Protein AF-A0A8J2Z6W9-F1 (afdb_monomer_lite)

Organism: NCBI:txid2056700

Secondary structure (DSSP, 8-state):
-----S----EEE--EEEEEEEEB-TTS-B-SS-EEE-GGGEEEEEEEEETTEEEEEEEEEEEGGGGG-GGGHHHHSTT--EEEEEEEEEEEEEE-TTS-EEEEEEEEEEEEEEE-TTSSS------EEEEEEEE-TT-S-EEEEEEEEEEEEEEE-HHHHHHTT---EEEEEEE-HHHHHHHHHHTTTTT--EEE-TT-HHHHT--EEEEEEE-TTT-HHHHHHHHHHHTT-EEEEETTTTEEEEES-HHHHHHHS---EEE--HHHHTTEEEEEEEEEE-----PPP----S--BHHHHTTT-SS--HHHHTTS-----SSHHHHHHHHHHHHHHHHHHT-EEEEEEEEESS--SSS--STT-EEEPPTTTTTTTTTS--SEEEEEEEEEEEE--GGGHHHHTT--GGGTTTS-SS--PPPEEEEEEEEEETT----------PPPPEEEEEEEE-TT--TT-TT----EETTSS-B--TTTSPP--TTB--SSS--TTSEEEEEEPPGGGBSSTTS--EEEEEPPGGGT-SS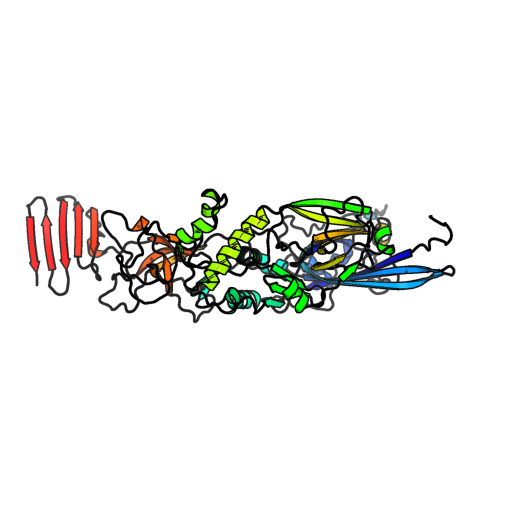S--PPPTTEEEEEEE-SS-EEEEEE------HHHH--SSSEEEEEEESTTS-EEEEEEE-SS-EEEEEEEEETTEEEEEEEETTEEEEEEE-

pLDDT: mean 72.52, std 18.72, range [26.88, 95.56]

Radius of gyration: 34.5 Å; chains: 1; bounding box: 85×77×110 Å

Structure (mmCIF, N/CA/C/O backbone):
data_AF-A0A8J2Z6W9-F1
#
_entry.id   AF-A0A8J2Z6W9-F1
#
loop_
_atom_site.group_PDB
_atom_site.id
_atom_site.type_symbol
_atom_site.label_atom_id
_atom_site.label_alt_id
_atom_site.label_comp_id
_atom_site.label_asym_id
_atom_site.label_entity_id
_atom_site.label_seq_id
_atom_site.pdbx_PDB_ins_code
_atom_site.Cartn_x
_atom_site.Cartn_y
_atom_site.Cartn_z
_atom_site.occupancy
_atom_site.B_iso_or_equiv
_atom_site.auth_seq_id
_atom_site.auth_comp_id
_atom_site.auth_asym_id
_atom_site.auth_atom_id
_atom_site.pdbx_PDB_model_num
ATOM 1 N N . MET A 1 1 ? 9.554 24.063 -49.204 1.00 30.81 1 MET A N 1
ATOM 2 C CA . MET A 1 1 ? 10.383 23.485 -50.286 1.00 30.81 1 MET A CA 1
ATOM 3 C C . MET A 1 1 ? 11.240 22.403 -49.656 1.00 30.81 1 MET A C 1
ATOM 5 O O . MET A 1 1 ? 11.788 22.665 -48.596 1.00 30.81 1 MET A O 1
ATOM 9 N N . LEU A 1 2 ? 11.281 21.204 -50.239 1.00 29.20 2 LEU A N 1
ATOM 10 C CA . LEU A 1 2 ? 12.115 20.091 -49.772 1.00 29.20 2 LEU A CA 1
ATOM 11 C C . LEU A 1 2 ? 13.256 19.931 -50.770 1.00 29.20 2 LEU A C 1
ATOM 13 O O . LEU A 1 2 ? 12.998 19.533 -51.904 1.00 29.20 2 LEU A O 1
ATOM 17 N N . ASP A 1 3 ? 14.476 20.276 -50.364 1.00 27.73 3 ASP A N 1
ATOM 18 C CA . ASP A 1 3 ? 15.650 20.165 -51.228 1.00 27.73 3 ASP A CA 1
ATOM 19 C C . ASP A 1 3 ? 16.477 18.937 -50.829 1.00 27.73 3 ASP A C 1
ATOM 21 O O . ASP A 1 3 ? 16.998 18.838 -49.716 1.00 27.73 3 ASP A O 1
ATOM 25 N N . ASN A 1 4 ? 16.538 17.955 -51.726 1.00 37.50 4 ASN A N 1
ATOM 26 C CA . ASN A 1 4 ? 17.206 16.680 -51.490 1.00 37.50 4 ASN A CA 1
ATOM 27 C C . ASN A 1 4 ? 18.680 16.775 -51.899 1.00 37.50 4 ASN A C 1
ATOM 29 O O . ASN A 1 4 ? 18.989 16.491 -53.048 1.00 37.50 4 ASN A O 1
ATOM 33 N N . THR A 1 5 ? 19.594 17.057 -50.964 1.00 33.44 5 THR A N 1
ATOM 34 C CA . THR A 1 5 ? 20.902 16.362 -50.919 1.00 33.44 5 THR A CA 1
ATOM 35 C C . THR A 1 5 ? 21.631 16.572 -49.589 1.00 33.44 5 THR A C 1
ATOM 37 O O . THR A 1 5 ? 22.342 17.551 -49.391 1.00 33.44 5 THR A O 1
ATOM 40 N N . ASN A 1 6 ? 21.567 15.570 -48.717 1.00 30.28 6 ASN A N 1
ATOM 41 C CA . ASN A 1 6 ? 22.786 14.960 -48.188 1.00 30.28 6 ASN A CA 1
ATOM 42 C C . ASN A 1 6 ? 22.475 13.523 -47.758 1.00 30.28 6 ASN A C 1
ATOM 44 O O . ASN A 1 6 ? 21.340 13.206 -47.403 1.00 30.28 6 ASN A O 1
ATOM 48 N N . THR A 1 7 ? 23.457 12.631 -47.866 1.00 35.19 7 THR A N 1
ATOM 49 C CA . THR A 1 7 ? 23.263 11.195 -47.623 1.00 35.19 7 THR A CA 1
ATOM 50 C C . THR A 1 7 ? 22.730 10.930 -46.220 1.00 35.19 7 THR A C 1
ATOM 52 O O . THR A 1 7 ? 23.376 11.308 -45.243 1.00 35.19 7 THR A O 1
ATOM 55 N N . LEU A 1 8 ? 21.607 10.209 -46.130 1.00 37.44 8 LEU A N 1
ATOM 56 C CA . LEU A 1 8 ? 21.125 9.589 -44.895 1.00 37.44 8 LEU A CA 1
ATOM 57 C C . LEU A 1 8 ? 22.218 8.667 -44.338 1.00 37.44 8 LEU A C 1
ATOM 59 O O . LEU A 1 8 ? 22.345 7.512 -44.745 1.00 37.44 8 LEU A O 1
ATOM 63 N N . GLN A 1 9 ? 23.018 9.190 -43.407 1.00 40.03 9 GLN A N 1
ATOM 64 C CA . GLN A 1 9 ? 23.912 8.378 -42.594 1.00 40.03 9 GLN A CA 1
ATOM 65 C C . GLN A 1 9 ? 23.046 7.375 -41.842 1.00 40.03 9 GLN A C 1
ATOM 67 O O . GLN A 1 9 ? 22.179 7.756 -41.052 1.00 40.03 9 GLN A O 1
ATOM 72 N N . ARG A 1 10 ? 23.266 6.085 -42.102 1.00 39.97 10 ARG A N 1
ATOM 73 C CA . ARG A 1 10 ? 22.579 5.019 -41.381 1.00 39.97 10 ARG A CA 1
ATOM 74 C C . ARG A 1 10 ? 23.084 5.055 -39.940 1.00 39.97 10 ARG A C 1
ATOM 76 O O . ARG A 1 10 ? 24.174 4.568 -39.647 1.00 39.97 10 ARG A O 1
ATOM 83 N N . LYS A 1 11 ? 22.315 5.689 -39.051 1.00 48.03 11 LYS A N 1
ATOM 84 C CA . LYS A 1 11 ? 22.534 5.557 -37.613 1.00 48.03 11 LYS A CA 1
ATOM 85 C C . LYS A 1 11 ? 22.389 4.082 -37.262 1.00 48.03 11 LYS A C 1
ATOM 87 O O . LYS A 1 11 ? 21.426 3.437 -37.678 1.00 48.03 11 LYS A O 1
ATOM 92 N N . VAL A 1 12 ? 23.370 3.559 -36.541 1.00 44.62 12 VAL A N 1
ATOM 93 C CA . VAL A 1 12 ? 23.318 2.212 -35.980 1.00 44.62 12 VAL A CA 1
ATOM 94 C C . VAL A 1 12 ? 23.087 2.379 -34.489 1.00 44.62 12 VAL A C 1
ATOM 96 O O . VAL A 1 12 ? 23.807 3.122 -33.824 1.00 44.62 12 VAL A O 1
ATOM 99 N N . TYR A 1 13 ? 22.051 1.726 -33.983 1.00 53.03 13 TYR A N 1
ATOM 100 C CA . TYR A 1 13 ? 21.703 1.747 -32.570 1.00 53.03 13 TYR A CA 1
ATOM 101 C C . TYR A 1 13 ? 22.423 0.575 -31.898 1.00 53.03 13 TYR A C 1
ATOM 103 O O . TYR A 1 13 ? 22.313 -0.566 -32.353 1.00 53.03 13 TYR A O 1
ATOM 111 N N . TYR A 1 14 ? 23.225 0.869 -30.874 1.00 53.62 14 TYR A N 1
ATOM 112 C CA . TYR A 1 14 ? 23.957 -0.141 -30.110 1.00 53.62 14 TYR A CA 1
ATOM 113 C C . TYR A 1 14 ? 23.590 -0.019 -28.637 1.00 53.62 14 TYR A C 1
ATOM 115 O O . TYR A 1 14 ? 24.127 0.827 -27.919 1.00 53.62 14 TYR A O 1
ATOM 123 N N . ASP A 1 15 ? 22.707 -0.910 -28.200 1.00 62.94 15 ASP A N 1
ATOM 124 C CA . ASP A 1 15 ? 22.165 -0.900 -26.851 1.00 62.94 15 ASP A CA 1
ATOM 125 C C . ASP A 1 15 ? 22.824 -2.006 -26.024 1.00 62.94 15 ASP A C 1
ATOM 127 O O . ASP A 1 15 ? 22.676 -3.198 -26.298 1.00 62.94 15 ASP A O 1
ATOM 131 N N . ALA A 1 16 ? 23.592 -1.606 -25.012 1.00 68.25 16 ALA A N 1
ATOM 132 C CA . ALA A 1 16 ? 24.264 -2.529 -24.108 1.00 68.25 16 ALA A CA 1
ATOM 133 C C . ALA A 1 16 ? 23.375 -2.781 -22.886 1.00 68.25 16 ALA A C 1
ATOM 135 O O . ALA A 1 16 ? 23.260 -1.930 -22.003 1.00 68.25 16 ALA A O 1
ATOM 136 N N . LEU A 1 17 ? 22.752 -3.958 -22.847 1.00 74.12 17 LEU A N 1
ATOM 137 C CA . LEU A 1 17 ? 21.988 -4.452 -21.706 1.00 74.12 17 LEU A CA 1
ATOM 138 C C . LEU A 1 17 ? 22.866 -5.369 -20.843 1.00 74.12 17 LEU A C 1
ATOM 140 O O . LEU A 1 17 ? 23.463 -6.318 -21.347 1.00 74.12 17 LEU A O 1
ATOM 144 N N . SER A 1 18 ? 22.893 -5.115 -19.539 1.00 81.00 18 SER A N 1
ATOM 145 C CA . SER A 1 18 ? 23.403 -6.028 -18.517 1.00 81.00 18 SER A CA 1
ATOM 146 C C . SER A 1 18 ? 22.305 -6.311 -17.498 1.00 81.00 18 SER A C 1
ATOM 148 O O . SER A 1 18 ? 21.537 -5.412 -17.147 1.00 81.00 18 SER A O 1
ATOM 150 N N . ILE A 1 19 ? 22.236 -7.557 -17.032 1.00 83.75 19 ILE A N 1
ATOM 151 C CA . ILE A 1 19 ? 21.327 -8.001 -15.976 1.00 83.75 19 ILE A CA 1
ATOM 152 C C . ILE A 1 19 ? 22.141 -8.838 -14.999 1.00 83.75 19 ILE A C 1
ATOM 154 O O . ILE A 1 19 ? 22.738 -9.834 -15.408 1.00 83.75 19 ILE A O 1
ATOM 158 N N . VAL A 1 20 ? 22.158 -8.457 -13.726 1.00 86.69 20 VAL A N 1
ATOM 159 C CA . VAL A 1 20 ? 22.814 -9.216 -12.654 1.00 86.69 20 VAL A CA 1
ATOM 160 C C . VAL A 1 20 ? 21.754 -9.701 -11.678 1.00 86.69 20 VAL A C 1
ATOM 162 O O . VAL A 1 20 ? 20.945 -8.911 -11.192 1.00 86.69 20 VAL A O 1
ATOM 165 N N . VAL A 1 21 ? 21.742 -11.002 -11.394 1.00 85.38 21 VAL A N 1
ATOM 166 C CA . VAL A 1 21 ? 20.810 -11.604 -10.435 1.00 85.38 21 VAL A CA 1
ATOM 167 C C . VAL A 1 21 ? 21.536 -11.885 -9.127 1.00 85.38 21 VAL A C 1
ATOM 169 O O . VAL A 1 21 ? 22.547 -12.588 -9.129 1.00 85.38 21 VAL A O 1
ATOM 172 N N . LYS A 1 22 ? 21.024 -11.352 -8.014 1.00 87.50 22 LYS A N 1
ATOM 173 C CA . LYS A 1 22 ? 21.627 -11.489 -6.678 1.00 87.50 22 LYS A CA 1
ATOM 174 C C . LYS A 1 22 ? 20.616 -12.063 -5.684 1.00 87.50 22 LYS A C 1
ATOM 176 O O . LYS A 1 22 ? 19.532 -11.488 -5.563 1.00 87.50 22 LYS A O 1
ATOM 181 N N . PRO A 1 23 ? 20.925 -13.149 -4.956 1.00 86.88 23 PRO A N 1
ATOM 182 C CA . PRO A 1 23 ? 20.068 -13.609 -3.870 1.00 86.88 23 PRO A CA 1
ATOM 183 C C . P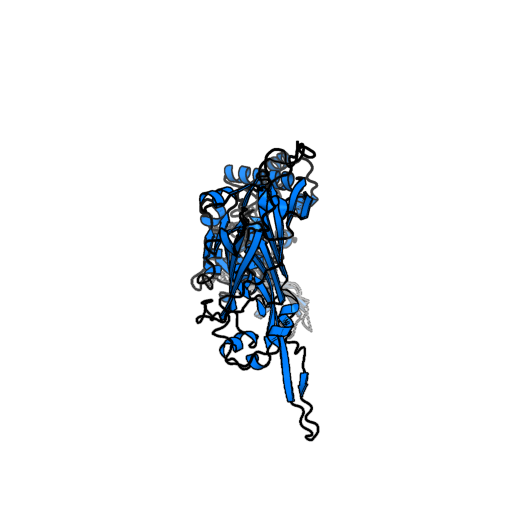RO A 1 23 ? 19.973 -12.543 -2.768 1.00 86.88 23 PRO A C 1
ATOM 185 O O . PRO A 1 23 ? 20.927 -11.801 -2.516 1.00 86.88 23 PRO A O 1
ATOM 188 N N . LEU A 1 24 ? 18.806 -12.461 -2.130 1.00 87.25 24 LEU A N 1
ATOM 189 C CA . LEU A 1 24 ? 18.544 -11.597 -0.978 1.00 87.25 24 LEU A CA 1
ATOM 190 C C . LEU A 1 24 ? 18.517 -12.441 0.298 1.00 87.25 24 LEU A C 1
ATOM 192 O O . LEU A 1 24 ? 17.943 -13.532 0.302 1.00 87.25 24 LEU A O 1
ATOM 196 N N . ASN A 1 25 ? 19.100 -11.928 1.381 1.00 86.06 25 ASN A N 1
ATOM 197 C CA . ASN A 1 25 ? 18.991 -12.551 2.701 1.00 86.06 25 ASN A CA 1
ATOM 198 C C . ASN A 1 25 ? 17.681 -12.170 3.424 1.00 86.06 25 ASN A C 1
ATOM 200 O O . ASN A 1 25 ? 16.897 -11.349 2.944 1.00 86.06 25 ASN A O 1
ATOM 204 N N . ASP A 1 26 ? 17.478 -12.718 4.626 1.00 81.75 26 ASP A N 1
ATOM 205 C CA . ASP A 1 26 ? 16.303 -12.456 5.478 1.00 81.75 26 ASP A CA 1
ATOM 206 C C . ASP A 1 26 ? 16.177 -10.990 5.964 1.00 81.75 26 ASP A C 1
ATOM 208 O O . ASP A 1 26 ? 15.196 -10.635 6.613 1.00 81.75 26 ASP A O 1
ATOM 212 N N . ARG A 1 27 ? 17.164 -10.131 5.662 1.00 83.12 27 ARG A N 1
ATOM 213 C CA . ARG A 1 27 ? 17.188 -8.678 5.929 1.00 83.12 27 ARG A CA 1
ATOM 214 C C . ARG A 1 27 ? 17.076 -7.833 4.655 1.00 83.12 27 ARG A C 1
ATOM 216 O O . ARG A 1 27 ? 17.305 -6.623 4.695 1.00 83.12 27 ARG A O 1
ATOM 223 N N . PHE A 1 28 ? 16.752 -8.473 3.530 1.00 85.81 28 PHE A N 1
ATOM 224 C CA . PHE A 1 28 ? 16.650 -7.871 2.198 1.00 85.81 28 PHE A CA 1
ATOM 225 C C . PHE A 1 28 ? 17.964 -7.246 1.682 1.00 85.81 28 PHE A C 1
ATOM 227 O O . PHE A 1 28 ? 17.944 -6.384 0.809 1.00 85.81 28 PHE A O 1
ATOM 234 N N . GLU A 1 29 ? 19.111 -7.709 2.186 1.00 87.19 29 GLU A N 1
ATOM 235 C CA . GLU A 1 29 ? 20.452 -7.324 1.728 1.00 87.19 29 GLU A CA 1
ATOM 236 C C . GLU A 1 29 ? 20.896 -8.262 0.586 1.00 87.19 29 GLU A C 1
ATOM 238 O O . GLU A 1 29 ? 20.673 -9.477 0.650 1.00 87.19 29 GLU A O 1
ATOM 243 N N . THR A 1 30 ? 21.536 -7.726 -0.459 1.00 85.31 30 THR A N 1
ATOM 244 C CA . THR A 1 30 ? 22.068 -8.520 -1.582 1.00 85.31 30 THR A CA 1
ATOM 245 C C . THR A 1 30 ? 23.320 -9.302 -1.180 1.00 85.31 30 THR A C 1
ATOM 247 O O . THR A 1 30 ? 24.227 -8.770 -0.540 1.00 85.31 30 THR A O 1
ATOM 250 N N . GLN A 1 31 ? 23.393 -10.577 -1.571 1.00 80.75 31 GLN A N 1
ATOM 251 C CA . GLN A 1 31 ? 24.525 -11.453 -1.260 1.00 80.75 31 GLN A CA 1
ATOM 252 C C . GLN A 1 31 ? 25.388 -11.745 -2.495 1.00 80.75 31 GLN A C 1
ATOM 254 O O . GLN A 1 31 ? 24.895 -12.234 -3.511 1.00 80.75 31 GLN A O 1
ATOM 259 N N . GLY A 1 32 ? 26.698 -11.511 -2.361 1.00 79.31 32 GLY A N 1
ATOM 260 C CA . GLY A 1 32 ? 27.704 -11.803 -3.387 1.00 79.31 32 GLY A CA 1
ATOM 261 C C . GLY A 1 32 ? 27.656 -10.882 -4.613 1.00 79.31 32 GLY A C 1
ATOM 262 O O . GLY A 1 32 ? 26.846 -9.960 -4.706 1.00 79.31 32 GLY A O 1
ATOM 263 N N . ASP A 1 33 ? 28.540 -11.153 -5.575 1.00 76.25 33 ASP A N 1
ATOM 264 C CA . ASP A 1 33 ? 28.638 -10.375 -6.820 1.00 76.25 33 ASP A CA 1
ATOM 265 C C . ASP A 1 33 ? 27.447 -10.618 -7.769 1.00 76.25 33 ASP A C 1
ATOM 267 O O . ASP A 1 33 ? 27.117 -9.761 -8.591 1.00 76.25 33 ASP A O 1
ATOM 271 N N . GLY A 1 34 ? 26.753 -11.751 -7.607 1.00 77.06 34 GLY A N 1
ATOM 272 C CA . GLY A 1 34 ? 25.612 -12.170 -8.423 1.00 77.06 34 GLY A CA 1
ATOM 273 C C . GLY A 1 34 ? 26.001 -12.812 -9.756 1.00 77.06 34 GLY A C 1
ATOM 274 O O . GLY A 1 34 ? 27.167 -12.851 -10.143 1.00 77.06 34 GLY A O 1
ATOM 275 N N . VAL A 1 35 ? 25.002 -13.323 -10.480 1.00 79.19 35 VAL A N 1
ATOM 276 C CA . VAL A 1 35 ? 25.203 -13.968 -11.788 1.00 79.19 35 VAL A CA 1
ATOM 277 C C . VAL A 1 35 ? 24.739 -13.049 -12.914 1.00 79.19 35 VAL A C 1
ATOM 279 O O . VAL A 1 35 ? 23.589 -12.609 -12.937 1.00 79.19 35 VAL A O 1
ATOM 282 N N . VAL A 1 36 ? 25.631 -12.775 -13.869 1.00 81.94 36 VAL A N 1
ATOM 283 C CA . VAL A 1 36 ? 25.345 -11.924 -15.033 1.00 81.94 36 VAL A CA 1
ATOM 284 C C . VAL A 1 36 ? 24.641 -12.731 -16.129 1.00 81.94 36 VAL A C 1
ATOM 286 O O . VAL A 1 36 ? 25.227 -13.639 -16.721 1.00 81.94 36 VAL A O 1
ATOM 289 N N . ILE A 1 37 ? 23.400 -12.372 -16.459 1.00 77.31 37 ILE A N 1
ATOM 290 C CA . ILE A 1 37 ? 22.679 -12.927 -17.611 1.00 77.31 37 ILE A CA 1
ATOM 291 C C . ILE A 1 37 ? 23.062 -12.119 -18.853 1.00 77.31 37 ILE A C 1
ATOM 293 O O . ILE A 1 37 ? 22.601 -10.997 -19.062 1.00 77.31 37 ILE A O 1
ATOM 297 N N . ALA A 1 38 ? 23.908 -12.705 -19.702 1.00 73.81 38 ALA A N 1
ATOM 298 C CA . ALA A 1 38 ? 24.273 -12.109 -20.984 1.00 73.81 38 ALA A CA 1
ATOM 299 C C . ALA A 1 38 ? 23.043 -11.978 -21.914 1.00 73.81 38 ALA A C 1
ATOM 301 O O . ALA A 1 38 ? 22.265 -12.935 -22.003 1.00 73.81 38 ALA A O 1
ATOM 302 N N . PRO A 1 39 ? 22.903 -10.888 -22.700 1.00 73.06 39 PRO A N 1
ATOM 303 C CA . PRO A 1 39 ? 21.769 -10.681 -23.609 1.00 73.06 39 PRO A CA 1
ATOM 304 C C . PRO A 1 39 ? 21.448 -11.851 -24.547 1.00 73.06 39 PRO A C 1
ATOM 306 O O . PRO A 1 39 ? 20.282 -12.090 -24.838 1.00 73.06 39 PRO A O 1
ATOM 309 N N . LYS A 1 40 ? 22.452 -12.642 -24.963 1.00 72.31 40 LYS A N 1
ATOM 310 C CA . LYS A 1 40 ? 22.255 -13.835 -25.809 1.00 72.31 40 LYS A CA 1
ATOM 311 C C . LYS A 1 40 ? 21.390 -14.940 -25.171 1.00 72.31 40 LYS A C 1
ATOM 313 O O . LYS A 1 40 ? 20.855 -15.786 -25.888 1.00 72.31 40 LYS A O 1
ATOM 318 N N . TYR A 1 41 ? 21.239 -14.967 -23.848 1.00 77.00 41 TYR A N 1
ATOM 319 C CA . TYR A 1 41 ? 20.374 -15.939 -23.168 1.00 77.00 41 TYR A CA 1
ATOM 320 C C . TYR A 1 41 ? 18.942 -15.431 -22.979 1.00 77.00 41 TYR A C 1
ATOM 322 O O . TYR A 1 41 ? 18.052 -16.241 -22.748 1.00 77.00 41 TYR A O 1
ATOM 330 N N . ILE A 1 42 ? 18.702 -14.122 -23.106 1.00 79.12 42 ILE A N 1
ATOM 331 C CA . ILE A 1 42 ? 17.372 -13.525 -22.950 1.00 79.12 42 ILE A CA 1
ATOM 332 C C . ILE A 1 42 ? 16.533 -13.820 -24.201 1.00 79.12 42 ILE A C 1
ATOM 334 O O . ILE A 1 42 ? 17.014 -13.729 -25.330 1.00 79.12 42 ILE A O 1
ATOM 338 N N . ASP A 1 43 ? 15.271 -14.180 -23.988 1.00 79.81 43 ASP A N 1
ATOM 339 C CA . ASP A 1 43 ? 14.285 -14.469 -25.032 1.00 79.81 43 ASP A CA 1
ATOM 340 C C . ASP A 1 43 ? 13.243 -13.349 -25.144 1.00 79.81 43 ASP A C 1
ATOM 342 O O . ASP A 1 43 ? 12.918 -12.897 -26.243 1.00 79.81 43 ASP A O 1
ATOM 346 N N . GLN A 1 44 ? 12.771 -12.844 -24.001 1.00 85.75 44 GLN A N 1
ATOM 347 C CA . GLN A 1 44 ? 11.926 -11.653 -23.912 1.00 85.75 44 GLN A CA 1
ATOM 348 C C . GLN A 1 44 ? 12.246 -10.890 -22.625 1.00 85.75 44 GLN A C 1
ATOM 350 O O . GLN A 1 44 ? 12.424 -11.487 -21.565 1.00 85.75 44 GLN A O 1
ATOM 355 N N . LEU A 1 45 ? 12.241 -9.563 -22.701 1.00 87.88 45 LEU A N 1
ATOM 356 C CA . LEU A 1 45 ? 12.220 -8.686 -21.532 1.00 87.88 45 LEU A CA 1
ATOM 357 C C . LEU A 1 45 ? 11.145 -7.621 -21.760 1.00 87.88 45 LEU A C 1
ATOM 359 O O . LEU A 1 45 ? 11.054 -7.057 -22.851 1.00 87.88 45 LEU A O 1
ATOM 363 N N . VAL A 1 46 ? 10.300 -7.387 -20.759 1.00 91.75 46 VAL A N 1
ATOM 364 C CA . VAL A 1 46 ? 9.277 -6.333 -20.773 1.00 91.75 46 VAL A CA 1
ATOM 365 C C . VAL A 1 46 ? 9.327 -5.572 -19.461 1.00 91.75 46 VAL A C 1
ATOM 367 O O . VAL A 1 46 ? 9.386 -6.187 -18.397 1.00 91.75 46 VAL A O 1
ATOM 370 N N . PHE A 1 47 ? 9.250 -4.251 -19.562 1.00 92.00 47 PHE A N 1
ATOM 371 C CA . PHE A 1 47 ? 9.162 -3.314 -18.449 1.00 92.00 47 PHE A CA 1
ATOM 372 C C . PHE A 1 47 ? 7.954 -2.398 -18.625 1.00 92.00 47 PHE A C 1
ATOM 374 O O . PHE A 1 47 ? 7.723 -1.913 -19.730 1.00 92.00 47 PHE A O 1
ATOM 381 N N . ASN A 1 48 ? 7.267 -2.103 -17.524 1.00 94.25 48 ASN A N 1
ATOM 382 C CA . ASN A 1 48 ? 6.275 -1.044 -17.381 1.00 94.25 48 ASN A CA 1
ATOM 383 C C . ASN A 1 48 ? 6.732 -0.127 -16.232 1.00 94.25 48 ASN A C 1
ATOM 385 O O . ASN A 1 48 ? 6.570 -0.465 -15.059 1.00 94.25 48 ASN A O 1
ATOM 389 N N . LEU A 1 49 ? 7.327 1.015 -16.566 1.00 94.31 49 LEU A N 1
ATOM 390 C CA . LEU A 1 49 ? 7.692 2.074 -15.628 1.00 94.31 49 LEU A CA 1
ATOM 391 C C . LEU A 1 49 ? 6.473 2.970 -15.388 1.00 94.31 49 LEU A C 1
ATOM 393 O O . LEU A 1 49 ? 5.773 3.337 -16.336 1.00 94.31 49 LEU A O 1
ATOM 397 N N . LYS A 1 50 ? 6.249 3.337 -14.128 1.00 93.31 50 LYS A N 1
ATOM 398 C CA . LYS A 1 50 ? 5.142 4.168 -13.642 1.00 93.31 50 LYS A CA 1
ATOM 399 C C . LYS A 1 50 ? 5.638 5.272 -12.708 1.00 93.31 50 LYS A C 1
ATOM 401 O O . LYS A 1 50 ? 6.771 5.218 -12.231 1.00 93.31 50 LYS A O 1
ATOM 406 N N . THR A 1 51 ? 4.793 6.265 -12.435 1.00 90.44 51 THR A N 1
ATOM 407 C CA . THR A 1 51 ? 5.062 7.295 -11.413 1.00 90.44 51 THR A CA 1
ATOM 408 C C . THR A 1 51 ? 5.428 6.668 -10.066 1.00 90.44 51 THR A C 1
ATOM 410 O O . THR A 1 51 ? 6.411 7.073 -9.463 1.00 90.44 51 THR A O 1
ATOM 413 N N . TYR A 1 52 ? 4.685 5.641 -9.648 1.00 91.62 52 TYR A N 1
ATOM 414 C CA . TYR A 1 52 ? 4.705 5.038 -8.311 1.00 91.62 52 TYR A CA 1
ATOM 415 C C . TYR A 1 52 ? 5.672 3.863 -8.108 1.00 91.62 52 TYR A C 1
ATOM 417 O O . TYR A 1 52 ? 5.727 3.301 -7.015 1.00 91.62 52 TYR A O 1
ATOM 425 N N . GLY A 1 53 ? 6.392 3.445 -9.148 1.00 94.50 53 GLY A N 1
ATOM 426 C CA . GLY A 1 53 ? 7.175 2.208 -9.149 1.00 94.50 53 GLY A CA 1
ATOM 427 C C . GLY A 1 53 ? 7.237 1.600 -10.546 1.00 94.50 53 GLY A C 1
ATOM 428 O O . GLY A 1 53 ? 6.980 2.284 -11.536 1.00 94.50 53 GLY A O 1
ATOM 429 N N . PHE A 1 54 ? 7.570 0.318 -10.655 1.00 94.69 54 PHE A N 1
ATOM 430 C CA . PHE A 1 54 ? 7.645 -0.356 -11.953 1.00 94.69 54 PHE A CA 1
ATOM 431 C C . PHE A 1 54 ? 7.445 -1.866 -11.831 1.00 94.69 54 PHE A C 1
ATOM 433 O O . PHE A 1 54 ? 7.728 -2.482 -10.807 1.00 94.69 54 PHE A O 1
ATOM 440 N N . GLU A 1 55 ? 6.995 -2.491 -12.912 1.00 94.44 55 GLU A N 1
ATOM 441 C CA . GLU A 1 55 ? 6.842 -3.943 -13.004 1.00 94.44 55 GLU A CA 1
ATOM 442 C C . GLU A 1 55 ? 7.357 -4.477 -14.340 1.00 94.44 55 GLU A C 1
ATOM 444 O O . GLU A 1 55 ? 7.632 -3.724 -15.277 1.00 94.44 55 GLU A O 1
ATOM 449 N N . GLY A 1 56 ? 7.505 -5.793 -14.442 1.00 92.88 56 GLY A N 1
ATOM 450 C CA . GLY A 1 56 ? 7.920 -6.409 -15.687 1.00 92.88 56 GLY A CA 1
ATOM 451 C C . GLY A 1 56 ? 7.999 -7.925 -15.647 1.00 92.88 56 GLY A C 1
ATOM 452 O O . GLY A 1 56 ? 7.661 -8.591 -14.663 1.00 92.88 56 GLY A O 1
ATOM 453 N N . LYS A 1 57 ? 8.454 -8.471 -16.772 1.00 91.25 57 LYS A N 1
ATOM 454 C CA . LYS A 1 57 ? 8.728 -9.896 -16.942 1.00 91.25 57 LYS A CA 1
ATOM 455 C C . LYS A 1 57 ? 10.014 -10.111 -17.724 1.00 91.25 57 LYS A C 1
ATOM 457 O O . LYS A 1 57 ? 10.288 -9.402 -18.693 1.00 91.25 57 LYS A O 1
ATOM 462 N N . ILE A 1 58 ? 10.762 -11.137 -17.341 1.00 87.19 58 ILE A N 1
ATOM 463 C CA . ILE A 1 58 ? 11.915 -11.640 -18.086 1.00 87.19 58 ILE A CA 1
ATOM 464 C C . ILE A 1 58 ? 11.709 -13.120 -18.410 1.00 87.19 58 ILE A C 1
ATOM 466 O O . ILE A 1 58 ? 11.228 -13.891 -17.579 1.00 87.19 58 ILE A O 1
ATOM 470 N N . SER A 1 59 ? 12.077 -13.499 -19.628 1.00 85.56 59 SER A N 1
ATOM 471 C CA . SER A 1 59 ? 12.177 -14.874 -20.102 1.00 85.56 59 SER A CA 1
ATOM 472 C C . SER A 1 59 ? 13.589 -15.089 -20.637 1.00 85.56 59 SER A C 1
ATOM 474 O O . SER A 1 59 ? 14.066 -14.275 -21.435 1.00 85.56 59 SER A O 1
ATOM 476 N N . PHE A 1 60 ? 14.278 -16.131 -20.177 1.00 80.12 60 PHE A N 1
ATOM 477 C CA . PHE A 1 60 ? 15.627 -16.470 -20.634 1.00 80.12 60 PHE A CA 1
ATOM 478 C C . PHE A 1 60 ? 15.873 -17.981 -20.606 1.00 80.12 60 PHE A C 1
ATOM 480 O O . PHE A 1 60 ? 15.305 -18.704 -19.788 1.00 80.12 60 PHE A O 1
ATOM 487 N N . THR A 1 61 ? 16.757 -18.456 -21.479 1.00 77.62 61 THR A N 1
ATOM 488 C CA . THR A 1 61 ? 17.064 -19.879 -21.654 1.00 77.62 61 THR A CA 1
ATOM 489 C C . THR A 1 61 ? 18.534 -20.164 -21.364 1.00 77.62 61 THR A C 1
ATOM 491 O O . THR A 1 61 ? 19.421 -19.570 -21.979 1.00 77.62 61 THR A O 1
ATOM 494 N N . LEU A 1 62 ? 18.794 -21.127 -20.477 1.00 73.25 62 LEU A N 1
ATOM 495 C CA . LEU A 1 62 ? 20.131 -21.652 -20.170 1.00 73.25 62 LEU A CA 1
ATOM 496 C C . LEU A 1 62 ? 20.239 -23.129 -20.580 1.00 73.25 62 LEU A C 1
ATOM 498 O O . LEU A 1 62 ? 19.239 -23.843 -20.638 1.00 73.25 62 LEU A O 1
ATOM 502 N N . SER A 1 63 ? 21.458 -23.624 -20.809 1.00 68.75 63 SER A N 1
ATOM 503 C CA . SER A 1 63 ? 21.687 -25.068 -20.964 1.00 68.75 63 SER A CA 1
ATOM 504 C C . SER A 1 63 ? 21.321 -25.810 -19.674 1.00 68.75 63 SER A C 1
ATOM 506 O O . SER A 1 63 ? 21.689 -25.370 -18.584 1.00 68.75 63 SER A O 1
ATOM 508 N N . SER A 1 64 ? 20.685 -26.982 -19.772 1.00 62.06 64 SER A N 1
ATOM 509 C CA . SER A 1 64 ? 20.373 -27.820 -18.603 1.00 62.06 64 SER A CA 1
ATOM 510 C C . SER A 1 64 ? 21.618 -28.369 -17.898 1.00 62.06 64 SER A C 1
ATOM 512 O O . SER A 1 64 ? 21.515 -28.898 -16.797 1.00 62.06 64 SER A O 1
ATOM 514 N N . LYS A 1 65 ? 22.804 -28.252 -18.510 1.00 58.78 65 LYS A N 1
ATOM 515 C CA . LYS A 1 65 ? 24.084 -28.543 -17.848 1.00 58.78 65 LYS A CA 1
ATOM 516 C C . LYS A 1 65 ? 24.436 -27.472 -16.803 1.00 58.78 65 LYS A C 1
ATOM 518 O O . LYS A 1 65 ? 25.158 -27.771 -15.859 1.00 58.78 65 LYS A O 1
ATOM 523 N N . ASN A 1 66 ? 23.866 -26.267 -16.900 1.00 56.16 66 ASN A N 1
ATOM 524 C CA . ASN A 1 66 ? 24.108 -25.170 -15.958 1.00 56.16 66 ASN A CA 1
ATOM 525 C C . ASN A 1 66 ? 23.234 -25.236 -14.690 1.00 56.16 66 ASN A C 1
ATOM 527 O O . ASN A 1 66 ? 23.530 -24.516 -13.743 1.00 56.16 66 ASN A O 1
ATOM 531 N N . SER A 1 67 ? 22.226 -26.119 -14.597 1.00 52.00 67 SER A N 1
ATOM 532 C CA . SER A 1 67 ? 21.507 -26.349 -13.324 1.00 52.00 67 SER A CA 1
ATOM 533 C C . SER A 1 67 ? 22.309 -27.156 -12.295 1.00 52.00 67 SER A C 1
ATOM 535 O O . SER A 1 67 ? 21.806 -27.427 -11.211 1.00 52.00 67 SER A O 1
ATOM 537 N N . MET A 1 68 ? 23.544 -27.540 -12.636 1.00 54.16 68 MET A N 1
ATOM 538 C CA . MET A 1 68 ? 24.560 -28.012 -11.692 1.00 54.16 68 MET A CA 1
ATOM 539 C C . MET A 1 68 ? 25.452 -26.871 -11.166 1.00 54.16 68 MET A C 1
ATOM 541 O O . MET A 1 68 ? 26.331 -27.138 -10.353 1.00 54.16 68 MET A O 1
ATOM 545 N N . ASN A 1 69 ? 25.274 -25.618 -11.617 1.00 62.75 69 ASN A N 1
ATOM 546 C CA . ASN A 1 69 ? 26.015 -24.492 -11.052 1.00 62.75 69 ASN A CA 1
ATOM 547 C C . ASN A 1 69 ? 25.406 -24.077 -9.702 1.00 62.75 69 ASN A C 1
ATOM 549 O O . ASN A 1 69 ? 24.253 -23.642 -9.640 1.00 62.75 69 ASN A O 1
ATOM 553 N N . GLU A 1 70 ? 26.204 -24.171 -8.639 1.00 66.19 70 GLU A N 1
ATOM 554 C CA . GLU A 1 70 ? 25.832 -23.767 -7.282 1.00 66.19 70 GLU A CA 1
ATOM 555 C C . GLU A 1 70 ? 25.444 -22.278 -7.214 1.00 66.19 70 GLU A C 1
ATOM 557 O O . GLU A 1 70 ? 24.465 -21.949 -6.537 1.00 66.19 70 GLU A O 1
ATOM 562 N N . ASP A 1 71 ? 26.081 -21.407 -8.012 1.00 67.31 71 ASP A N 1
ATOM 563 C CA . ASP A 1 71 ? 25.757 -19.970 -8.094 1.00 67.31 71 ASP A CA 1
ATOM 564 C C . ASP A 1 71 ? 24.316 -19.704 -8.563 1.00 67.31 71 ASP A C 1
ATOM 566 O O . ASP A 1 71 ? 23.737 -18.669 -8.246 1.00 67.31 71 ASP A O 1
ATOM 570 N N . LEU A 1 72 ? 23.721 -20.624 -9.333 1.00 69.50 72 LEU A N 1
ATOM 571 C CA . LEU A 1 72 ? 22.355 -20.513 -9.866 1.00 69.50 72 LEU A CA 1
ATOM 572 C C . LEU A 1 72 ? 21.326 -21.302 -9.042 1.00 69.50 72 LEU A C 1
ATOM 574 O O . LEU A 1 72 ? 20.127 -21.236 -9.325 1.00 69.50 72 LEU A O 1
ATOM 578 N N . SER A 1 73 ? 21.759 -22.025 -8.004 1.00 71.19 73 SER A N 1
ATOM 579 C CA . SER A 1 73 ? 20.884 -22.875 -7.184 1.00 71.19 73 SER A CA 1
ATOM 580 C C . SER A 1 73 ? 19.730 -22.103 -6.528 1.00 71.19 73 SER A C 1
ATOM 582 O O . SER A 1 73 ? 18.635 -22.647 -6.363 1.00 71.19 73 SER A O 1
ATOM 584 N N . PHE A 1 74 ? 19.921 -20.815 -6.219 1.00 73.31 74 PHE A N 1
ATOM 585 C CA . PHE A 1 74 ? 18.884 -19.961 -5.634 1.00 73.31 74 PHE A CA 1
ATOM 586 C C . PHE A 1 74 ? 17.697 -19.687 -6.579 1.00 73.31 74 PHE A C 1
ATOM 588 O O . PHE A 1 74 ? 16.607 -19.405 -6.091 1.00 73.31 74 PHE A O 1
ATOM 595 N N . LEU A 1 75 ? 17.863 -19.826 -7.903 1.00 72.88 75 LEU A N 1
ATOM 596 C CA . LEU A 1 75 ? 16.762 -19.716 -8.878 1.00 72.88 75 LEU A CA 1
ATOM 597 C C . LEU A 1 75 ? 15.877 -20.968 -8.931 1.00 72.88 75 LEU A C 1
ATOM 599 O O . LEU A 1 75 ? 14.727 -20.899 -9.361 1.00 72.88 75 LEU A O 1
ATOM 603 N N . LEU A 1 76 ? 16.427 -22.120 -8.539 1.00 67.75 76 LEU A N 1
ATOM 604 C CA . LEU A 1 76 ? 15.743 -23.418 -8.542 1.00 67.75 76 LEU A CA 1
ATOM 605 C C . LEU A 1 76 ? 15.113 -23.715 -7.172 1.00 67.75 76 LEU A C 1
ATOM 607 O O . LEU A 1 76 ? 14.069 -24.364 -7.072 1.00 67.75 76 LEU A O 1
ATOM 611 N N . ASN A 1 77 ? 15.716 -23.187 -6.107 1.00 63.34 77 ASN A N 1
ATOM 612 C CA . ASN A 1 77 ? 15.156 -23.185 -4.765 1.00 63.34 77 ASN A CA 1
ATOM 613 C C . ASN A 1 77 ? 14.012 -22.159 -4.664 1.00 63.34 77 ASN A C 1
ATOM 615 O O . ASN A 1 77 ? 14.244 -21.008 -4.303 1.00 63.34 77 ASN A O 1
ATOM 619 N N . ASN A 1 78 ? 12.771 -22.609 -4.914 1.00 54.16 78 ASN A N 1
ATOM 620 C CA . ASN A 1 78 ? 11.491 -21.861 -4.865 1.00 54.16 78 ASN A CA 1
ATOM 621 C C . ASN A 1 78 ? 11.114 -21.254 -3.477 1.00 54.16 78 ASN A C 1
ATOM 623 O O . ASN A 1 78 ? 9.955 -21.283 -3.063 1.00 54.16 78 ASN A O 1
ATOM 627 N N . ARG A 1 79 ? 12.092 -20.759 -2.715 1.00 55.31 79 ARG A N 1
ATOM 628 C CA . ARG A 1 79 ? 11.965 -20.113 -1.399 1.00 55.31 79 ARG A CA 1
ATOM 629 C C . ARG A 1 79 ? 12.856 -18.875 -1.250 1.00 55.31 79 ARG A C 1
ATOM 631 O O . ARG A 1 79 ? 12.563 -18.051 -0.393 1.00 55.31 79 ARG A O 1
ATOM 638 N N . GLY A 1 80 ? 13.917 -18.740 -2.049 1.00 65.56 80 GLY A N 1
ATOM 639 C CA . GLY A 1 80 ? 14.762 -17.547 -2.034 1.00 65.56 80 GLY A CA 1
ATOM 640 C C . GLY A 1 80 ? 14.087 -16.376 -2.745 1.00 65.56 80 GLY A C 1
ATOM 641 O O . GLY A 1 80 ? 13.512 -16.547 -3.821 1.00 65.56 80 GLY A O 1
ATOM 642 N N . MET A 1 81 ? 14.181 -15.175 -2.173 1.00 80.69 81 MET A N 1
ATOM 643 C CA . MET A 1 81 ? 13.999 -13.956 -2.959 1.00 80.69 81 MET A CA 1
ATOM 644 C C . MET A 1 81 ? 15.326 -13.557 -3.602 1.00 80.69 81 MET A C 1
ATOM 646 O O . MET A 1 81 ? 16.400 -13.848 -3.078 1.00 80.69 81 MET A O 1
ATOM 650 N N . PHE A 1 82 ? 15.249 -12.853 -4.724 1.00 87.25 82 PHE A N 1
ATOM 651 C CA . PHE A 1 82 ? 16.415 -12.300 -5.395 1.00 87.25 82 PHE A CA 1
ATOM 652 C C . PHE A 1 82 ? 16.098 -10.935 -6.004 1.00 87.25 82 PHE A C 1
ATOM 654 O O . PHE A 1 82 ? 14.954 -10.650 -6.378 1.00 87.25 82 PHE A O 1
ATOM 661 N N . ALA A 1 83 ? 17.134 -10.106 -6.083 1.00 90.75 83 ALA A N 1
ATOM 662 C CA . ALA A 1 83 ? 17.141 -8.852 -6.809 1.00 90.75 83 ALA A CA 1
ATOM 663 C C . ALA A 1 83 ? 17.637 -9.062 -8.247 1.00 90.75 83 ALA A C 1
ATOM 665 O O . ALA A 1 83 ? 18.419 -9.973 -8.537 1.00 90.75 83 ALA A O 1
ATOM 666 N N . LEU A 1 84 ? 17.177 -8.189 -9.136 1.00 90.88 84 LEU A N 1
ATOM 667 C CA . LEU A 1 84 ? 17.564 -8.094 -10.537 1.00 90.88 84 LEU A CA 1
ATOM 668 C C . LEU A 1 84 ? 18.080 -6.671 -10.777 1.00 90.88 84 LEU A C 1
ATOM 670 O O . LEU A 1 84 ? 17.294 -5.726 -10.846 1.00 90.88 84 LEU A O 1
ATOM 674 N N . GLU A 1 85 ? 19.397 -6.518 -10.880 1.00 91.62 85 GLU A N 1
ATOM 675 C CA . GLU A 1 85 ? 20.044 -5.258 -11.247 1.00 91.62 85 GLU A CA 1
ATOM 676 C C . GLU A 1 85 ? 20.127 -5.167 -12.772 1.00 91.62 85 GLU A C 1
ATOM 678 O O . GLU A 1 85 ? 20.863 -5.919 -13.413 1.00 91.62 85 GLU A O 1
ATOM 683 N N . PHE A 1 86 ? 19.379 -4.239 -13.360 1.00 88.94 86 PHE A N 1
ATOM 684 C CA . PHE A 1 86 ? 19.378 -3.970 -14.792 1.00 88.94 86 PHE A CA 1
ATOM 685 C C . PHE A 1 86 ? 20.158 -2.692 -15.084 1.00 88.94 86 PHE A C 1
ATOM 687 O O . PHE A 1 86 ? 19.912 -1.651 -14.472 1.00 88.94 86 PHE A O 1
ATOM 694 N N . ILE A 1 87 ? 21.049 -2.752 -16.072 1.00 86.31 87 ILE A N 1
ATOM 695 C CA . ILE A 1 87 ? 21.732 -1.584 -16.631 1.00 86.31 87 ILE A CA 1
ATOM 696 C C . ILE A 1 87 ? 21.550 -1.624 -18.146 1.00 86.31 87 ILE A C 1
ATOM 698 O O . ILE A 1 87 ? 22.098 -2.501 -18.811 1.00 86.31 87 ILE A O 1
ATOM 702 N N . LEU A 1 88 ? 20.804 -0.665 -18.692 1.00 81.06 88 LEU A N 1
ATOM 703 C CA . LEU A 1 88 ? 20.649 -0.474 -20.133 1.00 81.06 88 LEU A CA 1
ATOM 704 C C . LEU A 1 88 ? 21.351 0.818 -20.543 1.00 81.06 88 LEU A C 1
ATOM 706 O O . LEU A 1 88 ? 20.959 1.893 -20.098 1.00 81.06 88 LEU A O 1
ATOM 710 N N . GLN A 1 89 ? 22.354 0.722 -21.413 1.00 77.19 89 GLN A N 1
ATOM 711 C CA . GLN A 1 89 ? 23.006 1.878 -22.029 1.00 77.19 89 GLN A CA 1
ATOM 712 C C . GLN A 1 89 ? 22.600 1.968 -23.498 1.00 77.19 89 GLN A C 1
ATOM 714 O O . GLN A 1 89 ? 23.004 1.130 -24.301 1.00 77.19 89 GLN A O 1
ATOM 719 N N . VAL A 1 90 ? 21.826 2.995 -23.833 1.00 72.62 90 VAL A N 1
ATOM 720 C CA . VAL A 1 90 ? 21.289 3.263 -25.174 1.00 72.62 90 VAL A CA 1
ATOM 721 C C . VAL A 1 90 ? 22.256 4.184 -25.905 1.00 72.62 90 VAL A C 1
ATOM 723 O O . VAL A 1 90 ? 22.630 5.209 -25.327 1.00 72.62 90 VAL A O 1
ATOM 726 N N . ARG A 1 91 ? 22.681 3.874 -27.138 1.00 70.56 91 ARG A N 1
ATOM 727 C CA . ARG A 1 91 ? 23.656 4.724 -27.858 1.00 70.56 91 ARG A CA 1
ATOM 728 C C . ARG A 1 91 ? 23.341 4.919 -29.338 1.00 70.56 91 ARG A C 1
ATOM 730 O O . ARG A 1 91 ? 23.333 3.977 -30.131 1.00 70.56 91 ARG A O 1
ATOM 737 N N . ASP A 1 92 ? 23.220 6.190 -29.716 1.00 65.44 92 ASP A N 1
ATOM 738 C CA . ASP A 1 92 ? 23.221 6.646 -31.107 1.00 65.44 92 ASP A CA 1
ATOM 739 C C . ASP A 1 92 ? 24.662 6.626 -31.651 1.00 65.44 92 ASP A C 1
ATOM 741 O O . ASP A 1 92 ? 25.506 7.423 -31.223 1.00 65.44 92 ASP A O 1
ATOM 745 N N . HIS A 1 93 ? 24.944 5.753 -32.624 1.00 61.09 93 HIS A N 1
ATOM 746 C CA . HIS A 1 93 ? 26.206 5.764 -33.366 1.00 61.09 93 HIS A CA 1
ATOM 747 C C . HIS A 1 93 ? 26.007 6.230 -34.809 1.00 61.09 93 HIS A C 1
ATOM 749 O O . HIS A 1 93 ? 25.183 5.695 -35.555 1.00 61.09 93 HIS A O 1
ATOM 755 N N . ILE A 1 94 ? 26.827 7.194 -35.233 1.00 56.06 94 ILE A N 1
ATOM 756 C CA . ILE A 1 94 ? 26.947 7.569 -36.646 1.00 56.06 94 ILE A CA 1
ATOM 757 C C . ILE A 1 94 ? 27.957 6.633 -37.310 1.00 56.06 94 ILE A C 1
ATOM 759 O O . ILE A 1 94 ? 29.109 6.551 -36.879 1.00 56.06 94 ILE A O 1
ATOM 763 N N . GLN A 1 95 ? 27.536 5.952 -38.377 1.00 51.66 95 GLN A N 1
ATOM 764 C CA . GLN A 1 95 ? 28.444 5.237 -39.267 1.00 51.66 95 GLN A CA 1
ATOM 765 C C . GLN A 1 95 ? 29.128 6.244 -40.204 1.00 51.66 95 GLN A C 1
ATOM 767 O O . GLN A 1 95 ? 28.493 6.797 -41.104 1.00 51.66 95 GLN A O 1
ATOM 772 N N . LEU A 1 96 ? 30.421 6.496 -39.981 1.00 51.94 96 LEU A N 1
ATOM 773 C CA . LEU A 1 96 ? 31.259 7.242 -40.923 1.00 51.94 96 LEU A CA 1
ATOM 774 C C . LEU A 1 96 ? 31.653 6.344 -42.110 1.00 51.94 96 LEU A C 1
ATOM 776 O O . LEU A 1 96 ? 31.545 5.118 -42.034 1.00 51.94 96 LEU A O 1
ATOM 780 N N . SER A 1 97 ? 32.132 6.954 -43.198 1.00 49.16 97 SER A N 1
ATOM 781 C CA . SER A 1 97 ? 32.591 6.263 -44.418 1.00 49.16 97 SER A CA 1
ATOM 782 C C . SER A 1 97 ? 33.607 5.155 -44.140 1.00 49.16 97 SER A C 1
ATOM 784 O O . SER A 1 97 ? 33.540 4.082 -44.734 1.00 49.16 97 SER A O 1
ATOM 786 N N . ASP A 1 98 ? 34.514 5.403 -43.198 1.00 47.78 98 ASP A N 1
ATOM 787 C CA . ASP A 1 98 ? 35.723 4.607 -42.987 1.00 47.78 98 ASP A CA 1
ATOM 788 C C . ASP A 1 98 ? 35.590 3.679 -41.770 1.00 47.78 98 ASP A C 1
ATOM 790 O O . ASP A 1 98 ? 36.445 3.669 -40.886 1.00 47.78 98 ASP A O 1
ATOM 794 N N . ALA A 1 99 ? 34.470 2.945 -41.701 1.00 52.84 99 ALA A N 1
ATOM 795 C CA . ALA A 1 99 ? 34.088 1.941 -40.688 1.00 52.84 99 ALA A CA 1
ATOM 796 C C . ALA A 1 99 ? 34.022 2.396 -39.209 1.00 5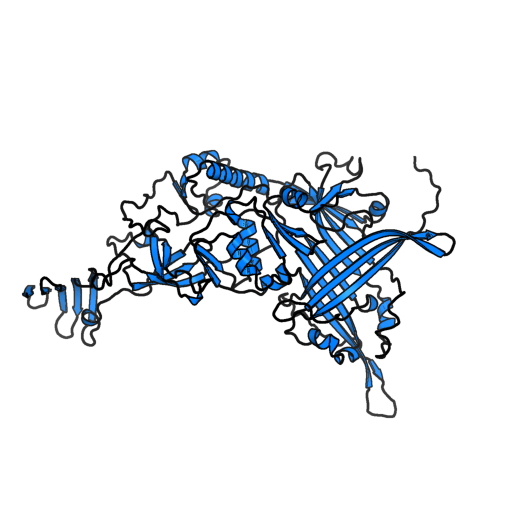2.84 99 ALA A C 1
ATOM 798 O O . ALA A 1 99 ? 33.443 1.699 -38.374 1.00 52.84 99 ALA A O 1
ATOM 799 N N . ASN A 1 100 ? 34.568 3.563 -38.872 1.00 44.66 100 ASN A N 1
ATOM 800 C CA . ASN A 1 100 ? 34.604 4.108 -37.522 1.00 44.66 100 ASN A CA 1
ATOM 801 C C . ASN A 1 100 ? 33.231 4.646 -37.091 1.00 44.66 100 ASN A C 1
ATOM 803 O O . ASN A 1 100 ? 32.628 5.477 -37.772 1.00 44.66 100 ASN A O 1
ATOM 807 N N . THR A 1 101 ? 32.759 4.211 -35.921 1.00 54.62 101 THR A N 1
ATOM 808 C CA . THR A 1 101 ? 31.503 4.683 -35.323 1.00 54.62 101 THR A CA 1
ATOM 809 C C . THR A 1 101 ? 31.771 5.619 -34.151 1.00 54.62 101 THR A C 1
ATOM 811 O O . THR A 1 101 ? 32.186 5.153 -33.086 1.00 54.62 101 THR A O 1
ATOM 814 N N . LEU A 1 102 ? 31.475 6.910 -34.297 1.00 50.16 102 LEU A N 1
ATOM 815 C CA . LEU A 1 102 ? 31.500 7.836 -33.161 1.00 50.16 102 LEU A CA 1
ATOM 816 C C . LEU A 1 102 ? 30.198 7.695 -32.345 1.00 50.16 102 LEU A C 1
ATOM 818 O O . LEU A 1 102 ? 29.118 7.754 -32.942 1.00 50.16 102 LEU A O 1
ATOM 822 N N . PRO A 1 103 ? 30.266 7.498 -31.012 1.00 54.34 103 PRO A N 1
ATOM 823 C CA . PRO A 1 103 ? 29.101 7.627 -30.143 1.00 54.34 103 PRO A CA 1
ATOM 824 C C . PRO A 1 103 ? 28.743 9.112 -30.028 1.00 54.34 103 PRO A C 1
ATOM 826 O O . PRO A 1 103 ? 29.614 9.921 -29.708 1.00 54.34 103 PRO A O 1
ATOM 829 N N . MET A 1 104 ? 27.489 9.480 -30.296 1.00 54.78 104 MET A N 1
ATOM 830 C CA . MET A 1 104 ? 27.087 10.893 -30.262 1.00 54.78 104 MET A CA 1
ATOM 831 C C . MET A 1 104 ? 26.433 11.285 -28.933 1.00 54.78 104 MET A C 1
ATOM 833 O O . MET A 1 104 ? 26.761 12.325 -28.371 1.00 54.78 104 MET A O 1
ATOM 837 N N . GLN A 1 105 ? 25.520 10.448 -28.433 1.00 60.75 105 GLN A N 1
ATOM 838 C CA . GLN A 1 105 ? 24.749 10.644 -27.200 1.00 60.75 105 GLN A CA 1
ATOM 839 C C . GLN A 1 105 ? 24.464 9.281 -26.552 1.00 60.75 105 GLN A C 1
ATOM 841 O O . GLN A 1 105 ? 24.449 8.258 -27.245 1.00 60.75 105 GLN A O 1
ATOM 846 N N . SER A 1 106 ? 24.239 9.262 -25.234 1.00 65.69 106 SER A N 1
ATOM 847 C CA . SER A 1 106 ? 23.931 8.032 -24.499 1.00 65.69 106 SER A CA 1
ATOM 848 C C . SER A 1 106 ? 22.972 8.249 -23.330 1.00 65.69 106 SER A C 1
ATOM 850 O O . SER A 1 106 ? 23.328 8.947 -22.380 1.00 65.69 106 SER A O 1
ATOM 852 N N . ASN A 1 107 ? 21.827 7.566 -23.351 1.00 69.62 107 ASN A N 1
ATOM 853 C CA . ASN A 1 107 ? 20.968 7.407 -22.175 1.00 69.62 107 ASN A CA 1
ATOM 854 C C . ASN A 1 107 ? 21.415 6.163 -21.390 1.00 69.62 107 ASN A C 1
ATOM 856 O O . ASN A 1 107 ? 21.873 5.183 -21.979 1.00 69.62 107 ASN A O 1
ATOM 860 N N . THR A 1 108 ? 21.301 6.179 -20.061 1.00 78.69 108 THR A N 1
ATOM 861 C CA . THR A 1 108 ? 21.555 4.997 -19.219 1.00 78.69 108 THR A CA 1
ATOM 862 C C . THR A 1 108 ? 20.443 4.840 -18.195 1.00 78.69 108 THR A C 1
ATOM 864 O O . THR A 1 108 ? 20.315 5.677 -17.311 1.00 78.69 108 THR A O 1
ATOM 867 N N . ILE A 1 109 ? 19.680 3.754 -18.299 1.00 83.00 109 ILE A N 1
ATOM 868 C CA . ILE A 1 109 ? 18.660 3.363 -17.320 1.00 83.00 109 ILE A CA 1
ATOM 869 C C . ILE A 1 109 ? 19.296 2.368 -16.345 1.00 83.00 109 ILE A C 1
ATOM 871 O O . ILE A 1 109 ? 19.960 1.417 -16.773 1.00 83.00 109 ILE A O 1
ATOM 875 N N . LYS A 1 110 ? 19.077 2.570 -15.041 1.00 89.19 110 LYS A N 1
ATOM 876 C CA . LYS A 1 110 ? 19.479 1.637 -13.979 1.00 89.19 110 LYS A CA 1
ATOM 877 C C . LYS A 1 110 ? 18.286 1.322 -13.087 1.00 89.19 110 LYS A C 1
ATOM 879 O O . LYS A 1 110 ? 17.724 2.231 -12.488 1.00 89.19 110 LYS A O 1
ATOM 884 N N . LEU A 1 111 ? 17.929 0.047 -12.963 1.00 92.06 111 LEU A N 1
ATOM 885 C CA . LEU A 1 111 ? 16.797 -0.410 -12.148 1.00 92.06 111 LEU A CA 1
ATOM 886 C C . LEU A 1 111 ? 17.238 -1.565 -11.251 1.00 92.06 111 LEU A C 1
ATOM 888 O O . LEU A 1 111 ? 17.945 -2.457 -11.715 1.00 92.06 111 LEU A O 1
ATOM 892 N N . MET A 1 112 ? 16.786 -1.585 -9.999 1.00 93.25 112 MET A N 1
ATOM 893 C CA . MET A 1 112 ? 16.876 -2.758 -9.130 1.00 93.25 112 MET A CA 1
ATOM 894 C C . MET A 1 112 ? 15.462 -3.274 -8.872 1.00 93.25 112 MET A C 1
ATOM 896 O O . MET A 1 112 ? 14.698 -2.654 -8.139 1.00 93.25 112 MET A O 1
ATOM 900 N N . ALA A 1 113 ? 15.090 -4.380 -9.514 1.00 93.50 113 ALA A N 1
ATOM 901 C CA . ALA A 1 113 ? 13.810 -5.043 -9.273 1.00 93.50 113 ALA A CA 1
ATOM 902 C C . ALA A 1 113 ? 13.967 -6.174 -8.253 1.00 93.50 113 ALA A C 1
ATOM 904 O O . ALA A 1 113 ? 15.070 -6.676 -8.039 1.00 93.50 113 ALA A O 1
ATOM 905 N N . VAL A 1 114 ? 12.857 -6.643 -7.691 1.00 92.56 114 VAL A N 1
ATOM 906 C CA . VAL A 1 114 ? 12.801 -7.840 -6.844 1.00 92.56 114 VAL A CA 1
ATOM 907 C C . VAL A 1 114 ? 11.800 -8.833 -7.431 1.00 92.56 114 VAL A C 1
ATOM 909 O O . VAL A 1 114 ? 10.762 -8.458 -7.982 1.00 92.56 114 VAL A O 1
ATOM 912 N N . PHE A 1 115 ? 12.119 -10.122 -7.318 1.00 88.00 115 PHE A N 1
ATOM 913 C CA . PHE A 1 115 ? 11.261 -11.214 -7.772 1.00 88.00 115 PHE A CA 1
ATOM 914 C C . PHE A 1 115 ? 9.881 -11.208 -7.082 1.00 88.00 115 PHE A C 1
ATOM 916 O O . PHE A 1 115 ? 9.774 -11.231 -5.845 1.00 88.00 115 PHE A O 1
ATOM 923 N N . ASP A 1 116 ? 8.816 -11.229 -7.890 1.00 78.00 116 ASP A N 1
ATOM 924 C CA . ASP A 1 116 ? 7.433 -11.348 -7.425 1.00 78.00 116 ASP A CA 1
ATOM 925 C C . ASP A 1 116 ? 6.856 -12.743 -7.762 1.00 78.00 116 ASP A C 1
ATOM 927 O O . ASP A 1 116 ? 6.362 -12.954 -8.876 1.00 78.00 116 ASP A O 1
ATOM 931 N N . PRO A 1 117 ? 6.907 -13.705 -6.816 1.00 63.91 117 PRO A N 1
ATOM 932 C CA . PRO A 1 117 ? 6.324 -15.037 -6.960 1.00 63.91 117 PRO A CA 1
ATOM 933 C C . PRO A 1 117 ? 4.797 -15.075 -6.763 1.00 63.91 117 PRO A C 1
ATOM 935 O O . PRO A 1 117 ? 4.219 -16.156 -6.851 1.00 63.91 117 PRO A O 1
ATOM 938 N N . LEU A 1 118 ? 4.132 -13.950 -6.458 1.00 57.34 118 LEU A N 1
ATOM 939 C CA . LEU A 1 118 ? 2.681 -13.915 -6.212 1.00 57.34 118 LEU A CA 1
ATOM 940 C C . LEU A 1 118 ? 1.847 -13.776 -7.498 1.00 57.34 118 LEU A C 1
ATOM 942 O O . LEU A 1 118 ? 0.614 -13.762 -7.431 1.00 57.34 118 LEU A O 1
ATOM 946 N N . SER A 1 119 ? 2.480 -13.684 -8.672 1.00 52.59 119 SER A N 1
ATOM 947 C CA . SER A 1 119 ? 1.749 -13.678 -9.939 1.00 52.59 119 SER A CA 1
ATOM 948 C C . SER A 1 119 ? 1.033 -15.022 -10.156 1.00 52.59 119 SER A C 1
ATOM 950 O O . SER A 1 119 ? 1.559 -16.098 -9.878 1.00 52.59 119 SER A O 1
ATOM 952 N N . LYS A 1 120 ? -0.220 -14.977 -10.633 1.00 42.97 120 LYS A N 1
ATOM 953 C CA . LYS A 1 120 ? -1.127 -16.149 -10.653 1.00 42.97 120 LYS A CA 1
ATOM 954 C C . LYS A 1 120 ? -0.726 -17.270 -11.631 1.00 42.97 120 LYS A C 1
ATOM 956 O O . LYS A 1 120 ? -1.398 -18.296 -11.674 1.00 42.97 120 LYS A O 1
ATOM 961 N N . ASN A 1 121 ? 0.367 -17.095 -12.374 1.00 41.19 121 ASN A N 1
ATOM 962 C CA . ASN A 1 121 ? 1.063 -18.173 -13.069 1.00 41.19 121 ASN A CA 1
ATOM 963 C C . ASN A 1 121 ? 2.257 -18.603 -12.198 1.00 41.19 121 ASN A C 1
ATOM 965 O O . ASN A 1 121 ? 3.241 -17.865 -12.181 1.00 41.19 121 ASN A O 1
ATOM 969 N N . PRO A 1 122 ? 2.228 -19.763 -11.506 1.00 38.47 122 PRO A N 1
ATOM 970 C CA . PRO A 1 122 ? 3.399 -20.271 -10.785 1.00 38.47 122 PRO A CA 1
ATOM 971 C C . PRO A 1 122 ? 4.561 -20.468 -11.774 1.00 38.47 122 PRO A C 1
ATOM 973 O O . PRO A 1 122 ? 4.544 -21.370 -12.611 1.00 38.47 122 PRO A O 1
ATOM 976 N N . GLY A 1 123 ? 5.509 -19.526 -11.731 1.00 43.62 123 GLY A N 1
ATOM 977 C CA . GLY A 1 123 ? 6.182 -19.041 -12.942 1.00 43.62 123 GLY A CA 1
ATOM 978 C C . GLY A 1 123 ? 7.522 -19.676 -13.293 1.00 43.62 123 GLY A C 1
ATOM 979 O O . GLY A 1 123 ? 7.935 -19.561 -14.446 1.00 43.62 123 GLY A O 1
ATOM 980 N N . THR A 1 124 ? 8.167 -20.389 -12.360 1.00 50.19 124 THR A N 1
ATOM 981 C CA . THR A 1 124 ? 9.413 -21.153 -12.581 1.00 50.19 124 THR A CA 1
ATOM 982 C C . THR A 1 124 ? 9.142 -22.400 -13.442 1.00 50.19 124 THR A C 1
ATOM 984 O O . THR A 1 124 ? 9.362 -23.542 -13.039 1.00 50.19 124 THR A O 1
ATOM 987 N N . LEU A 1 125 ? 8.587 -22.179 -14.635 1.00 48.38 125 LEU A N 1
ATOM 988 C CA . LEU A 1 125 ? 8.123 -23.181 -15.583 1.00 48.38 125 LEU A CA 1
ATOM 989 C C . LEU A 1 125 ? 9.335 -23.721 -16.343 1.00 48.38 125 LEU A C 1
ATOM 991 O O . LEU A 1 125 ? 9.582 -23.376 -17.497 1.00 48.38 125 LEU A O 1
ATOM 995 N N . LEU A 1 126 ? 10.096 -24.555 -15.632 1.00 54.06 126 LEU A N 1
ATOM 996 C CA . LEU A 1 126 ? 11.292 -25.264 -16.079 1.00 54.06 126 LEU A CA 1
ATOM 997 C C . LEU A 1 126 ? 10.931 -26.318 -17.135 1.00 54.06 126 LEU A C 1
ATOM 999 O O . LEU A 1 126 ? 11.012 -27.527 -16.909 1.00 54.06 126 LEU A O 1
ATOM 1003 N N . SER A 1 127 ? 10.515 -25.859 -18.312 1.00 55.38 127 SER A N 1
ATOM 1004 C CA . SER A 1 127 ? 10.364 -26.713 -19.480 1.00 55.38 127 SER A CA 1
ATOM 1005 C C . SER A 1 127 ? 11.749 -27.092 -19.996 1.00 55.38 127 SER A C 1
ATOM 1007 O O . SER A 1 127 ? 12.479 -26.232 -20.496 1.00 55.38 127 SER A O 1
ATOM 1009 N N . LEU A 1 128 ? 12.088 -28.381 -19.915 1.00 57.78 128 LEU A N 1
ATOM 1010 C CA . LEU A 1 128 ? 13.166 -28.946 -20.719 1.00 57.78 128 LEU A CA 1
ATOM 1011 C C . LEU A 1 128 ? 12.721 -28.933 -22.183 1.00 57.78 128 LEU A C 1
ATOM 1013 O O . LEU A 1 128 ? 11.774 -29.614 -22.574 1.00 57.78 128 LEU A O 1
ATOM 1017 N N . SER A 1 129 ? 13.405 -28.121 -22.972 1.00 57.12 129 SER A N 1
ATOM 1018 C CA . SER A 1 129 ? 13.156 -27.900 -24.391 1.00 57.12 129 SER A CA 1
ATOM 1019 C C . SER A 1 129 ? 14.351 -28.370 -25.218 1.00 57.12 129 SER A C 1
ATOM 1021 O O . SER A 1 129 ? 15.457 -28.522 -24.698 1.00 57.12 129 SER A O 1
ATOM 1023 N N . GLU A 1 130 ? 14.113 -28.627 -26.507 1.00 58.06 130 GLU A N 1
ATOM 1024 C CA . GLU A 1 130 ? 15.168 -28.896 -27.499 1.00 58.06 130 GLU A CA 1
ATOM 1025 C C . GLU A 1 130 ? 16.106 -30.063 -27.121 1.00 58.06 130 GLU A C 1
ATOM 1027 O O . GLU A 1 130 ? 17.281 -30.068 -27.478 1.00 58.06 130 GLU A O 1
ATOM 1032 N N . ILE A 1 131 ? 15.567 -31.073 -26.422 1.00 59.31 131 ILE A N 1
ATOM 1033 C CA . ILE A 1 131 ? 16.294 -32.287 -26.027 1.00 59.31 131 ILE A CA 1
ATOM 1034 C C . ILE A 1 131 ? 16.740 -33.048 -27.283 1.00 59.31 131 ILE A C 1
ATOM 1036 O O . ILE A 1 131 ? 15.899 -33.521 -28.053 1.00 59.31 131 ILE A O 1
ATOM 1040 N N . LYS A 1 132 ? 18.054 -33.200 -27.473 1.00 59.25 132 LYS A N 1
ATOM 1041 C CA . LYS A 1 132 ? 18.649 -33.949 -28.592 1.00 59.25 132 LYS A CA 1
ATOM 1042 C C . LYS A 1 132 ? 19.508 -35.101 -28.079 1.00 59.25 132 LYS A C 1
ATOM 1044 O O . LYS A 1 132 ? 20.231 -34.979 -27.088 1.00 59.25 132 LYS A O 1
ATOM 1049 N N . PHE A 1 133 ? 19.421 -36.222 -28.789 1.00 60.50 133 PHE A N 1
ATOM 1050 C CA . PHE A 1 133 ? 20.017 -37.494 -28.403 1.00 60.50 133 PHE A CA 1
ATOM 1051 C C . PHE A 1 133 ? 21.092 -37.932 -29.398 1.00 60.50 133 PHE A C 1
ATOM 1053 O O . PHE A 1 133 ? 20.844 -37.954 -30.604 1.00 60.50 133 PHE A O 1
ATOM 1060 N N . ASN A 1 134 ? 22.249 -38.358 -28.894 1.00 57.22 134 ASN A N 1
ATOM 1061 C CA . ASN A 1 134 ? 23.232 -39.095 -29.678 1.00 57.22 134 ASN A CA 1
ATOM 1062 C C . ASN A 1 134 ? 22.884 -40.582 -29.596 1.00 57.22 134 ASN A C 1
ATOM 1064 O O . ASN A 1 134 ? 22.938 -41.192 -28.526 1.00 57.22 134 ASN A O 1
ATOM 1068 N N . GLN A 1 135 ? 22.504 -41.159 -30.736 1.00 49.66 135 GLN A N 1
ATOM 1069 C CA . GLN A 1 135 ? 22.187 -42.577 -30.861 1.00 49.66 135 GLN A CA 1
ATOM 1070 C C . GLN A 1 135 ? 23.379 -43.305 -31.495 1.00 49.66 135 GLN A C 1
ATOM 1072 O O . GLN A 1 135 ? 23.495 -43.406 -32.717 1.00 49.66 135 GLN A O 1
ATOM 1077 N N . PHE A 1 136 ? 24.297 -43.778 -30.652 1.00 58.50 136 PHE A N 1
ATOM 1078 C CA . PHE A 1 136 ? 25.468 -44.538 -31.089 1.00 58.50 136 PHE A CA 1
ATOM 1079 C C . PHE A 1 136 ? 25.027 -45.906 -31.628 1.00 58.50 136 PHE A C 1
ATOM 1081 O O . PHE A 1 136 ? 24.456 -46.705 -30.893 1.00 58.50 136 PHE A O 1
ATOM 1088 N N . GLN A 1 137 ? 25.274 -46.181 -32.914 1.00 50.81 137 GLN A N 1
ATOM 1089 C CA . GLN A 1 137 ? 24.650 -47.313 -33.624 1.00 50.81 137 GLN A CA 1
ATOM 1090 C C . GLN A 1 137 ? 24.949 -48.698 -33.015 1.00 50.81 137 GLN A C 1
ATOM 1092 O O . GLN A 1 137 ? 24.106 -49.586 -33.107 1.00 50.81 137 GLN A O 1
ATOM 1097 N N . ASP A 1 138 ? 26.095 -48.860 -32.347 1.00 56.66 138 ASP A N 1
ATOM 1098 C CA . ASP A 1 138 ? 26.532 -50.126 -31.740 1.00 56.66 138 ASP A CA 1
ATOM 1099 C C . ASP A 1 138 ? 26.226 -50.252 -30.231 1.00 56.66 138 ASP A C 1
ATOM 1101 O O . ASP A 1 138 ? 26.610 -51.242 -29.605 1.00 56.66 138 ASP A O 1
ATOM 1105 N N . GLN A 1 139 ? 25.562 -49.269 -29.605 1.00 54.69 139 GLN A N 1
ATOM 1106 C CA . GLN A 1 139 ? 25.295 -49.278 -28.159 1.00 54.69 139 GLN A CA 1
ATOM 1107 C C . GLN A 1 139 ? 23.838 -48.923 -27.842 1.00 54.69 139 GLN A C 1
ATOM 1109 O O . GLN A 1 139 ? 23.312 -47.909 -28.288 1.00 54.69 139 GLN A O 1
ATOM 1114 N N . GLN A 1 140 ? 23.188 -49.710 -26.977 1.00 56.97 140 GLN A N 1
ATOM 1115 C CA . GLN A 1 140 ? 21.835 -49.425 -26.461 1.00 56.97 140 GLN A CA 1
ATOM 1116 C C . GLN A 1 140 ? 21.819 -48.293 -25.408 1.00 56.97 140 GLN A C 1
ATOM 1118 O O . GLN A 1 140 ? 21.024 -48.310 -24.470 1.00 56.97 140 GLN A O 1
ATOM 1123 N N . GLN A 1 141 ? 22.719 -47.317 -25.537 1.00 51.72 141 GLN A N 1
ATOM 1124 C CA . GLN A 1 141 ? 22.843 -46.161 -24.657 1.00 51.72 141 GLN A CA 1
ATOM 1125 C C . GLN A 1 141 ? 22.551 -44.896 -25.462 1.00 51.72 141 GLN A C 1
ATOM 1127 O O . GLN A 1 141 ? 23.085 -44.692 -26.550 1.00 51.72 141 GLN A O 1
ATOM 1132 N N . CYS A 1 142 ? 21.655 -44.068 -24.932 1.00 51.78 142 CYS A N 1
ATOM 1133 C CA . CYS A 1 142 ? 21.149 -42.877 -25.597 1.00 51.78 142 CYS A CA 1
ATOM 1134 C C . CYS A 1 142 ? 21.555 -41.661 -24.763 1.00 51.78 142 CYS A C 1
ATOM 1136 O O . CYS A 1 142 ? 21.018 -41.455 -23.674 1.00 51.78 142 CYS A O 1
ATOM 1138 N N . GLU A 1 143 ? 22.541 -40.896 -25.231 1.00 58.78 143 GLU A N 1
ATOM 1139 C CA . GLU A 1 143 ? 23.079 -39.761 -24.476 1.00 58.78 143 GLU A CA 1
ATOM 1140 C C . GLU A 1 143 ? 22.362 -38.463 -24.864 1.00 58.78 143 GLU A C 1
ATOM 1142 O O . GLU A 1 143 ? 22.306 -38.102 -26.042 1.00 58.78 143 GLU A O 1
ATOM 1147 N N . VAL A 1 144 ? 21.843 -37.735 -23.871 1.00 57.47 144 VAL A N 1
ATOM 1148 C CA . VAL A 1 144 ? 21.325 -36.370 -24.053 1.00 57.47 144 VAL A CA 1
ATOM 1149 C C . VAL A 1 144 ? 22.511 -35.414 -24.171 1.00 57.47 144 VAL A C 1
ATOM 1151 O O . VAL A 1 144 ? 23.134 -35.057 -23.168 1.00 57.47 144 VAL A O 1
ATOM 1154 N N . TYR A 1 145 ? 22.839 -34.989 -25.392 1.00 59.34 145 TYR A N 1
ATOM 1155 C CA . TYR A 1 145 ? 23.964 -34.073 -25.608 1.00 59.34 145 TYR A CA 1
ATOM 1156 C C . TYR A 1 145 ? 23.568 -32.603 -25.420 1.00 59.34 145 TYR A C 1
ATOM 1158 O O . TYR A 1 145 ? 24.380 -31.811 -24.929 1.00 59.34 145 TYR A O 1
ATOM 1166 N N . GLU A 1 146 ? 22.316 -32.264 -25.730 1.00 58.84 146 GLU A N 1
ATOM 1167 C CA . GLU A 1 146 ? 21.728 -30.929 -25.610 1.00 58.84 146 GLU A CA 1
ATOM 1168 C C . GLU A 1 146 ? 20.336 -31.025 -24.974 1.00 58.84 146 GLU A C 1
ATOM 1170 O O . GLU A 1 146 ? 19.545 -31.899 -25.331 1.00 58.84 146 GLU A O 1
ATOM 1175 N N . ALA A 1 147 ? 20.052 -30.129 -24.030 1.00 63.69 147 ALA A N 1
ATOM 1176 C CA . ALA A 1 147 ? 18.727 -29.848 -23.489 1.00 63.69 147 ALA A CA 1
ATOM 1177 C C . ALA A 1 147 ? 18.759 -28.448 -22.854 1.00 63.69 147 ALA A C 1
ATOM 1179 O O . ALA A 1 147 ? 19.750 -28.074 -22.220 1.00 63.69 147 ALA A O 1
ATOM 1180 N N . ASN A 1 148 ? 17.683 -27.680 -23.018 1.00 69.38 148 ASN A N 1
ATOM 1181 C CA . ASN A 1 148 ? 17.620 -26.263 -22.658 1.00 69.38 148 ASN A CA 1
ATOM 1182 C C . ASN A 1 148 ? 16.514 -26.014 -21.618 1.00 69.38 148 ASN A C 1
ATOM 1184 O O . ASN A 1 148 ? 15.387 -26.481 -21.785 1.00 69.38 148 ASN A O 1
ATOM 1188 N N . GLN A 1 149 ? 16.832 -25.285 -20.547 1.00 71.12 149 GLN A N 1
ATOM 1189 C CA . GLN A 1 149 ? 15.904 -24.883 -19.484 1.00 71.12 149 GLN A CA 1
ATOM 1190 C C . GLN A 1 149 ? 15.475 -23.430 -19.685 1.00 71.12 149 GLN A C 1
ATOM 1192 O O . GLN A 1 149 ? 16.318 -22.532 -19.722 1.00 71.12 149 GLN A O 1
ATOM 1197 N N . VAL A 1 150 ? 14.164 -23.207 -19.776 1.00 76.88 150 VAL A N 1
ATOM 1198 C CA . VAL A 1 150 ? 13.575 -21.865 -19.855 1.00 76.88 150 VAL A CA 1
ATOM 1199 C C . VAL A 1 150 ? 13.193 -21.390 -18.453 1.00 76.88 150 VAL A C 1
ATOM 1201 O O . VAL A 1 150 ? 12.532 -22.110 -17.703 1.00 76.88 150 VAL A O 1
ATOM 1204 N N . PHE A 1 151 ? 13.582 -20.166 -18.117 1.00 78.50 151 PHE A N 1
ATOM 1205 C CA . PHE A 1 151 ? 13.215 -19.455 -16.897 1.00 78.50 151 PHE A CA 1
ATOM 1206 C C . PHE A 1 151 ? 12.271 -18.311 -17.259 1.00 78.50 151 PHE A C 1
ATOM 1208 O O . PHE A 1 151 ? 12.504 -17.596 -18.233 1.00 78.50 151 PHE A O 1
ATOM 1215 N N . ASN A 1 152 ? 11.207 -18.127 -16.478 1.00 82.62 152 ASN A N 1
ATOM 1216 C CA . ASN A 1 152 ? 10.248 -17.040 -16.651 1.00 82.62 152 ASN A CA 1
ATOM 1217 C C . ASN A 1 152 ? 9.971 -16.412 -15.283 1.00 82.62 152 ASN A C 1
ATOM 1219 O O . ASN A 1 152 ? 9.518 -17.098 -14.370 1.00 82.62 152 ASN A O 1
ATOM 1223 N N . PHE A 1 153 ? 10.233 -15.116 -15.132 1.00 81.31 153 PHE A N 1
ATOM 1224 C CA . PHE A 1 153 ? 10.042 -14.412 -13.863 1.00 81.31 153 PHE A CA 1
ATOM 1225 C C . PHE A 1 153 ? 9.239 -13.130 -14.056 1.00 81.31 153 PHE A C 1
ATOM 1227 O O . PHE A 1 153 ? 9.534 -12.334 -14.948 1.00 81.31 153 PHE A O 1
ATOM 1234 N N . THR A 1 154 ? 8.264 -12.913 -13.175 1.00 88.50 154 THR A N 1
ATOM 1235 C CA . THR A 1 154 ? 7.678 -11.597 -12.902 1.00 88.50 154 THR A CA 1
ATOM 1236 C C . THR A 1 154 ? 8.490 -10.881 -11.831 1.00 88.50 154 THR A C 1
ATOM 1238 O O . THR A 1 154 ? 8.929 -11.495 -10.856 1.00 88.50 154 THR A O 1
ATOM 1241 N N . PHE A 1 155 ? 8.681 -9.579 -12.000 1.00 91.00 155 PHE A N 1
ATOM 1242 C CA . PHE A 1 155 ? 9.371 -8.726 -11.038 1.00 91.00 155 PHE A CA 1
ATOM 1243 C C . PHE A 1 155 ? 8.635 -7.395 -10.883 1.00 91.00 155 PHE A C 1
ATOM 1245 O O . PHE A 1 155 ? 7.924 -6.957 -11.790 1.00 91.00 155 PHE A O 1
ATOM 1252 N N . SER A 1 156 ? 8.838 -6.736 -9.747 1.00 93.62 156 SER A N 1
ATOM 1253 C CA . SER A 1 156 ? 8.441 -5.342 -9.553 1.00 93.62 156 SER A CA 1
ATOM 1254 C C . SER A 1 156 ? 9.508 -4.569 -8.791 1.00 93.62 156 SER A C 1
ATOM 1256 O O . SER A 1 156 ? 10.520 -5.136 -8.370 1.00 93.62 156 SER A O 1
ATOM 1258 N N . ASP A 1 157 ? 9.272 -3.278 -8.606 1.00 95.00 157 ASP A N 1
ATOM 1259 C CA . ASP A 1 157 ? 10.015 -2.445 -7.675 1.00 95.00 157 ASP A CA 1
ATOM 1260 C C . ASP A 1 157 ? 10.054 -3.074 -6.256 1.00 95.00 157 ASP A C 1
ATOM 1262 O O . ASP A 1 157 ? 9.157 -3.856 -5.893 1.00 95.00 157 ASP A O 1
ATOM 1266 N N . PRO A 1 158 ? 11.104 -2.794 -5.455 1.00 93.94 158 PRO A N 1
ATOM 1267 C CA . PRO A 1 158 ? 11.285 -3.417 -4.146 1.00 93.94 158 PRO A CA 1
ATOM 1268 C C . PRO A 1 158 ? 10.127 -3.215 -3.156 1.00 93.94 158 PRO A C 1
ATOM 1270 O O . PRO A 1 158 ? 9.811 -4.146 -2.411 1.00 93.94 158 PRO A O 1
ATOM 1273 N N . LEU A 1 159 ? 9.462 -2.051 -3.155 1.00 94.75 159 LEU A N 1
ATOM 1274 C CA . LEU A 1 159 ? 8.353 -1.761 -2.238 1.00 94.75 159 LEU A CA 1
ATOM 1275 C C . LEU A 1 159 ? 7.145 -2.636 -2.567 1.00 94.75 159 LEU A C 1
ATOM 1277 O O . LEU A 1 159 ? 6.645 -3.339 -1.688 1.00 94.75 159 LEU A O 1
ATOM 1281 N N . ALA A 1 160 ? 6.717 -2.665 -3.829 1.00 92.94 160 ALA A N 1
ATOM 1282 C CA . ALA A 1 160 ? 5.635 -3.529 -4.277 1.00 92.94 160 ALA A CA 1
ATOM 1283 C C . ALA A 1 160 ? 5.979 -5.009 -4.048 1.00 92.94 160 ALA A C 1
ATOM 1285 O O . ALA A 1 160 ? 5.167 -5.760 -3.506 1.00 92.94 160 ALA A O 1
ATOM 1286 N N . ALA A 1 161 ? 7.195 -5.438 -4.397 1.00 90.81 161 ALA A N 1
ATOM 1287 C CA . ALA A 1 161 ? 7.601 -6.839 -4.305 1.00 90.81 161 ALA A CA 1
ATOM 1288 C C . ALA A 1 161 ? 7.676 -7.369 -2.863 1.00 90.81 161 ALA A C 1
ATOM 1290 O O . ALA A 1 161 ? 7.494 -8.572 -2.657 1.00 90.81 161 ALA A O 1
ATOM 1291 N N . ILE A 1 162 ? 7.957 -6.513 -1.875 1.00 90.12 162 ILE A N 1
ATOM 1292 C CA . ILE A 1 162 ? 8.027 -6.887 -0.454 1.00 90.12 162 ILE A CA 1
ATOM 1293 C C . ILE A 1 162 ? 6.682 -6.654 0.240 1.00 90.12 162 ILE A C 1
ATOM 1295 O O . ILE A 1 162 ? 6.131 -7.580 0.838 1.00 90.12 162 ILE A O 1
ATOM 1299 N N . ALA A 1 163 ? 6.094 -5.462 0.125 1.00 91.75 163 ALA A N 1
ATOM 1300 C CA . ALA A 1 163 ? 4.890 -5.112 0.876 1.00 91.75 163 ALA A CA 1
ATOM 1301 C C . ALA A 1 163 ? 3.643 -5.910 0.435 1.00 91.75 163 ALA A C 1
ATOM 1303 O O . ALA A 1 163 ? 2.761 -6.137 1.259 1.00 91.75 163 ALA A O 1
ATOM 1304 N N . LYS A 1 164 ? 3.571 -6.444 -0.798 1.00 89.88 164 LYS A N 1
ATOM 1305 C CA . LYS A 1 164 ? 2.530 -7.430 -1.187 1.00 89.88 164 LYS A CA 1
ATOM 1306 C C . LYS A 1 164 ? 2.578 -8.719 -0.344 1.00 89.88 164 LYS A C 1
ATOM 1308 O O . LYS A 1 164 ? 1.555 -9.380 -0.171 1.00 89.88 164 LYS A O 1
ATOM 1313 N N . LYS A 1 165 ? 3.759 -9.100 0.162 1.00 86.62 165 LYS A N 1
ATOM 1314 C CA . LYS A 1 165 ? 3.993 -10.335 0.939 1.00 86.62 165 LYS A CA 1
ATOM 1315 C C . LYS A 1 165 ? 3.765 -10.131 2.442 1.00 86.62 165 LYS A C 1
ATOM 1317 O O . LYS A 1 165 ? 3.413 -11.087 3.129 1.00 86.62 165 LYS A O 1
ATOM 1322 N N . ILE A 1 166 ? 3.928 -8.906 2.950 1.00 89.25 166 ILE A N 1
ATOM 1323 C CA . ILE A 1 166 ? 3.749 -8.577 4.373 1.00 89.25 166 ILE A CA 1
ATOM 1324 C C . ILE A 1 166 ? 2.255 -8.550 4.719 1.00 89.25 166 ILE A C 1
ATOM 1326 O O . ILE A 1 166 ? 1.534 -7.605 4.396 1.00 89.25 166 ILE A O 1
ATOM 1330 N N . LYS A 1 167 ? 1.802 -9.605 5.395 1.00 90.94 167 LYS A N 1
ATOM 1331 C CA . LYS A 1 167 ? 0.435 -9.791 5.896 1.00 90.94 167 LYS A CA 1
ATOM 1332 C C . LYS A 1 167 ? 0.447 -9.646 7.415 1.00 90.94 167 LYS A C 1
ATOM 1334 O O . LYS A 1 167 ? 1.042 -10.477 8.094 1.00 90.94 167 LYS A O 1
ATOM 1339 N N . THR A 1 168 ? -0.178 -8.595 7.935 1.00 91.56 168 THR A N 1
ATOM 1340 C CA . THR A 1 168 ? -0.166 -8.255 9.364 1.00 91.56 168 THR A CA 1
ATOM 1341 C C . THR A 1 168 ? -1.532 -7.770 9.843 1.00 91.56 168 THR A C 1
ATOM 1343 O O . THR A 1 168 ? -2.380 -7.387 9.033 1.00 91.56 168 THR A O 1
ATOM 1346 N N . ILE A 1 169 ? -1.712 -7.757 11.163 1.00 93.44 169 ILE A N 1
ATOM 1347 C CA . ILE A 1 169 ? -2.668 -6.890 11.854 1.00 93.44 169 ILE A CA 1
ATOM 1348 C C . ILE A 1 169 ? -1.922 -6.259 13.015 1.00 93.44 169 ILE A C 1
ATOM 1350 O O . ILE A 1 169 ? -1.470 -6.986 13.901 1.00 93.44 169 ILE A O 1
ATOM 1354 N N . LYS A 1 170 ? -1.790 -4.931 13.004 1.00 94.12 170 LYS A N 1
ATOM 1355 C CA . LYS A 1 170 ? -1.237 -4.169 14.127 1.00 94.12 170 LYS A CA 1
ATOM 1356 C C . LYS A 1 170 ? -2.038 -2.900 14.395 1.00 94.12 170 LYS A C 1
ATOM 1358 O O . LYS A 1 170 ? -2.418 -2.191 13.465 1.00 94.12 170 LYS A O 1
ATOM 1363 N N . VAL A 1 171 ? -2.277 -2.649 15.676 1.00 93.75 171 VAL A N 1
ATOM 1364 C CA . VAL A 1 171 ? -2.927 -1.468 16.240 1.00 93.75 171 VAL A CA 1
ATOM 1365 C C . VAL A 1 171 ? -1.854 -0.577 16.851 1.00 93.75 171 VAL A C 1
ATOM 1367 O O . VAL A 1 171 ? -1.083 -1.017 17.701 1.00 93.75 171 VAL A O 1
ATOM 1370 N N . PHE A 1 172 ? -1.830 0.674 16.417 1.00 92.69 172 PHE A N 1
ATOM 1371 C CA . PHE A 1 172 ? -0.962 1.736 16.903 1.00 92.69 172 PHE A CA 1
ATOM 1372 C C . PHE A 1 172 ? -1.812 2.726 17.704 1.00 92.69 172 PHE A C 1
ATOM 1374 O O . PHE A 1 172 ? -2.954 3.002 17.327 1.00 92.69 172 PHE A O 1
ATOM 1381 N N . GLN A 1 173 ? -1.260 3.260 18.790 1.00 87.69 173 GLN A N 1
ATOM 1382 C CA . GLN A 1 173 ? -1.918 4.239 19.658 1.00 87.69 173 GLN A CA 1
ATOM 1383 C C . GLN A 1 173 ? -1.203 5.593 19.551 1.00 87.69 173 GLN A C 1
ATOM 1385 O O . GLN A 1 173 ? 0.011 5.628 19.340 1.00 87.69 173 GLN A O 1
ATOM 1390 N N . ASP A 1 174 ? -1.940 6.700 19.678 1.00 84.81 174 ASP A N 1
ATOM 1391 C CA . ASP A 1 174 ? -1.411 8.075 19.759 1.00 84.81 174 ASP A CA 1
ATOM 1392 C C . ASP A 1 174 ? -0.328 8.403 18.704 1.00 84.81 174 ASP A C 1
ATOM 1394 O O . ASP A 1 174 ? 0.675 9.065 18.985 1.00 84.81 174 ASP A O 1
ATOM 1398 N N . SER A 1 175 ? -0.508 7.918 17.473 1.00 88.25 175 SER A N 1
ATOM 1399 C CA . SER A 1 175 ? 0.506 7.874 16.405 1.00 88.25 175 SER A CA 1
ATOM 1400 C C . SER A 1 175 ? 0.068 8.665 15.171 1.00 88.25 175 SER A C 1
ATOM 1402 O O . SER A 1 175 ? -1.125 8.756 14.885 1.00 88.25 175 SER A O 1
ATOM 1404 N N . THR A 1 176 ? 1.014 9.226 14.413 1.00 88.38 176 THR A N 1
ATOM 1405 C CA . THR A 1 176 ? 0.730 9.784 13.076 1.00 88.38 176 THR A CA 1
ATOM 1406 C C . THR A 1 176 ? 0.807 8.690 12.008 1.00 88.38 176 THR A C 1
ATOM 1408 O O . THR A 1 176 ? 1.487 7.676 12.187 1.00 88.38 176 THR A O 1
ATOM 1411 N N . HIS A 1 177 ? 0.170 8.885 10.851 1.00 87.25 177 HIS A N 1
ATOM 1412 C CA . HIS A 1 177 ? 0.290 7.943 9.730 1.00 87.25 177 HIS A CA 1
ATOM 1413 C C . HIS A 1 177 ? 1.736 7.821 9.221 1.00 87.25 177 HIS A C 1
ATOM 1415 O O . HIS A 1 177 ? 2.142 6.730 8.812 1.00 87.25 177 HIS A O 1
ATOM 1421 N N . LYS A 1 178 ? 2.540 8.894 9.319 1.00 91.12 178 LYS A N 1
ATOM 1422 C CA . LYS A 1 178 ? 3.996 8.872 9.088 1.00 91.12 178 LYS A CA 1
ATOM 1423 C C . LYS A 1 178 ? 4.714 7.916 10.044 1.00 91.12 178 LYS A C 1
ATOM 1425 O O . LYS A 1 178 ? 5.517 7.111 9.571 1.00 91.12 178 LYS A O 1
ATOM 1430 N N . ASP A 1 179 ? 4.414 7.953 11.343 1.00 92.50 179 ASP A N 1
ATOM 1431 C CA . ASP A 1 179 ? 5.012 7.039 12.333 1.00 92.50 179 ASP A CA 1
ATOM 1432 C C . ASP A 1 179 ? 4.671 5.579 12.002 1.00 92.50 179 ASP A C 1
ATOM 1434 O O . ASP A 1 179 ? 5.557 4.724 11.939 1.00 92.50 179 ASP A O 1
ATOM 1438 N N . VAL A 1 180 ? 3.395 5.304 11.703 1.00 92.94 180 VAL A N 1
ATOM 1439 C CA . VAL A 1 180 ? 2.913 3.951 11.383 1.00 92.94 180 VAL A CA 1
ATOM 1440 C C . VAL A 1 180 ? 3.557 3.402 10.109 1.00 92.94 180 VAL A C 1
ATOM 1442 O O . VAL A 1 180 ? 4.023 2.262 10.100 1.00 92.94 180 VAL A O 1
ATOM 1445 N N . ILE A 1 181 ? 3.648 4.200 9.040 1.00 92.12 181 ILE A N 1
ATOM 1446 C CA . ILE A 1 181 ? 4.305 3.786 7.790 1.00 92.12 181 ILE A CA 1
ATOM 1447 C C . ILE A 1 181 ? 5.817 3.607 7.989 1.00 92.12 181 ILE A C 1
ATOM 1449 O O . ILE A 1 181 ? 6.392 2.663 7.442 1.00 92.12 181 ILE A O 1
ATOM 1453 N N . THR A 1 182 ? 6.459 4.445 8.807 1.00 92.00 182 THR A N 1
ATOM 1454 C CA . THR A 1 182 ? 7.888 4.312 9.143 1.00 92.00 182 THR A CA 1
ATOM 1455 C C . THR A 1 182 ? 8.151 3.018 9.919 1.00 92.00 182 THR A C 1
ATOM 1457 O O . THR A 1 182 ? 9.024 2.241 9.537 1.00 92.00 182 THR A O 1
ATOM 1460 N N . SER A 1 183 ? 7.347 2.723 10.946 1.00 92.19 183 SER A N 1
ATOM 1461 C CA . SER A 1 183 ? 7.431 1.474 11.716 1.00 92.19 183 SER A CA 1
ATOM 1462 C C . SER A 1 183 ? 7.181 0.243 10.832 1.00 92.19 183 SER A C 1
ATOM 1464 O O . SER A 1 183 ? 8.002 -0.675 10.781 1.00 92.19 183 SER A O 1
ATOM 1466 N N . MET A 1 184 ? 6.114 0.263 10.025 1.00 90.56 184 MET A N 1
ATOM 1467 C CA . MET A 1 184 ? 5.772 -0.840 9.120 1.00 90.56 184 MET A CA 1
ATOM 1468 C C . MET A 1 184 ? 6.785 -1.070 7.986 1.00 90.56 184 MET A C 1
ATOM 1470 O O . MET A 1 184 ? 6.827 -2.178 7.448 1.00 90.56 184 MET A O 1
ATOM 1474 N N . SER A 1 185 ? 7.594 -0.069 7.614 1.00 90.12 185 SER A N 1
ATOM 1475 C CA . SER A 1 185 ? 8.639 -0.191 6.582 1.00 90.12 185 SER A CA 1
ATOM 1476 C C . SER A 1 185 ? 10.049 -0.441 7.129 1.00 90.12 185 SER A C 1
ATOM 1478 O O . SER A 1 185 ? 10.905 -0.933 6.390 1.00 90.12 185 SER A O 1
ATOM 1480 N N . ALA A 1 186 ? 10.291 -0.213 8.425 1.00 89.00 186 ALA A N 1
ATOM 1481 C CA . ALA A 1 186 ? 11.597 -0.391 9.066 1.00 89.00 186 ALA A CA 1
ATOM 1482 C C . ALA A 1 186 ? 12.232 -1.768 8.784 1.00 89.00 186 ALA A C 1
ATOM 1484 O O . ALA A 1 186 ? 13.426 -1.847 8.489 1.00 89.00 186 ALA A O 1
ATOM 1485 N N . ALA A 1 187 ? 11.426 -2.837 8.779 1.00 84.38 187 ALA A N 1
ATOM 1486 C CA . ALA A 1 187 ? 11.858 -4.215 8.521 1.00 84.38 187 ALA A CA 1
ATOM 1487 C C . ALA A 1 187 ? 12.477 -4.458 7.125 1.00 84.38 187 ALA A C 1
ATOM 1489 O O . ALA A 1 187 ? 13.152 -5.468 6.934 1.00 84.38 187 ALA A O 1
ATOM 1490 N N . PHE A 1 188 ? 12.263 -3.562 6.156 1.00 88.94 188 PHE A N 1
ATOM 1491 C CA . PHE A 1 188 ? 12.830 -3.645 4.802 1.00 88.94 188 PHE A CA 1
ATOM 1492 C C . PHE A 1 188 ? 13.500 -2.334 4.339 1.00 88.94 188 PHE A C 1
ATOM 1494 O O . PHE A 1 188 ? 13.813 -2.164 3.158 1.00 88.94 188 PHE A O 1
ATOM 1501 N N . SER A 1 189 ? 13.806 -1.447 5.293 1.00 90.00 189 SER A N 1
ATOM 1502 C CA . SER A 1 189 ? 14.467 -0.146 5.089 1.00 90.00 189 SER A CA 1
ATOM 1503 C C . SER A 1 189 ? 15.848 -0.220 4.416 1.00 90.00 189 SER A C 1
ATOM 1505 O O . SER A 1 189 ? 16.256 0.718 3.735 1.00 90.00 189 SER A O 1
ATOM 1507 N N . ASN A 1 190 ? 16.542 -1.360 4.533 1.00 87.00 190 ASN A N 1
ATOM 1508 C CA . ASN A 1 190 ? 17.785 -1.662 3.811 1.00 87.00 190 ASN A CA 1
ATOM 1509 C C . ASN A 1 190 ? 17.640 -1.589 2.276 1.00 87.00 190 ASN A C 1
ATOM 1511 O O . ASN A 1 190 ? 18.615 -1.289 1.589 1.00 87.00 190 ASN A O 1
ATOM 1515 N N . LEU A 1 191 ? 16.449 -1.899 1.744 1.00 88.88 191 LEU A N 1
ATOM 1516 C CA . LEU A 1 191 ? 16.180 -2.014 0.303 1.00 88.88 191 LEU A CA 1
ATOM 1517 C C . LEU A 1 191 ? 15.123 -1.012 -0.195 1.00 88.88 191 LEU A C 1
ATOM 1519 O O . LEU A 1 191 ? 15.060 -0.723 -1.388 1.00 88.88 191 LEU A O 1
ATOM 1523 N N . VAL A 1 192 ? 14.294 -0.475 0.704 1.00 92.88 192 VAL A N 1
ATOM 1524 C CA . VAL A 1 192 ? 13.276 0.540 0.402 1.00 92.88 192 VAL A CA 1
ATOM 1525 C C . VAL A 1 192 ? 13.469 1.739 1.317 1.00 92.88 192 VAL A C 1
ATOM 1527 O O . VAL A 1 192 ? 13.223 1.661 2.516 1.00 92.88 192 VAL A O 1
ATOM 1530 N N . LYS A 1 193 ? 13.821 2.883 0.733 1.00 93.38 193 LYS A N 1
ATOM 1531 C CA . LYS A 1 193 ? 13.732 4.182 1.404 1.00 93.38 193 LYS A CA 1
ATOM 1532 C C . LYS A 1 193 ? 12.430 4.860 1.000 1.00 93.38 193 LYS A C 1
ATOM 1534 O O . LYS A 1 193 ? 12.198 5.047 -0.192 1.00 93.38 193 LYS A O 1
ATOM 1539 N N . LEU A 1 194 ? 11.608 5.216 1.980 1.00 93.88 194 LEU A N 1
ATOM 1540 C CA . LEU A 1 194 ? 10.327 5.883 1.777 1.00 93.88 194 LEU A CA 1
ATOM 1541 C C . LEU A 1 194 ? 10.328 7.211 2.538 1.00 93.88 194 LEU A C 1
ATOM 1543 O O . LEU A 1 194 ? 10.293 7.232 3.765 1.00 93.88 194 LEU A O 1
ATOM 1547 N N . GLU A 1 195 ? 10.391 8.310 1.797 1.00 92.38 195 GLU A N 1
ATOM 1548 C CA . GLU A 1 195 ? 10.309 9.673 2.312 1.00 92.38 195 GLU A CA 1
ATOM 1549 C C . GLU A 1 195 ? 8.852 10.167 2.227 1.00 92.38 195 GLU A C 1
ATOM 1551 O O . GLU A 1 195 ? 8.113 9.849 1.292 1.00 92.38 195 GLU A O 1
ATOM 1556 N N . ILE A 1 196 ? 8.413 10.928 3.231 1.00 91.19 196 ILE A N 1
ATOM 155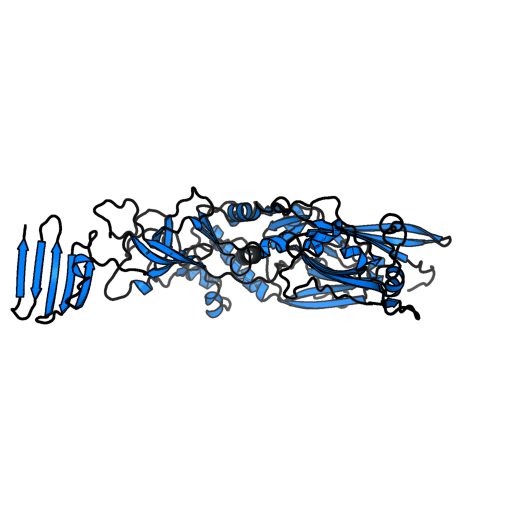7 C CA . ILE A 1 196 ? 7.060 11.494 3.315 1.00 91.19 196 ILE A CA 1
ATOM 1558 C C . ILE A 1 196 ? 7.211 13.004 3.461 1.00 91.19 196 ILE A C 1
ATOM 1560 O O . ILE A 1 196 ? 7.903 13.469 4.366 1.00 91.19 196 ILE A O 1
ATOM 1564 N N . ASP A 1 197 ? 6.562 13.744 2.567 1.00 87.81 197 ASP A N 1
ATOM 1565 C CA . ASP A 1 197 ? 6.562 15.202 2.511 1.00 87.81 197 ASP A CA 1
ATOM 1566 C C . ASP A 1 197 ? 6.077 15.827 3.834 1.00 87.81 197 ASP A C 1
ATOM 1568 O O . ASP A 1 197 ? 4.940 15.633 4.264 1.00 87.81 197 ASP A O 1
ATOM 1572 N N . ASP A 1 198 ? 6.941 16.600 4.496 1.00 82.81 198 ASP A N 1
ATOM 1573 C CA . ASP A 1 198 ? 6.622 17.228 5.784 1.00 82.81 198 ASP A CA 1
ATOM 1574 C C . ASP A 1 198 ? 5.566 18.343 5.678 1.00 82.81 198 ASP A C 1
ATOM 1576 O O . ASP A 1 198 ? 4.990 18.731 6.697 1.00 82.81 198 ASP A O 1
ATOM 1580 N N . ALA A 1 199 ? 5.243 18.817 4.466 1.00 80.75 199 ALA A N 1
ATOM 1581 C CA . ALA A 1 199 ? 4.113 19.721 4.238 1.00 80.75 199 ALA A CA 1
ATOM 1582 C C . ALA A 1 199 ? 2.741 19.036 4.419 1.00 80.75 199 ALA A C 1
ATOM 1584 O O . ALA A 1 199 ? 1.723 19.723 4.529 1.00 80.75 199 ALA A O 1
ATOM 1585 N N . LEU A 1 200 ? 2.693 17.700 4.478 1.00 78.94 200 LEU A N 1
ATOM 1586 C CA . LEU A 1 200 ? 1.484 16.906 4.712 1.00 78.94 200 LEU A CA 1
ATOM 1587 C C . LEU A 1 200 ? 1.116 16.871 6.211 1.00 78.94 200 LEU A C 1
ATOM 1589 O O . LEU A 1 200 ? 1.047 15.800 6.807 1.00 78.94 200 LEU A O 1
ATOM 1593 N N . THR A 1 201 ? 0.908 18.024 6.854 1.00 73.25 201 THR A N 1
ATOM 1594 C CA . THR A 1 201 ? 0.845 18.125 8.331 1.00 73.25 201 THR A CA 1
ATOM 1595 C C . THR A 1 201 ? -0.197 17.206 8.985 1.00 73.25 201 THR A C 1
ATOM 1597 O O . THR A 1 201 ? 0.078 16.621 10.029 1.00 73.25 201 THR A O 1
ATOM 1600 N N . GLN A 1 202 ? -1.349 16.981 8.345 1.00 69.50 202 GLN A N 1
ATOM 1601 C CA . GLN A 1 202 ? -2.389 16.050 8.818 1.00 69.50 202 GLN A CA 1
ATOM 1602 C C . GLN A 1 202 ? -1.943 14.572 8.828 1.00 69.50 202 GLN A C 1
ATOM 1604 O O . GLN A 1 202 ? -2.573 13.735 9.461 1.00 69.50 202 GLN A O 1
ATOM 1609 N N . PHE A 1 203 ? -0.872 14.239 8.107 1.00 76.81 203 PHE A N 1
ATOM 1610 C CA . PHE A 1 203 ? -0.307 12.893 7.976 1.00 76.81 203 PHE A CA 1
ATOM 1611 C C . PHE A 1 203 ? 1.004 12.736 8.773 1.00 76.81 203 PHE A C 1
ATOM 1613 O O . PHE A 1 203 ? 1.416 11.617 9.083 1.00 76.81 203 PHE A O 1
ATOM 1620 N N . THR A 1 204 ? 1.666 13.856 9.100 1.00 81.12 204 THR A N 1
ATOM 1621 C CA . THR A 1 204 ? 2.998 13.911 9.732 1.00 81.12 204 THR A CA 1
ATOM 1622 C C . THR A 1 204 ? 3.020 14.519 11.140 1.00 81.12 204 THR A C 1
ATOM 1624 O O . THR A 1 204 ? 4.049 14.426 11.807 1.00 81.12 204 THR A O 1
ATOM 1627 N N . GLN A 1 205 ? 1.925 15.141 11.599 1.00 81.31 205 GLN A N 1
ATOM 1628 C CA . GLN A 1 205 ? 1.834 15.836 12.897 1.00 81.31 205 GLN A CA 1
ATOM 1629 C C . GLN A 1 205 ? 0.545 15.503 13.670 1.00 81.31 205 GLN A C 1
ATOM 1631 O O . GLN A 1 205 ? 0.601 15.355 14.893 1.00 81.31 205 GLN A O 1
ATOM 1636 N N . ASP A 1 206 ? -0.595 15.337 12.987 1.00 79.81 206 ASP A N 1
ATOM 1637 C CA . ASP A 1 206 ? -1.876 14.997 13.627 1.00 79.81 206 ASP A CA 1
ATOM 1638 C C . ASP A 1 206 ? -1.869 13.535 14.127 1.00 79.81 206 ASP A C 1
ATOM 1640 O O . ASP A 1 206 ? -2.154 12.590 13.384 1.00 79.81 206 ASP A O 1
ATOM 1644 N N . LYS A 1 207 ? -1.541 13.338 15.410 1.00 82.62 207 LYS A N 1
ATOM 1645 C CA . LYS A 1 207 ? -1.642 12.037 16.091 1.00 82.62 207 LYS A CA 1
ATOM 1646 C C . LYS A 1 207 ? -3.100 11.583 16.160 1.00 82.62 207 LYS A C 1
ATOM 1648 O O . LYS A 1 207 ? -3.939 12.297 16.703 1.00 82.62 207 LYS A O 1
ATOM 1653 N N . GLN A 1 208 ? -3.382 10.376 15.677 1.00 79.75 208 GLN A N 1
ATOM 1654 C CA . GLN A 1 208 ? -4.667 9.713 15.899 1.00 79.75 208 GLN A CA 1
ATOM 1655 C C . GLN A 1 208 ? -4.579 8.857 17.175 1.00 79.75 208 GLN A C 1
ATOM 1657 O O . GLN A 1 208 ? -3.547 8.214 17.390 1.00 79.75 208 GLN A O 1
ATOM 1662 N N . PRO A 1 209 ? -5.639 8.779 18.002 1.00 77.38 209 PRO A N 1
ATOM 1663 C CA . PRO A 1 209 ? -5.631 7.958 19.218 1.00 77.38 209 PRO A CA 1
ATOM 1664 C C . PRO A 1 209 ? -5.524 6.454 18.912 1.00 77.38 209 PRO A C 1
ATOM 1666 O O . PRO A 1 209 ? -5.070 5.680 19.749 1.00 77.38 209 PRO A O 1
ATOM 1669 N N . TYR A 1 210 ? -5.924 6.040 17.706 1.00 85.25 210 TYR A N 1
ATOM 1670 C CA . TYR A 1 210 ? -5.952 4.654 17.251 1.00 85.25 210 TYR A CA 1
ATOM 1671 C C . TYR A 1 210 ? -5.750 4.589 15.729 1.00 85.25 210 TYR A C 1
ATOM 1673 O O . TYR A 1 210 ? -6.449 5.278 14.985 1.00 85.25 210 TYR A O 1
ATOM 1681 N N . ILE A 1 211 ? -4.828 3.739 15.265 1.00 88.31 211 ILE A N 1
ATOM 1682 C CA . ILE A 1 211 ? -4.667 3.376 13.847 1.00 88.31 211 ILE A CA 1
ATOM 1683 C C . ILE A 1 211 ? -4.492 1.856 13.725 1.00 88.31 211 ILE A C 1
ATOM 1685 O O . ILE A 1 211 ? -3.543 1.297 14.272 1.00 88.31 211 ILE A O 1
ATOM 1689 N N . CYS A 1 212 ? -5.349 1.177 12.961 1.00 90.25 212 CYS A N 1
ATOM 1690 C CA . CYS A 1 212 ? -5.202 -0.246 12.644 1.00 90.25 212 CYS A CA 1
ATOM 1691 C C . CYS A 1 212 ? -4.702 -0.472 11.210 1.00 90.25 212 CYS A C 1
ATOM 1693 O O . CYS A 1 212 ? -5.375 -0.155 10.226 1.00 90.25 212 CYS A O 1
ATOM 1695 N N . VAL A 1 213 ? -3.548 -1.127 11.089 1.00 92.75 213 VAL A N 1
ATOM 1696 C CA . VAL A 1 213 ? -3.031 -1.683 9.834 1.00 92.75 213 VAL A CA 1
ATOM 1697 C C . VAL A 1 213 ? -3.537 -3.119 9.703 1.00 92.75 213 VAL A C 1
ATOM 1699 O O . VAL A 1 213 ? -2.905 -4.041 10.214 1.00 92.75 213 VAL A O 1
ATOM 1702 N N . ASN A 1 214 ? -4.664 -3.329 9.014 1.00 90.75 214 ASN A N 1
ATOM 1703 C CA . ASN A 1 214 ? -5.064 -4.661 8.542 1.00 90.75 214 ASN A CA 1
ATOM 1704 C C . ASN A 1 214 ? -4.505 -4.896 7.129 1.00 90.75 214 ASN A C 1
ATOM 1706 O O . ASN A 1 214 ? -4.777 -4.118 6.213 1.00 90.75 214 ASN A O 1
ATOM 1710 N N . SER A 1 215 ? -3.743 -5.975 6.939 1.00 91.94 215 SER A N 1
ATOM 1711 C CA . SER A 1 215 ? -3.235 -6.378 5.623 1.00 91.94 215 SER A CA 1
ATOM 1712 C C . SER A 1 215 ? -3.287 -7.889 5.347 1.00 91.94 215 SER A C 1
ATOM 1714 O O . SER A 1 215 ? -2.710 -8.355 4.358 1.00 91.94 215 SER A O 1
ATOM 1716 N N . ILE A 1 216 ? -3.991 -8.683 6.171 1.00 89.75 216 ILE A N 1
ATOM 1717 C CA . ILE A 1 216 ? -4.002 -10.156 6.044 1.00 89.75 216 ILE A CA 1
ATOM 1718 C C . ILE A 1 216 ? -4.480 -10.634 4.669 1.00 89.75 216 ILE A C 1
ATOM 1720 O O . ILE A 1 216 ? -3.888 -11.563 4.113 1.00 89.75 216 ILE A O 1
ATOM 1724 N N . GLU A 1 217 ? -5.501 -10.008 4.084 1.00 86.12 217 GLU A N 1
ATOM 1725 C CA . GLU A 1 217 ? -6.077 -10.472 2.815 1.00 86.12 217 GLU A CA 1
ATOM 1726 C C . GLU A 1 217 ? -5.177 -10.148 1.614 1.00 86.12 217 GLU A C 1
ATOM 1728 O O . GLU A 1 217 ? -4.771 -11.053 0.879 1.00 86.12 217 GLU A O 1
ATOM 1733 N N . PHE A 1 218 ? -4.768 -8.883 1.462 1.00 85.62 218 PHE A N 1
ATOM 1734 C CA . PHE A 1 218 ? -4.150 -8.372 0.225 1.00 85.62 218 PHE A CA 1
ATOM 1735 C C . PHE A 1 218 ? -2.700 -7.867 0.377 1.00 85.62 218 PHE A C 1
ATOM 1737 O O . PHE A 1 218 ? -2.084 -7.473 -0.613 1.00 85.62 218 PHE A O 1
ATOM 1744 N N . GLY A 1 219 ? -2.119 -7.936 1.579 1.00 90.50 219 GLY A N 1
ATOM 1745 C CA . GLY A 1 219 ? -0.749 -7.492 1.861 1.00 90.50 219 GLY A CA 1
ATOM 1746 C C . GLY A 1 219 ? -0.625 -5.977 2.058 1.00 90.50 219 GLY A C 1
ATOM 1747 O O . GLY A 1 219 ? -1.433 -5.200 1.551 1.00 90.50 219 GLY A O 1
ATOM 1748 N N . LEU A 1 220 ? 0.399 -5.562 2.810 1.00 92.88 220 LEU A N 1
ATOM 1749 C CA . LEU A 1 220 ? 0.653 -4.184 3.252 1.00 92.88 220 LEU A CA 1
ATOM 1750 C C . LEU A 1 220 ? 0.672 -3.171 2.100 1.00 92.88 220 LEU A C 1
ATOM 1752 O O . LEU A 1 220 ? 0.275 -2.028 2.298 1.00 92.88 220 LEU A O 1
ATOM 1756 N N . TYR A 1 221 ? 1.082 -3.582 0.896 1.00 93.38 221 TYR A N 1
ATOM 1757 C CA . TYR A 1 221 ? 1.047 -2.707 -0.280 1.00 93.38 221 TYR A CA 1
ATOM 1758 C C . TYR A 1 221 ? -0.379 -2.243 -0.609 1.00 93.38 221 TYR A C 1
ATOM 1760 O O . TYR A 1 221 ? -0.585 -1.061 -0.844 1.00 93.38 221 TYR A O 1
ATOM 1768 N N . ASN A 1 222 ? -1.384 -3.127 -0.556 1.00 90.88 222 ASN A N 1
ATOM 1769 C CA . ASN A 1 222 ? -2.775 -2.725 -0.793 1.00 90.88 222 ASN A CA 1
ATOM 1770 C C . ASN A 1 222 ? -3.275 -1.764 0.294 1.00 90.88 222 ASN A C 1
ATOM 1772 O O . ASN A 1 222 ? -3.912 -0.771 -0.040 1.00 90.88 222 ASN A O 1
ATOM 1776 N N . SER A 1 223 ? -2.924 -2.009 1.562 1.00 89.81 223 SER A N 1
ATOM 1777 C CA . SER A 1 223 ? -3.242 -1.097 2.668 1.00 89.81 223 SER A CA 1
ATOM 1778 C C . SER A 1 223 ? -2.603 0.285 2.461 1.00 89.81 223 SER A C 1
ATOM 1780 O O . SER A 1 223 ? -3.283 1.293 2.607 1.00 89.81 223 SER A O 1
ATOM 1782 N N . LEU A 1 224 ? -1.327 0.352 2.058 1.00 91.88 224 LEU A N 1
ATOM 1783 C CA . LEU A 1 224 ? -0.641 1.616 1.764 1.00 91.88 224 LEU A CA 1
ATOM 1784 C C . LEU A 1 224 ? -1.319 2.377 0.616 1.00 91.88 224 LEU A C 1
ATOM 1786 O O . LEU A 1 224 ? -1.611 3.559 0.763 1.00 91.88 224 LEU A O 1
ATOM 1790 N N . ILE A 1 225 ? -1.596 1.711 -0.509 1.00 90.75 225 ILE A N 1
ATOM 1791 C CA . ILE A 1 225 ? -2.232 2.356 -1.667 1.00 90.75 225 ILE A CA 1
ATOM 1792 C C . ILE A 1 225 ? -3.669 2.802 -1.343 1.00 90.75 225 ILE A C 1
ATOM 1794 O O . ILE A 1 225 ? -4.069 3.879 -1.776 1.00 90.75 225 ILE A O 1
ATOM 1798 N N . GLU A 1 226 ? -4.412 2.052 -0.519 1.00 83.81 226 GLU A N 1
ATOM 1799 C CA . GLU A 1 226 ? -5.714 2.483 0.011 1.00 83.81 226 GLU A CA 1
ATOM 1800 C C . GLU A 1 226 ? -5.608 3.781 0.821 1.00 83.81 226 GLU A C 1
ATOM 1802 O O . GLU A 1 226 ? -6.422 4.684 0.639 1.00 83.81 226 GLU A O 1
ATOM 1807 N N . TRP A 1 227 ? -4.604 3.899 1.696 1.00 83.38 227 TRP A N 1
ATOM 1808 C CA . TRP A 1 227 ? -4.399 5.115 2.487 1.00 83.38 227 TRP A CA 1
ATOM 1809 C C . TRP A 1 227 ? -4.043 6.295 1.578 1.00 83.38 227 TRP A C 1
ATOM 1811 O O . TRP A 1 227 ? -4.655 7.355 1.686 1.00 83.38 227 TRP A O 1
ATOM 1821 N N . LEU A 1 228 ? -3.101 6.110 0.645 1.00 83.12 228 LEU A N 1
ATOM 1822 C CA . LEU A 1 228 ? -2.729 7.160 -0.309 1.00 83.12 228 LEU A CA 1
ATOM 1823 C C . LEU A 1 228 ? -3.935 7.617 -1.144 1.00 83.12 228 LEU A C 1
ATOM 1825 O O . LEU A 1 228 ? -4.127 8.818 -1.320 1.00 83.12 228 LEU A O 1
ATOM 1829 N N . TYR A 1 229 ? -4.788 6.689 -1.584 1.00 76.44 229 TYR A N 1
ATOM 1830 C CA . TYR A 1 229 ? -6.013 7.011 -2.312 1.00 76.44 229 TYR A CA 1
ATOM 1831 C C . TYR A 1 229 ? -7.009 7.822 -1.464 1.00 76.44 229 TYR A C 1
ATOM 1833 O O . TYR A 1 229 ? -7.465 8.879 -1.906 1.00 76.44 229 TYR A O 1
ATOM 1841 N N . ASP A 1 230 ? -7.313 7.379 -0.238 1.00 71.50 230 ASP A N 1
ATOM 1842 C CA . ASP A 1 230 ? -8.275 8.055 0.646 1.00 71.50 230 ASP A CA 1
ATOM 1843 C C . ASP A 1 230 ? -7.832 9.500 0.982 1.00 71.50 230 ASP A C 1
ATOM 1845 O O . ASP A 1 230 ? -8.635 10.433 0.865 1.00 71.50 230 ASP A O 1
ATOM 1849 N N . TYR A 1 231 ? -6.547 9.710 1.311 1.00 71.44 231 TYR A N 1
ATOM 1850 C CA . TYR A 1 231 ? -5.975 11.038 1.606 1.00 71.44 231 TYR A CA 1
ATOM 1851 C C . TYR A 1 231 ? -5.548 11.839 0.356 1.00 71.44 231 TYR A C 1
ATOM 1853 O O . TYR A 1 231 ? -5.012 12.940 0.497 1.00 71.44 231 TYR A O 1
ATOM 1861 N N . GLN A 1 232 ? -5.796 11.325 -0.858 1.00 69.50 232 GLN A N 1
ATOM 1862 C CA . GLN A 1 232 ? -5.460 11.962 -2.145 1.00 69.50 232 GLN A CA 1
ATOM 1863 C C . GLN A 1 232 ? -3.960 12.303 -2.299 1.00 69.50 232 GLN A C 1
ATOM 1865 O O . GLN A 1 232 ? -3.575 13.353 -2.821 1.00 69.50 232 GLN A O 1
ATOM 1870 N N . LEU A 1 233 ? -3.110 11.391 -1.830 1.00 77.62 233 LEU A N 1
ATOM 1871 C CA . LEU A 1 233 ? -1.656 11.429 -1.943 1.00 77.62 233 LEU A CA 1
ATOM 1872 C C . LEU A 1 233 ? -1.190 10.590 -3.140 1.00 77.62 233 LEU A C 1
ATOM 1874 O O . LEU A 1 233 ? -1.800 9.581 -3.486 1.00 77.62 233 LEU A O 1
ATOM 1878 N N . GLN A 1 234 ? -0.069 10.974 -3.744 1.00 84.25 234 GLN A N 1
ATOM 1879 C CA . GLN A 1 234 ? 0.603 10.188 -4.776 1.00 84.25 234 GLN A CA 1
ATOM 1880 C C . GLN A 1 234 ? 1.878 9.551 -4.218 1.00 84.25 234 GLN A C 1
ATOM 1882 O O . GLN A 1 234 ? 2.547 10.115 -3.348 1.00 84.25 234 GLN A O 1
ATOM 1887 N N . LEU A 1 235 ? 2.216 8.378 -4.754 1.00 91.81 235 LEU A N 1
ATOM 1888 C CA . LEU A 1 235 ? 3.515 7.740 -4.582 1.00 91.81 235 LEU A CA 1
ATOM 1889 C C . LEU A 1 235 ? 4.366 8.062 -5.813 1.00 91.81 235 LEU A C 1
ATOM 1891 O O . LEU A 1 235 ? 3.935 7.814 -6.938 1.00 91.81 235 LEU A O 1
ATOM 1895 N N . TYR A 1 236 ? 5.572 8.575 -5.599 1.00 92.12 236 TYR A N 1
ATOM 1896 C CA . TYR A 1 236 ? 6.564 8.816 -6.642 1.00 92.12 236 TYR A CA 1
ATOM 1897 C C . TYR A 1 236 ? 7.782 7.923 -6.402 1.00 92.12 236 TYR A C 1
ATOM 1899 O O . TYR A 1 236 ? 8.290 7.861 -5.285 1.00 92.12 236 TYR A O 1
ATOM 1907 N N . PHE A 1 237 ? 8.276 7.253 -7.438 1.00 93.38 237 PHE A N 1
ATOM 1908 C CA . PHE A 1 237 ? 9.534 6.514 -7.419 1.00 93.38 237 PHE A CA 1
ATOM 1909 C C . PHE A 1 237 ? 10.599 7.312 -8.173 1.00 93.38 237 PHE A C 1
ATOM 1911 O O . PHE A 1 237 ? 10.493 7.549 -9.379 1.00 93.38 237 PHE A O 1
ATOM 1918 N N . ASN A 1 238 ? 11.641 7.731 -7.460 1.00 91.94 238 ASN A N 1
ATOM 1919 C CA . ASN A 1 238 ? 12.788 8.397 -8.047 1.00 91.94 238 ASN A CA 1
ATOM 1920 C C . ASN A 1 238 ? 13.707 7.358 -8.697 1.00 91.94 238 ASN A C 1
ATOM 1922 O O . ASN A 1 238 ? 14.411 6.622 -8.009 1.00 91.94 238 ASN A O 1
ATOM 1926 N N . TYR A 1 239 ? 13.719 7.321 -10.026 1.00 89.94 239 TYR A N 1
ATOM 1927 C CA . TYR A 1 239 ? 14.451 6.320 -10.802 1.00 89.94 239 TYR A CA 1
ATOM 1928 C C . TYR A 1 239 ? 15.982 6.412 -10.689 1.00 89.94 239 TYR A C 1
ATOM 1930 O O . TYR A 1 239 ? 16.651 5.381 -10.761 1.00 89.94 239 TYR A O 1
ATOM 1938 N N . ASP A 1 240 ? 16.540 7.607 -10.473 1.00 87.06 240 ASP A N 1
ATOM 1939 C CA . ASP A 1 240 ? 17.994 7.812 -10.399 1.00 87.06 240 ASP A CA 1
ATOM 1940 C C . ASP A 1 240 ? 18.573 7.526 -9.004 1.00 87.06 240 ASP A C 1
ATOM 1942 O O . ASP A 1 240 ? 19.691 7.018 -8.892 1.00 87.06 240 ASP A O 1
ATOM 1946 N N . LYS A 1 241 ? 17.812 7.810 -7.936 1.00 89.69 241 LYS A N 1
ATOM 1947 C CA . LYS A 1 241 ? 18.174 7.471 -6.548 1.00 89.69 241 LYS A CA 1
ATOM 1948 C C . LYS A 1 241 ? 17.696 6.077 -6.113 1.00 89.69 241 LYS A C 1
ATOM 1950 O O . LYS A 1 241 ? 18.289 5.497 -5.208 1.00 89.69 241 LYS A O 1
ATOM 1955 N N . GLN A 1 242 ? 16.647 5.555 -6.754 1.00 90.69 242 GLN A N 1
ATOM 1956 C CA . GLN A 1 242 ? 15.874 4.362 -6.368 1.00 90.69 242 GLN A CA 1
ATOM 1957 C C . GLN A 1 242 ? 15.206 4.496 -4.985 1.00 90.69 242 GLN A C 1
ATOM 1959 O O . GLN A 1 242 ? 15.228 3.589 -4.154 1.00 90.69 242 GLN A O 1
ATOM 1964 N N . GLU A 1 243 ? 14.597 5.661 -4.754 1.00 93.44 243 GLU A N 1
ATOM 1965 C CA . GLU A 1 243 ? 13.951 6.075 -3.499 1.00 93.44 243 GLU A CA 1
ATOM 1966 C C . GLU A 1 243 ? 12.480 6.438 -3.760 1.00 93.44 243 GLU A C 1
ATOM 1968 O O . GLU A 1 243 ? 12.133 6.852 -4.866 1.00 93.44 243 GLU A O 1
ATOM 1973 N N . TYR A 1 244 ? 11.606 6.279 -2.765 1.00 94.75 244 TYR A N 1
ATOM 1974 C CA . TYR A 1 244 ? 10.171 6.551 -2.889 1.00 94.75 244 TYR A CA 1
ATOM 1975 C C . TYR A 1 244 ? 9.800 7.810 -2.105 1.00 94.75 244 TYR A C 1
ATOM 1977 O O . TYR A 1 244 ? 10.300 8.014 -1.002 1.00 94.75 244 TYR A O 1
ATOM 1985 N N . PHE A 1 245 ? 8.884 8.613 -2.640 1.00 93.00 245 PHE A N 1
ATOM 1986 C CA . PHE A 1 245 ? 8.416 9.859 -2.038 1.00 93.00 245 PHE A CA 1
ATOM 1987 C C . PHE A 1 245 ? 6.886 9.927 -2.048 1.00 93.00 245 PHE A C 1
ATOM 1989 O O . PHE A 1 245 ? 6.262 9.682 -3.082 1.00 93.00 245 PHE A O 1
ATOM 1996 N N . ILE A 1 246 ? 6.276 10.278 -0.916 1.00 91.62 246 ILE A N 1
ATOM 1997 C CA . ILE A 1 246 ? 4.827 10.498 -0.789 1.00 91.62 246 ILE A CA 1
ATOM 1998 C C . ILE A 1 246 ? 4.547 12.000 -0.676 1.00 91.62 246 ILE A C 1
ATOM 2000 O O . ILE A 1 246 ? 5.013 12.644 0.262 1.00 91.62 246 ILE A O 1
ATOM 2004 N N . SER A 1 247 ? 3.748 12.545 -1.600 1.00 86.81 247 SER A N 1
ATOM 2005 C CA . SER A 1 247 ? 3.240 13.928 -1.560 1.00 86.81 247 SER A CA 1
ATOM 2006 C C . SER A 1 247 ? 1.899 14.058 -2.289 1.00 86.81 247 SER A C 1
ATOM 2008 O O . SER A 1 247 ? 1.570 13.262 -3.167 1.00 86.81 247 SER A O 1
ATOM 2010 N N . SER A 1 248 ? 1.124 15.092 -1.961 1.00 75.00 248 SER A N 1
ATOM 2011 C CA . SER A 1 248 ? -0.125 15.443 -2.655 1.00 75.00 248 SER A CA 1
ATOM 2012 C C . SER A 1 248 ? 0.091 16.151 -4.005 1.00 75.00 248 SER A C 1
ATOM 2014 O O . SER A 1 248 ? -0.880 16.381 -4.730 1.00 75.00 248 SER A O 1
ATOM 2016 N N . GLN A 1 249 ? 1.330 16.548 -4.349 1.00 74.50 249 GLN A N 1
ATOM 2017 C CA . GLN A 1 249 ? 1.607 17.427 -5.499 1.00 74.50 249 GLN A CA 1
ATOM 2018 C C . GLN A 1 249 ? 2.906 17.062 -6.235 1.00 74.50 249 GLN A C 1
ATOM 2020 O O . GLN A 1 249 ? 3.960 16.880 -5.621 1.00 74.50 249 GLN A O 1
ATOM 2025 N N . VAL A 1 250 ? 2.845 17.017 -7.570 1.00 76.19 250 VAL A N 1
ATOM 2026 C CA . VAL A 1 250 ? 3.988 16.647 -8.425 1.00 76.19 250 VAL A CA 1
ATOM 2027 C C . VAL A 1 250 ? 5.076 17.726 -8.448 1.00 76.19 250 VAL A C 1
ATOM 2029 O O . VAL A 1 250 ? 6.250 17.429 -8.657 1.00 76.19 250 VAL A O 1
ATOM 2032 N N . GLU A 1 251 ? 4.721 18.984 -8.182 1.00 77.69 251 GLU A N 1
ATOM 2033 C CA . GLU A 1 251 ? 5.680 20.088 -8.105 1.00 77.69 251 GLU A CA 1
ATOM 2034 C C . GLU A 1 251 ? 6.451 20.108 -6.783 1.00 77.69 251 GLU A C 1
ATOM 2036 O O . GLU A 1 251 ? 7.570 20.614 -6.768 1.00 77.69 251 GLU A O 1
ATOM 2041 N N . THR A 1 252 ? 5.929 19.513 -5.701 1.00 78.19 252 THR A N 1
ATOM 2042 C CA . THR A 1 252 ? 6.726 19.312 -4.480 1.00 78.19 252 THR A CA 1
ATOM 2043 C C . THR A 1 252 ? 7.831 18.293 -4.743 1.00 78.19 252 THR A C 1
ATOM 2045 O O . THR A 1 252 ? 8.994 18.566 -4.456 1.00 78.19 252 THR A O 1
ATOM 2048 N N . TYR A 1 253 ? 7.498 17.169 -5.390 1.00 80.25 253 TYR A N 1
ATOM 2049 C CA . TYR A 1 253 ? 8.496 16.210 -5.875 1.00 80.25 253 TYR A CA 1
ATOM 2050 C C . TYR A 1 253 ? 9.496 16.886 -6.834 1.00 80.25 253 TYR A C 1
ATOM 2052 O O . TYR A 1 253 ? 10.704 16.813 -6.620 1.00 80.25 253 TYR A O 1
ATOM 2060 N N . ALA A 1 254 ? 9.019 17.634 -7.836 1.00 77.19 254 ALA A N 1
ATOM 2061 C CA . ALA A 1 254 ? 9.887 18.325 -8.797 1.00 77.19 254 ALA A CA 1
ATOM 2062 C C . ALA A 1 254 ? 10.711 19.491 -8.207 1.00 77.19 254 ALA A C 1
ATOM 2064 O O . ALA A 1 254 ? 11.633 19.975 -8.861 1.00 77.19 254 ALA A O 1
ATOM 2065 N N . GLY A 1 255 ? 10.388 19.952 -6.994 1.00 76.12 255 GLY A N 1
ATOM 2066 C CA . GLY A 1 255 ? 11.187 20.912 -6.231 1.00 76.12 255 GLY A CA 1
ATOM 2067 C C . GLY A 1 255 ? 12.261 20.265 -5.347 1.00 76.12 255 GLY A C 1
ATOM 2068 O O . GLY A 1 255 ? 13.220 20.942 -4.979 1.00 76.12 255 GLY A O 1
ATOM 2069 N N . GLN A 1 256 ? 12.122 18.977 -5.013 1.00 77.62 256 GLN A N 1
ATOM 2070 C CA . GLN A 1 256 ? 13.071 18.223 -4.177 1.00 77.62 256 GLN A CA 1
ATOM 2071 C C . GLN A 1 256 ? 14.022 17.327 -4.987 1.00 77.62 256 GLN A C 1
ATOM 2073 O O . GLN A 1 256 ? 15.144 17.062 -4.548 1.00 77.62 256 GLN A O 1
ATOM 2078 N N . TYR A 1 257 ? 13.603 16.876 -6.171 1.00 80.50 257 TYR A N 1
ATOM 2079 C CA . TYR A 1 257 ? 14.390 16.023 -7.061 1.00 80.50 257 TYR A CA 1
ATOM 2080 C C . TYR A 1 257 ? 14.470 16.642 -8.466 1.00 80.50 257 TYR A C 1
ATOM 2082 O O . TYR A 1 257 ? 13.501 17.218 -8.957 1.00 80.50 257 TYR A O 1
ATOM 2090 N N . GLU A 1 258 ? 15.623 16.518 -9.129 1.00 75.88 258 GLU A N 1
ATOM 2091 C CA . GLU A 1 258 ? 15.868 17.113 -10.449 1.00 75.88 258 GLU A CA 1
ATOM 2092 C C . GLU A 1 258 ? 15.052 16.400 -11.543 1.00 75.88 258 GLU A C 1
ATOM 2094 O O . GLU A 1 258 ? 15.415 15.328 -12.026 1.00 75.88 258 GLU A O 1
ATOM 2099 N N . VAL A 1 259 ? 13.916 16.989 -11.928 1.00 78.44 259 VAL A N 1
ATOM 2100 C CA . VAL A 1 259 ? 13.048 16.445 -12.982 1.00 78.44 259 VAL A CA 1
ATOM 2101 C C . VAL A 1 259 ? 13.578 16.845 -14.356 1.00 78.44 259 VAL A C 1
ATOM 2103 O O . VAL A 1 259 ? 13.564 18.015 -14.742 1.00 78.44 259 VAL A O 1
ATOM 2106 N N . SER A 1 260 ? 14.018 15.842 -15.115 1.00 82.19 260 SER A N 1
ATOM 2107 C CA . SER A 1 260 ? 14.457 16.002 -16.499 1.00 82.19 260 SER A CA 1
ATOM 2108 C C . SER A 1 260 ? 13.296 16.397 -17.418 1.00 82.19 260 SER A C 1
ATOM 2110 O O . SER A 1 260 ? 12.190 15.864 -17.319 1.00 82.19 260 SER A O 1
ATOM 2112 N N . ASN A 1 261 ? 13.563 17.324 -18.339 1.00 84.88 261 ASN A N 1
ATOM 2113 C CA . ASN A 1 261 ? 12.604 17.811 -19.331 1.00 84.88 261 ASN A CA 1
ATOM 2114 C C . ASN A 1 261 ? 13.173 17.597 -20.738 1.00 84.88 261 ASN A C 1
ATOM 2116 O O . ASN A 1 261 ? 14.372 17.793 -20.948 1.00 84.88 261 ASN A O 1
ATOM 2120 N N . GLY A 1 262 ? 12.332 17.227 -21.704 1.00 84.50 262 GLY A N 1
ATOM 2121 C CA . GLY A 1 262 ? 12.743 17.046 -23.097 1.00 84.50 262 GLY A CA 1
ATOM 2122 C C . GLY A 1 262 ? 11.691 17.492 -24.107 1.00 84.50 262 GLY A C 1
ATOM 2123 O O . GLY A 1 262 ? 10.500 17.542 -23.811 1.00 84.50 262 GLY A O 1
ATOM 2124 N N . THR A 1 263 ? 12.142 17.777 -25.325 1.00 86.81 263 THR A N 1
ATOM 2125 C CA . THR A 1 263 ? 11.279 18.110 -26.466 1.00 86.81 263 THR A CA 1
ATOM 2126 C C . THR A 1 263 ? 11.450 17.052 -27.548 1.00 86.81 263 THR A C 1
ATOM 2128 O O . THR A 1 263 ? 12.577 16.626 -27.813 1.00 86.81 263 THR A O 1
ATOM 2131 N N . LEU A 1 264 ? 10.359 16.630 -28.192 1.00 86.25 264 LEU A N 1
ATOM 2132 C CA . LEU A 1 264 ? 10.417 15.661 -29.290 1.00 86.25 264 LEU A CA 1
ATOM 2133 C C . LEU A 1 264 ? 11.233 16.219 -30.468 1.00 86.25 264 LEU A C 1
ATOM 2135 O O . LEU A 1 264 ? 10.795 17.102 -31.203 1.00 86.25 264 LEU A O 1
ATOM 2139 N N . SER A 1 265 ? 12.439 15.689 -30.646 1.00 81.31 265 SER A N 1
ATOM 2140 C CA . SER A 1 265 ? 13.393 16.145 -31.652 1.00 81.31 265 SER A CA 1
ATOM 2141 C C . SER A 1 265 ? 13.271 15.366 -32.964 1.00 81.31 265 SER A C 1
ATOM 2143 O O . SER A 1 265 ? 12.754 14.246 -33.007 1.00 81.31 265 SER A O 1
ATOM 2145 N N . THR A 1 266 ? 13.785 15.924 -34.065 1.00 76.31 266 THR A N 1
ATOM 2146 C CA . THR A 1 266 ? 13.745 15.279 -35.392 1.00 76.31 266 THR A CA 1
ATOM 2147 C C . THR A 1 266 ? 14.329 13.850 -35.401 1.00 76.31 266 THR A C 1
ATOM 2149 O O . THR A 1 266 ? 13.695 12.973 -35.989 1.00 76.31 266 THR A O 1
ATOM 2152 N N . PRO A 1 267 ? 15.468 13.547 -34.732 1.00 75.38 267 PRO A N 1
ATOM 2153 C CA . PRO A 1 267 ? 16.001 12.183 -34.655 1.00 75.38 267 PRO A CA 1
ATOM 2154 C C . PRO A 1 267 ? 15.058 11.148 -34.027 1.00 75.38 267 PRO A C 1
ATOM 2156 O O . PRO A 1 267 ? 15.003 10.026 -34.524 1.00 75.38 267 PRO A O 1
ATOM 2159 N N . ASP A 1 268 ? 14.321 11.510 -32.973 1.00 78.75 268 ASP A N 1
ATOM 2160 C CA . ASP A 1 268 ? 13.379 10.597 -32.310 1.00 78.75 268 ASP A CA 1
ATOM 2161 C C . ASP A 1 268 ? 11.991 10.616 -32.978 1.00 78.75 268 ASP A C 1
ATOM 2163 O O . ASP A 1 268 ? 11.311 9.593 -33.005 1.00 78.75 268 ASP A O 1
ATOM 2167 N N . THR A 1 269 ? 11.620 11.710 -33.655 1.00 79.88 269 THR A N 1
ATOM 2168 C CA . THR A 1 269 ? 10.449 11.760 -34.556 1.00 79.88 269 THR A CA 1
ATOM 2169 C C . THR A 1 269 ? 10.564 10.726 -35.684 1.00 79.88 269 THR A C 1
ATOM 2171 O O . THR A 1 269 ? 9.572 10.119 -36.068 1.00 79.88 269 THR A O 1
ATOM 2174 N N . HIS A 1 270 ? 11.774 10.449 -36.183 1.00 78.06 270 HIS A N 1
ATOM 2175 C CA . HIS A 1 270 ? 12.006 9.387 -37.174 1.00 78.06 270 HIS A CA 1
ATOM 2176 C C . HIS A 1 270 ? 11.891 7.951 -36.622 1.00 78.06 270 HIS A C 1
ATOM 2178 O O . HIS A 1 270 ? 11.919 7.008 -37.412 1.00 78.06 270 HIS A O 1
ATOM 2184 N N . LYS A 1 271 ? 11.768 7.768 -35.299 1.00 80.25 271 LYS A N 1
ATOM 2185 C CA . LYS A 1 271 ? 11.517 6.467 -34.647 1.00 80.25 271 LYS A CA 1
ATOM 2186 C C . LYS A 1 271 ? 10.042 6.265 -34.270 1.00 80.25 271 LYS A C 1
ATOM 2188 O O . LYS A 1 271 ? 9.699 5.197 -33.773 1.00 80.25 271 LYS A O 1
ATOM 2193 N N . LEU A 1 272 ? 9.210 7.297 -34.427 1.00 83.56 272 LEU A N 1
ATOM 2194 C CA . LEU A 1 272 ? 7.816 7.333 -33.996 1.00 83.56 272 LEU A CA 1
ATOM 2195 C C . LEU A 1 272 ? 6.924 6.607 -35.016 1.00 83.56 272 LEU A C 1
ATOM 2197 O O . LEU A 1 272 ? 6.734 7.083 -36.133 1.00 83.56 272 LEU A O 1
ATOM 2201 N N . ASP A 1 273 ? 6.355 5.474 -34.612 1.00 85.81 273 ASP A N 1
ATOM 2202 C CA . ASP A 1 273 ? 5.456 4.660 -35.435 1.00 85.81 273 ASP A CA 1
ATOM 2203 C C . ASP A 1 273 ? 4.016 5.195 -35.389 1.00 85.81 273 ASP A C 1
ATOM 2205 O O . ASP A 1 273 ? 3.317 5.178 -36.405 1.00 85.81 273 ASP A O 1
ATOM 2209 N N . LYS A 1 274 ? 3.543 5.633 -34.207 1.00 88.00 274 LYS A N 1
ATOM 2210 C CA . LYS A 1 274 ? 2.177 6.155 -34.008 1.00 88.00 274 LYS A CA 1
ATOM 2211 C C . LYS A 1 274 ? 2.095 7.226 -32.922 1.00 88.00 274 LYS A C 1
ATOM 2213 O O . LYS A 1 274 ? 2.780 7.155 -31.903 1.00 88.00 274 LYS A O 1
ATOM 2218 N N . VAL A 1 275 ? 1.132 8.128 -33.097 1.00 86.69 275 VAL A N 1
ATOM 2219 C CA . VAL A 1 275 ? 0.539 8.950 -32.032 1.00 86.69 275 VAL A CA 1
ATOM 2220 C C . VAL A 1 275 ? -0.911 8.499 -31.868 1.00 86.69 275 VAL A C 1
ATOM 2222 O O . VAL A 1 275 ? -1.635 8.420 -32.859 1.00 86.69 275 VAL A O 1
ATOM 2225 N N . LEU A 1 276 ? -1.338 8.197 -30.643 1.00 86.50 276 LEU A N 1
ATOM 2226 C CA . LEU A 1 276 ? -2.729 7.883 -30.314 1.00 86.50 276 LEU A CA 1
ATOM 2227 C C . LEU A 1 276 ? -3.241 8.902 -29.295 1.00 86.50 276 LEU A C 1
ATOM 2229 O O . LEU A 1 276 ? -2.624 9.087 -28.246 1.00 86.50 276 LEU A O 1
ATOM 2233 N N . LEU A 1 277 ? -4.378 9.531 -29.589 1.00 79.88 277 LEU A N 1
ATOM 2234 C CA . LEU A 1 277 ? -5.112 10.343 -28.625 1.00 79.88 277 LEU A CA 1
ATOM 2235 C C . LEU A 1 277 ? -6.140 9.448 -27.928 1.00 79.88 277 LEU A C 1
ATOM 2237 O O . LEU A 1 277 ? -7.039 8.911 -28.577 1.00 79.88 277 LEU A O 1
ATOM 2241 N N . LEU A 1 278 ? -5.989 9.256 -26.621 1.00 76.06 278 LEU A N 1
ATOM 2242 C CA . LEU A 1 278 ? -6.881 8.437 -25.809 1.00 76.06 278 LEU A CA 1
ATOM 2243 C C . LEU A 1 278 ? -7.754 9.362 -24.960 1.00 76.06 278 LEU A C 1
ATOM 2245 O O . LEU A 1 278 ? -7.248 10.082 -24.100 1.00 76.06 278 LEU A O 1
ATOM 2249 N N . ASN A 1 279 ? -9.067 9.345 -25.196 1.00 64.81 279 ASN A N 1
ATOM 2250 C CA . ASN A 1 279 ? -10.013 9.990 -24.291 1.00 64.81 279 ASN A CA 1
ATOM 2251 C C . ASN A 1 279 ? -10.166 9.122 -23.034 1.00 64.81 279 ASN A C 1
ATOM 2253 O O . ASN A 1 279 ? -10.531 7.949 -23.126 1.00 64.81 279 ASN A O 1
ATOM 2257 N N . THR A 1 280 ? -9.868 9.707 -21.879 1.00 57.53 280 THR A N 1
ATOM 2258 C CA . THR A 1 280 ? -9.991 9.081 -20.563 1.00 57.53 280 THR A CA 1
ATOM 2259 C C . THR A 1 280 ? -10.642 10.062 -19.600 1.00 57.53 280 THR A C 1
ATOM 2261 O O . THR A 1 280 ? -10.246 11.226 -19.549 1.00 57.53 280 THR A O 1
ATOM 2264 N N . GLN A 1 281 ? -11.585 9.592 -18.785 1.00 50.12 281 GLN A N 1
ATOM 2265 C CA . GLN A 1 281 ? -11.893 10.276 -17.528 1.00 50.12 281 GLN A CA 1
ATOM 2266 C C . GLN A 1 281 ? -10.650 10.161 -16.635 1.00 50.12 281 GLN A C 1
ATOM 2268 O O . GLN A 1 281 ? -10.113 9.058 -16.490 1.00 50.12 281 GLN A O 1
ATOM 2273 N N . GLN A 1 282 ? -10.149 11.277 -16.102 1.00 44.75 282 GLN A N 1
ATOM 2274 C CA . GLN A 1 282 ? -8.918 11.301 -15.303 1.00 44.75 282 GLN A CA 1
ATOM 2275 C C . GLN A 1 282 ? -9.212 11.634 -13.841 1.00 44.75 282 GLN A C 1
ATOM 2277 O O . GLN A 1 282 ? -9.848 12.634 -13.530 1.00 44.75 282 GLN A O 1
ATOM 2282 N N . ALA A 1 283 ? -8.701 10.810 -12.928 1.00 37.59 283 ALA A N 1
ATOM 2283 C CA . ALA A 1 283 ? -8.924 10.986 -11.502 1.00 37.59 283 ALA A CA 1
ATOM 2284 C C . ALA A 1 283 ? -7.857 11.888 -10.853 1.00 37.59 283 ALA A C 1
ATOM 2286 O O . ALA A 1 283 ? -6.811 11.403 -10.440 1.00 37.59 283 ALA A O 1
ATOM 2287 N N . LEU A 1 284 ? -8.206 13.166 -10.674 1.00 48.66 284 LEU A N 1
ATOM 2288 C CA . LEU A 1 284 ? -7.921 13.984 -9.478 1.00 48.66 284 LEU A CA 1
ATOM 2289 C C . LEU A 1 284 ? -6.507 14.427 -9.101 1.00 48.66 284 LEU A C 1
ATOM 2291 O O . LEU A 1 284 ? -5.579 13.640 -9.053 1.00 48.66 284 LEU A O 1
ATOM 2295 N N . GLY A 1 285 ? -6.404 15.650 -8.572 1.00 33.53 285 GLY A N 1
ATOM 2296 C CA . GLY A 1 285 ? -5.316 16.008 -7.662 1.00 33.53 285 GLY A CA 1
ATOM 2297 C C . GLY A 1 285 ? -5.286 17.468 -7.213 1.00 33.53 285 GLY A C 1
ATOM 2298 O O . GLY A 1 285 ? -6.236 18.233 -7.400 1.00 33.53 285 GLY A O 1
ATOM 2299 N N . LYS A 1 286 ? -4.171 17.839 -6.565 1.00 33.22 286 LYS A N 1
ATOM 2300 C CA . LYS A 1 286 ? -4.034 19.041 -5.717 1.00 33.22 286 LYS A CA 1
ATOM 2301 C C . LYS A 1 286 ? -5.207 19.223 -4.751 1.00 33.22 286 LYS A C 1
ATOM 2303 O O . LYS A 1 286 ? -5.735 20.329 -4.594 1.00 33.22 286 LYS A O 1
ATOM 2308 N N . CYS A 1 287 ? -5.607 18.143 -4.094 1.00 35.38 287 CYS A N 1
ATOM 2309 C CA . CYS A 1 287 ? -6.475 18.209 -2.926 1.00 35.38 287 CYS A CA 1
ATOM 2310 C C . CYS A 1 287 ? -5.652 18.618 -1.695 1.00 35.38 287 CYS A C 1
ATOM 2312 O O . CYS A 1 287 ? -4.453 18.353 -1.618 1.00 35.38 287 CYS A O 1
ATOM 2314 N N . ASN A 1 288 ? -6.298 19.285 -0.740 1.00 35.53 288 ASN A N 1
ATOM 2315 C CA . ASN A 1 288 ? -5.742 19.421 0.604 1.00 35.53 288 ASN A CA 1
ATOM 2316 C C . ASN A 1 288 ? -6.097 18.149 1.384 1.00 35.53 288 ASN A C 1
ATOM 2318 O O . ASN A 1 288 ? -7.185 17.607 1.186 1.00 35.53 288 ASN A O 1
ATOM 2322 N N . ILE A 1 289 ? -5.214 17.692 2.272 1.00 39.31 289 ILE A N 1
ATOM 2323 C CA . ILE A 1 289 ? -5.499 16.521 3.107 1.00 39.31 289 ILE A CA 1
ATOM 2324 C C . ILE A 1 289 ? -6.622 16.870 4.084 1.00 39.31 289 ILE A C 1
ATOM 2326 O O . ILE A 1 289 ? -6.552 17.884 4.782 1.00 39.31 289 ILE A O 1
ATOM 2330 N N . ALA A 1 290 ? -7.631 16.008 4.152 1.00 38.50 290 ALA A N 1
ATOM 2331 C CA . ALA A 1 290 ? -8.693 16.076 5.140 1.00 38.50 290 ALA A CA 1
ATOM 2332 C C . ALA A 1 290 ? -8.558 14.905 6.123 1.00 38.50 290 ALA A C 1
ATOM 2334 O O . ALA A 1 290 ? -8.482 13.750 5.709 1.00 38.50 290 ALA A O 1
ATOM 2335 N N . ASN A 1 291 ? -8.561 15.209 7.423 1.00 41.41 291 ASN A N 1
ATOM 2336 C CA . ASN A 1 291 ? -8.893 14.228 8.458 1.00 41.41 291 ASN A CA 1
ATOM 2337 C C . ASN A 1 291 ? -10.413 13.941 8.370 1.00 41.41 291 ASN A C 1
ATOM 2339 O O . ASN A 1 291 ? -11.182 14.824 7.975 1.00 41.41 291 ASN A O 1
ATOM 2343 N N . ILE A 1 292 ? -10.847 12.715 8.675 1.00 42.47 292 ILE A N 1
ATOM 2344 C CA . ILE A 1 292 ? -12.212 12.217 8.416 1.00 42.47 292 ILE A CA 1
ATOM 2345 C C . ILE A 1 292 ? -13.024 11.897 9.690 1.00 42.47 292 ILE A C 1
ATOM 2347 O O . ILE A 1 292 ? -14.140 11.386 9.588 1.00 42.47 292 ILE A O 1
ATOM 2351 N N . SER A 1 293 ? -12.507 12.212 10.881 1.00 37.78 293 SER A N 1
ATOM 2352 C CA . SER A 1 293 ? -12.875 11.539 12.144 1.00 37.78 293 SER A CA 1
ATOM 2353 C C . SER A 1 293 ? -13.915 12.230 13.069 1.00 37.78 293 SER A C 1
ATOM 2355 O O . SER A 1 293 ? -13.795 12.128 14.288 1.00 37.78 293 SER A O 1
ATOM 2357 N N . TYR A 1 294 ? -14.927 12.940 12.537 1.00 42.22 294 TYR A N 1
ATOM 2358 C CA . TYR A 1 294 ? -15.924 13.726 13.308 1.00 42.22 294 TYR A CA 1
ATOM 2359 C C . TYR A 1 294 ? -17.386 13.690 12.716 1.00 42.22 294 TYR A C 1
ATOM 2361 O O . TYR A 1 294 ? -17.779 12.659 12.171 1.00 42.22 294 TYR A O 1
ATOM 2369 N N . PRO A 1 295 ? -18.270 14.721 12.887 1.00 39.34 295 PRO A N 1
ATOM 2370 C CA . PRO A 1 295 ? -19.549 14.894 12.116 1.00 39.34 295 PRO A CA 1
ATOM 2371 C C . PRO A 1 295 ? -19.952 16.313 11.545 1.00 39.34 295 PRO A C 1
ATOM 2373 O O . PRO A 1 295 ? -20.163 17.217 12.325 1.00 39.34 295 PRO A O 1
ATOM 2376 N N . LEU A 1 296 ? -20.160 16.558 10.228 1.00 44.72 296 LEU A N 1
ATOM 2377 C CA . LEU A 1 296 ? -20.382 17.903 9.596 1.00 44.72 296 LEU A CA 1
ATOM 2378 C C . LEU A 1 296 ? -21.823 18.476 9.703 1.00 44.72 296 LEU A C 1
ATOM 2380 O O . LEU A 1 296 ? -22.760 17.714 9.930 1.00 44.72 296 LEU A O 1
ATOM 2384 N N . PRO A 1 297 ? -22.069 19.781 9.403 1.00 43.81 297 PRO A N 1
ATOM 2385 C CA . PRO A 1 297 ? -23.406 20.361 9.337 1.00 43.81 297 PRO A CA 1
ATOM 2386 C C . PRO A 1 297 ? -23.991 20.477 7.916 1.00 43.81 297 PRO A C 1
ATOM 2388 O O . PRO A 1 297 ? -23.351 20.917 6.963 1.00 43.81 297 PRO A O 1
ATOM 2391 N N . LYS A 1 298 ? -25.279 20.153 7.777 1.00 47.88 298 LYS A N 1
ATOM 2392 C CA . LYS A 1 298 ? -26.010 20.120 6.501 1.00 47.88 298 LYS A CA 1
ATOM 2393 C C . LYS A 1 298 ? -26.288 21.492 5.898 1.00 47.88 298 LYS A C 1
ATOM 2395 O O . LYS A 1 298 ? -26.381 21.599 4.681 1.00 47.88 298 LYS A O 1
ATOM 2400 N N . SER A 1 299 ? -26.366 22.547 6.709 1.00 49.34 299 SER A N 1
ATOM 2401 C CA . SER A 1 299 ? -26.427 23.925 6.197 1.00 49.34 299 SER A CA 1
ATOM 2402 C C . SER A 1 299 ? -25.190 24.271 5.359 1.00 49.34 299 SER A C 1
ATOM 2404 O O . SER A 1 299 ? -25.307 24.963 4.354 1.00 49.34 299 SER A O 1
ATOM 2406 N N . GLN A 1 300 ? -24.028 23.720 5.718 1.00 43.91 300 GLN A N 1
ATOM 2407 C CA . GLN A 1 300 ? -22.785 23.824 4.956 1.00 43.91 300 GLN A CA 1
ATOM 2408 C C . GLN A 1 300 ? -22.743 22.866 3.752 1.00 43.91 300 GLN A C 1
ATOM 2410 O O . GLN A 1 300 ? -22.325 23.277 2.669 1.00 43.91 300 GLN A O 1
ATOM 2415 N N . LEU A 1 301 ? -23.273 21.641 3.878 1.00 44.97 301 LEU A N 1
ATOM 2416 C CA . LEU A 1 301 ? -23.422 20.725 2.733 1.00 44.97 301 LEU A CA 1
ATOM 2417 C C . LEU A 1 301 ? -24.346 21.290 1.638 1.00 44.97 301 LEU A C 1
ATOM 2419 O O . LEU A 1 301 ? -24.051 21.130 0.459 1.00 44.97 301 LEU A O 1
ATOM 2423 N N . SER A 1 302 ? -25.402 22.029 1.997 1.00 42.97 302 SER A N 1
ATOM 2424 C CA . SER A 1 302 ? -26.335 22.627 1.022 1.00 42.97 302 SER A CA 1
ATOM 2425 C C . SER A 1 302 ? -25.724 23.701 0.106 1.00 42.97 302 SER A C 1
ATOM 2427 O O . SER A 1 302 ? -26.338 24.072 -0.889 1.00 42.97 302 SER A O 1
ATOM 2429 N N . SER A 1 303 ? -24.505 24.179 0.394 1.00 44.06 303 SER A N 1
ATOM 2430 C CA . SER A 1 303 ? -23.732 25.035 -0.527 1.00 44.06 303 SER A CA 1
ATOM 2431 C C . SER A 1 303 ? -22.994 24.254 -1.625 1.00 44.06 303 SER A C 1
ATOM 2433 O O . SER A 1 303 ? -22.648 24.846 -2.645 1.00 44.06 303 SER A O 1
ATOM 2435 N N . ILE A 1 304 ? -22.759 22.954 -1.416 1.00 43.50 304 ILE A N 1
ATOM 2436 C CA . ILE A 1 304 ? -22.071 22.040 -2.346 1.00 43.50 304 ILE A CA 1
ATOM 2437 C C . ILE A 1 304 ? -23.075 21.439 -3.354 1.00 43.50 304 ILE A C 1
ATOM 2439 O O . ILE A 1 304 ? -22.694 20.927 -4.400 1.00 43.50 304 ILE A O 1
ATOM 2443 N N . ASP A 1 305 ? -24.379 21.532 -3.069 1.00 41.44 305 ASP A N 1
ATOM 2444 C CA . ASP A 1 305 ? -25.452 20.893 -3.835 1.00 41.44 305 ASP A CA 1
ATOM 2445 C C . ASP A 1 305 ? -25.642 21.488 -5.249 1.00 41.44 305 ASP A C 1
ATOM 2447 O O . ASP A 1 305 ? -26.451 22.388 -5.499 1.00 41.44 305 ASP A O 1
ATOM 2451 N N . ARG A 1 306 ? -24.867 20.958 -6.201 1.00 40.59 306 ARG A N 1
ATOM 2452 C CA . ARG A 1 306 ? -25.018 21.171 -7.648 1.00 40.59 306 ARG A CA 1
ATOM 2453 C C . ARG A 1 306 ? -25.221 19.860 -8.413 1.00 40.59 306 ARG A C 1
ATOM 2455 O O . ARG A 1 306 ? -24.668 19.682 -9.494 1.00 40.59 306 ARG A O 1
ATOM 2462 N N . GLY A 1 307 ? -26.075 18.980 -7.887 1.00 39.31 307 GLY A N 1
ATOM 2463 C CA . GLY A 1 307 ? -26.515 17.764 -8.591 1.00 39.31 307 GLY A CA 1
ATOM 2464 C C . GLY A 1 307 ? -26.133 16.445 -7.922 1.00 39.31 307 GLY A C 1
ATOM 2465 O O . GLY A 1 307 ? -26.291 15.388 -8.533 1.00 39.31 307 GLY A O 1
ATOM 2466 N N . LEU A 1 308 ? -25.669 16.487 -6.673 1.00 37.59 308 LEU A N 1
ATOM 2467 C CA . LEU A 1 308 ? -25.357 15.302 -5.882 1.00 37.59 308 LEU A CA 1
ATOM 2468 C C . LEU A 1 308 ? -26.644 14.605 -5.432 1.00 37.59 308 LEU A C 1
ATOM 2470 O O . LEU A 1 308 ? -27.218 14.922 -4.394 1.00 37.59 308 LEU A O 1
ATOM 2474 N N . THR A 1 309 ? -27.089 13.612 -6.202 1.00 36.84 309 THR A N 1
ATOM 2475 C CA . THR A 1 309 ? -28.101 12.656 -5.731 1.00 36.84 309 THR A CA 1
ATOM 2476 C C . THR A 1 309 ? -27.616 11.966 -4.455 1.00 36.84 309 THR A C 1
ATOM 2478 O O . THR A 1 309 ? -26.443 11.587 -4.391 1.00 36.84 309 THR A O 1
ATOM 2481 N N . ASP A 1 310 ? -28.512 11.718 -3.492 1.00 37.38 310 ASP A N 1
ATOM 2482 C CA . ASP A 1 310 ? -28.191 11.137 -2.172 1.00 37.38 310 ASP A CA 1
ATOM 2483 C C . ASP A 1 310 ? -27.316 9.862 -2.234 1.00 37.38 310 ASP A C 1
ATOM 2485 O O . ASP A 1 310 ? -26.527 9.593 -1.328 1.00 37.38 310 ASP A O 1
ATOM 2489 N N . ASP A 1 311 ? -27.403 9.101 -3.332 1.00 32.91 311 ASP A N 1
ATOM 2490 C CA . ASP A 1 311 ? -26.630 7.881 -3.606 1.00 32.91 311 ASP A CA 1
ATOM 2491 C C . ASP A 1 311 ? -25.107 8.080 -3.799 1.00 32.91 311 ASP A C 1
ATOM 2493 O O . ASP A 1 311 ? -24.356 7.100 -3.813 1.00 32.91 311 ASP A O 1
ATOM 2497 N N . VAL A 1 312 ? -24.630 9.323 -3.952 1.00 33.06 312 VAL A N 1
ATOM 2498 C CA . VAL A 1 312 ? -23.189 9.645 -3.987 1.00 33.06 312 VAL A CA 1
ATOM 2499 C C . VAL A 1 312 ? -22.674 9.898 -2.568 1.00 33.06 312 VAL A C 1
ATOM 2501 O O . VAL A 1 312 ? -21.705 9.265 -2.137 1.00 33.06 312 VAL A O 1
ATOM 2504 N N . PHE A 1 313 ? -23.380 10.730 -1.793 1.00 33.22 313 PHE A N 1
ATOM 2505 C CA . PHE A 1 313 ? -23.097 10.949 -0.369 1.00 33.22 313 PHE A CA 1
ATOM 2506 C C . PHE A 1 313 ? -23.242 9.667 0.468 1.00 33.22 313 PHE A C 1
ATOM 2508 O O . PHE A 1 313 ? -22.523 9.496 1.452 1.00 33.22 313 PHE A O 1
ATOM 2515 N N . SER A 1 314 ? -24.097 8.720 0.059 1.00 31.36 314 SER A N 1
ATOM 2516 C CA . SER A 1 314 ? -24.246 7.416 0.729 1.00 31.36 314 SER A CA 1
ATOM 2517 C C . SER A 1 314 ? -22.984 6.537 0.695 1.00 31.36 314 SER A C 1
ATOM 2519 O O . SER A 1 314 ? -22.918 5.541 1.418 1.00 31.36 314 SER A O 1
ATOM 2521 N N . ARG A 1 315 ? -21.977 6.888 -0.121 1.00 31.08 315 ARG A N 1
ATOM 2522 C CA . ARG A 1 315 ? -20.741 6.105 -0.302 1.00 31.08 315 ARG A CA 1
ATOM 2523 C C . ARG A 1 315 ? -19.504 6.737 0.336 1.00 31.08 315 ARG A C 1
ATOM 2525 O O . ARG A 1 315 ? -18.550 6.014 0.614 1.00 31.08 315 ARG A O 1
ATOM 2532 N N . VAL A 1 316 ? -19.509 8.054 0.557 1.00 30.66 316 VAL A N 1
ATOM 2533 C CA . VAL A 1 316 ? -18.425 8.840 1.177 1.00 30.66 316 VAL A CA 1
ATOM 2534 C C . VAL A 1 316 ? -19.086 10.004 1.943 1.00 30.66 316 VAL A C 1
ATOM 2536 O O . VAL A 1 316 ? -19.521 10.969 1.324 1.00 30.66 316 VAL A O 1
ATOM 2539 N N . ALA A 1 317 ? -19.212 9.881 3.272 1.00 32.12 317 ALA A N 1
ATOM 2540 C CA . ALA A 1 317 ? -20.204 10.586 4.109 1.00 32.12 317 ALA A CA 1
ATOM 2541 C C . ALA A 1 317 ? -19.658 11.737 5.028 1.00 32.12 317 ALA A C 1
ATOM 2543 O O . ALA A 1 317 ? -19.424 11.493 6.203 1.00 32.12 317 ALA A O 1
ATOM 2544 N N . PRO A 1 318 ? -19.447 12.984 4.554 1.00 28.97 318 PRO A N 1
ATOM 2545 C CA . PRO A 1 318 ? -18.785 14.126 5.234 1.00 28.97 318 PRO A CA 1
ATOM 2546 C C . PRO A 1 318 ? -18.840 14.323 6.778 1.00 28.97 318 PRO A C 1
ATOM 2548 O O . PRO A 1 318 ? -19.881 14.144 7.415 1.00 28.97 318 PRO A O 1
ATOM 2551 N N . SER A 1 319 ? -17.750 14.839 7.390 1.00 26.88 319 SER A N 1
ATOM 2552 C CA . SER A 1 319 ? -17.611 14.920 8.865 1.00 26.88 319 SER A CA 1
ATOM 2553 C C . SER A 1 319 ? -16.727 16.068 9.450 1.00 26.88 319 SER A C 1
ATOM 2555 O O . SER A 1 319 ? -15.957 16.662 8.707 1.00 26.88 319 SER A O 1
ATOM 2557 N N . TYR A 1 320 ? -16.931 16.475 10.724 1.00 28.73 320 TYR A N 1
ATOM 2558 C CA . TYR A 1 320 ? -16.662 17.839 11.268 1.00 28.73 320 TYR A CA 1
ATOM 2559 C C . TYR A 1 320 ? -15.234 18.357 11.171 1.00 28.73 320 TYR A C 1
ATOM 2561 O O . TYR A 1 320 ? -14.252 17.629 11.255 1.00 28.73 320 TYR A O 1
ATOM 2569 N N . TYR A 1 321 ? -15.172 19.686 11.245 1.00 32.19 321 TYR A N 1
ATOM 2570 C CA . TYR A 1 321 ? -13.964 20.431 11.539 1.00 32.19 321 TYR A CA 1
ATOM 2571 C C . TYR A 1 321 ? -14.262 21.484 12.603 1.00 32.19 321 TYR A C 1
ATOM 2573 O O . TYR A 1 321 ? -14.938 22.475 12.327 1.00 32.19 321 TYR A O 1
ATOM 2581 N N . GLN A 1 322 ? -13.723 21.299 13.812 1.00 30.20 322 GLN A N 1
ATOM 2582 C CA . GLN A 1 322 ? -13.719 22.355 14.835 1.00 30.20 322 GLN A CA 1
ATOM 2583 C C . GLN A 1 322 ? -12.782 23.525 14.445 1.00 30.20 322 GLN A C 1
ATOM 2585 O O . GLN A 1 322 ? -12.864 24.612 15.015 1.00 30.20 322 GLN A O 1
ATOM 2590 N N . ILE A 1 323 ? -11.929 23.334 13.428 1.00 33.94 323 ILE A N 1
ATOM 2591 C CA . ILE A 1 323 ? -11.063 24.357 12.831 1.00 33.94 323 ILE A CA 1
ATOM 2592 C C . ILE A 1 323 ? -11.662 24.805 11.480 1.00 33.94 323 ILE A C 1
ATOM 2594 O O . ILE A 1 323 ? -11.646 24.020 10.530 1.00 33.94 323 ILE A O 1
ATOM 2598 N N . PRO A 1 324 ? -12.113 26.068 11.315 1.00 36.12 324 PRO A N 1
ATOM 2599 C CA . PRO A 1 324 ? -12.729 26.545 10.066 1.00 36.12 324 PRO A CA 1
ATOM 2600 C C . PRO A 1 324 ? -11.876 26.355 8.800 1.00 36.12 324 PRO A C 1
ATOM 2602 O O . PRO A 1 324 ? -12.416 26.150 7.714 1.00 36.12 324 PRO A O 1
ATOM 2605 N N . ASN A 1 325 ? -10.544 26.365 8.933 1.00 41.00 325 ASN A N 1
ATOM 2606 C CA . ASN A 1 325 ? -9.628 26.097 7.823 1.00 41.00 325 ASN A CA 1
ATOM 2607 C C . ASN A 1 325 ? -9.766 24.668 7.275 1.00 41.00 325 ASN A C 1
ATOM 2609 O O . ASN A 1 325 ? -9.705 24.489 6.061 1.00 41.00 325 ASN A O 1
ATOM 2613 N N . GLN A 1 326 ? -9.974 23.663 8.134 1.00 41.28 326 GLN A N 1
ATOM 2614 C CA . GLN A 1 326 ? -10.111 22.274 7.689 1.00 41.28 326 GLN A CA 1
ATOM 2615 C C . GLN A 1 326 ? -11.474 22.029 7.012 1.00 41.28 326 GLN A C 1
ATOM 2617 O O . GLN A 1 326 ? -11.529 21.306 6.021 1.00 41.28 326 GLN A O 1
ATOM 2622 N N . TYR A 1 327 ? -12.545 22.728 7.426 1.00 44.94 327 TYR A N 1
ATOM 2623 C CA . TYR A 1 327 ? -13.814 22.723 6.679 1.00 44.94 327 TYR A CA 1
ATOM 2624 C C . TYR A 1 327 ? -13.622 23.219 5.245 1.00 44.94 327 TYR A C 1
ATOM 2626 O O . TYR A 1 327 ? -14.027 22.545 4.300 1.00 44.94 327 TYR A O 1
ATOM 2634 N N . GLN A 1 328 ? -12.936 24.351 5.063 1.00 50.84 328 GLN A N 1
ATOM 2635 C CA . GLN A 1 328 ? -12.648 24.844 3.718 1.00 50.84 328 GLN A CA 1
ATOM 2636 C C . GLN A 1 328 ? -11.730 23.883 2.941 1.00 50.84 328 GLN A C 1
ATOM 2638 O O . GLN A 1 328 ? -11.920 23.704 1.743 1.00 50.84 328 GLN A O 1
ATOM 2643 N N . GLN A 1 329 ? -10.767 23.224 3.596 1.00 49.06 329 GLN A N 1
ATOM 2644 C CA . GLN A 1 329 ? -9.943 22.185 2.961 1.00 49.06 329 GLN A CA 1
ATOM 2645 C C . GLN A 1 329 ? -10.783 20.998 2.465 1.00 49.06 329 GLN A C 1
ATOM 2647 O O . GLN A 1 329 ? -10.515 20.517 1.366 1.00 49.06 329 GLN A O 1
ATOM 2652 N N . TYR A 1 330 ? -11.807 20.581 3.216 1.00 50.09 330 TYR A N 1
ATOM 2653 C CA . TYR A 1 330 ? -12.701 19.484 2.844 1.00 50.09 330 TYR A CA 1
ATOM 2654 C C . TYR A 1 330 ? -13.728 19.855 1.761 1.00 50.09 330 TYR A C 1
ATOM 2656 O O . TYR A 1 330 ? -13.926 19.087 0.824 1.00 50.09 330 TYR A O 1
ATOM 2664 N N . VAL A 1 331 ? -14.335 21.047 1.807 1.00 51.78 331 VAL A N 1
ATOM 2665 C CA . VAL A 1 331 ? -15.173 21.529 0.687 1.00 51.78 331 VAL A CA 1
ATOM 2666 C C . VAL A 1 331 ? -14.343 21.572 -0.596 1.00 51.78 331 VAL A C 1
ATOM 2668 O O . VAL A 1 331 ? -14.739 21.007 -1.611 1.00 51.78 331 VAL A O 1
ATOM 2671 N N . ASN A 1 332 ? -13.125 22.117 -0.513 1.00 53.38 332 ASN A N 1
ATOM 2672 C CA . ASN A 1 332 ? -12.179 22.142 -1.626 1.00 53.38 332 ASN A CA 1
ATOM 2673 C C . ASN A 1 332 ? -11.705 20.735 -2.064 1.00 53.38 332 ASN A C 1
ATOM 2675 O O . ASN A 1 332 ? -11.143 20.622 -3.152 1.00 53.38 332 ASN A O 1
ATOM 2679 N N . TYR A 1 333 ? -11.861 19.690 -1.240 1.00 54.22 333 TYR A N 1
ATOM 2680 C CA . TYR A 1 333 ? -11.614 18.284 -1.600 1.00 54.22 333 TYR A CA 1
ATOM 2681 C C . TYR A 1 333 ? -12.806 17.731 -2.391 1.00 54.22 333 TYR A C 1
ATOM 2683 O O . TYR A 1 333 ? -12.606 17.185 -3.471 1.00 54.22 333 TYR A O 1
ATOM 2691 N N . VAL A 1 334 ? -14.037 17.925 -1.904 1.00 53.72 334 VAL A N 1
ATOM 2692 C CA . VAL A 1 334 ? -15.270 17.403 -2.527 1.00 53.72 334 VAL A CA 1
ATOM 2693 C C . VAL A 1 334 ? -15.553 18.078 -3.868 1.00 53.72 334 VAL A C 1
ATOM 2695 O O . VAL A 1 334 ? -15.655 17.393 -4.883 1.00 53.72 334 VAL A O 1
ATOM 2698 N N . GLU A 1 335 ? -15.549 19.414 -3.908 1.00 56.22 335 GLU A N 1
ATOM 2699 C CA . GLU A 1 335 ? -15.758 20.174 -5.149 1.00 56.22 335 GLU A CA 1
ATOM 2700 C C . GLU A 1 335 ? -14.723 19.808 -6.221 1.00 56.22 335 GLU A C 1
ATOM 2702 O O . GLU A 1 335 ? -15.044 19.757 -7.408 1.00 56.22 335 GLU A O 1
ATOM 2707 N N . LYS A 1 336 ? -13.473 19.525 -5.819 1.00 53.97 336 LYS A N 1
ATOM 2708 C CA . LYS A 1 336 ? -12.449 19.025 -6.743 1.00 53.97 336 LYS A CA 1
ATOM 2709 C C . LYS A 1 336 ? -12.723 17.596 -7.170 1.00 53.97 336 LYS A C 1
ATOM 2711 O O . LYS A 1 336 ? -12.578 17.324 -8.359 1.00 53.97 336 LYS A O 1
ATOM 2716 N N . LYS A 1 337 ? -13.096 16.709 -6.240 1.00 52.84 337 LYS A N 1
ATOM 2717 C CA . LYS A 1 337 ? -13.417 15.303 -6.513 1.00 52.84 337 LYS A CA 1
ATOM 2718 C C . LYS A 1 337 ? -14.381 15.194 -7.691 1.00 52.84 337 LYS A C 1
ATOM 2720 O O . LYS A 1 337 ? -14.043 14.585 -8.702 1.00 52.84 337 LYS A O 1
ATOM 2725 N N . GLU A 1 338 ? -15.497 15.906 -7.600 1.00 52.78 338 GLU A N 1
ATOM 2726 C CA . GLU A 1 338 ? -16.532 15.973 -8.635 1.00 52.78 338 GLU A CA 1
ATOM 2727 C C . GLU A 1 338 ? -16.029 16.628 -9.930 1.00 52.78 338 GLU A C 1
ATOM 2729 O O . GLU A 1 338 ? -16.113 16.015 -10.992 1.00 52.78 338 GLU A O 1
ATOM 2734 N N . GLN A 1 339 ? -15.400 17.813 -9.852 1.00 53.09 339 GLN A N 1
ATOM 2735 C CA . GLN A 1 339 ? -14.838 18.507 -11.028 1.00 53.09 339 GLN A CA 1
ATOM 2736 C C . GLN A 1 339 ? -13.850 17.656 -11.841 1.00 53.09 339 GLN A C 1
ATOM 2738 O O . GLN A 1 339 ? -13.649 17.927 -13.023 1.00 53.09 339 GLN A O 1
ATOM 2743 N N . ASN A 1 340 ? -13.203 16.670 -11.213 1.00 52.62 340 ASN A N 1
ATOM 2744 C CA . ASN A 1 340 ? -12.252 15.777 -11.865 1.00 52.62 340 ASN A CA 1
ATOM 2745 C C . ASN A 1 340 ? -12.888 14.446 -12.303 1.00 52.62 340 ASN A C 1
ATOM 2747 O O . ASN A 1 340 ? -12.530 13.955 -13.370 1.00 52.62 340 ASN A O 1
ATOM 2751 N N . GLU A 1 341 ? -13.857 13.888 -11.565 1.00 50.97 341 GLU A N 1
ATOM 2752 C CA . GLU A 1 341 ? -14.658 12.740 -12.039 1.00 50.97 341 GLU A CA 1
ATOM 2753 C C . GLU A 1 341 ? -15.438 13.087 -13.331 1.00 50.97 341 GLU A C 1
ATOM 2755 O O . GLU A 1 341 ? -15.518 12.263 -14.251 1.00 50.97 341 GLU A O 1
ATOM 2760 N N . ASP A 1 342 ? -15.884 14.344 -13.462 1.00 46.53 342 ASP A N 1
ATOM 2761 C CA . ASP A 1 342 ? -16.431 14.928 -14.698 1.00 46.53 342 ASP A CA 1
ATOM 2762 C C . ASP A 1 342 ? -15.356 15.356 -15.728 1.00 46.53 342 ASP A C 1
ATOM 2764 O O . ASP A 1 342 ? -15.686 15.700 -16.868 1.00 46.53 342 ASP A O 1
ATOM 2768 N N . SER A 1 343 ? -14.061 15.340 -15.382 1.00 49.34 343 SER A N 1
ATOM 2769 C CA . SER A 1 343 ? -12.999 15.804 -16.285 1.00 49.34 343 SER A CA 1
ATOM 2770 C C . SER A 1 343 ? -12.602 14.744 -17.320 1.00 49.34 343 SER A C 1
ATOM 2772 O O . SER A 1 343 ? -11.849 13.797 -17.067 1.00 49.34 343 SER A O 1
ATOM 2774 N N . SER A 1 344 ? -13.075 14.934 -18.552 1.00 51.75 344 SER A N 1
ATOM 2775 C CA . SER A 1 344 ? -12.477 14.298 -19.724 1.00 51.75 344 SER A CA 1
ATOM 2776 C C . SER A 1 344 ? -11.133 14.963 -20.022 1.00 51.75 344 SER A C 1
ATOM 2778 O O . SER A 1 344 ? -11.091 16.126 -20.433 1.00 51.75 344 SER A O 1
ATOM 2780 N N . ALA A 1 345 ? -10.038 14.232 -19.847 1.00 57.03 345 ALA A N 1
ATOM 2781 C CA . ALA A 1 345 ? -8.704 14.723 -20.158 1.00 57.03 345 ALA A CA 1
ATOM 2782 C C . ALA A 1 345 ? -7.957 13.704 -21.020 1.00 57.03 345 ALA A C 1
ATOM 2784 O O . ALA A 1 345 ? -7.911 12.503 -20.738 1.00 57.03 345 ALA A O 1
ATOM 2785 N N . TYR A 1 346 ? -7.386 14.194 -22.116 1.00 66.25 346 TYR A N 1
ATOM 2786 C CA . TYR A 1 346 ? -6.723 13.347 -23.092 1.00 66.25 346 TYR A CA 1
ATOM 2787 C C . TYR A 1 346 ? -5.359 12.865 -22.587 1.00 66.25 346 TYR A C 1
ATOM 2789 O O . TYR A 1 346 ? -4.527 13.659 -22.142 1.00 66.25 346 TYR A O 1
ATOM 2797 N N . LEU A 1 347 ? -5.111 11.562 -22.719 1.00 79.06 347 LEU A N 1
ATOM 2798 C CA . LEU A 1 347 ? -3.762 11.002 -22.696 1.00 79.06 347 LEU A CA 1
ATOM 2799 C C . LEU A 1 347 ? -3.238 10.935 -24.132 1.00 79.06 347 LEU A C 1
ATOM 2801 O O . LEU A 1 347 ? -3.920 10.424 -25.023 1.00 79.06 347 LEU A O 1
ATOM 2805 N N . ILE A 1 348 ? -2.010 11.403 -24.356 1.00 85.31 348 ILE A N 1
ATOM 2806 C CA . ILE A 1 348 ? -1.310 11.182 -25.626 1.00 85.31 348 ILE A CA 1
ATOM 2807 C C . ILE A 1 348 ? -0.393 9.979 -25.445 1.00 85.31 348 ILE A C 1
ATOM 2809 O O . ILE A 1 348 ? 0.469 9.965 -24.569 1.00 85.31 348 ILE A O 1
ATOM 2813 N N . GLN A 1 349 ? -0.554 8.967 -26.286 1.00 90.56 349 GLN A N 1
ATOM 2814 C CA . GLN A 1 349 ? 0.330 7.812 -26.314 1.00 90.56 349 GLN A CA 1
ATOM 2815 C C . GLN A 1 349 ? 1.224 7.875 -27.555 1.00 90.56 349 GLN A C 1
ATOM 2817 O O . GLN A 1 349 ? 0.729 7.957 -28.680 1.00 90.56 349 GLN A O 1
ATOM 2822 N N . LEU A 1 350 ? 2.538 7.795 -2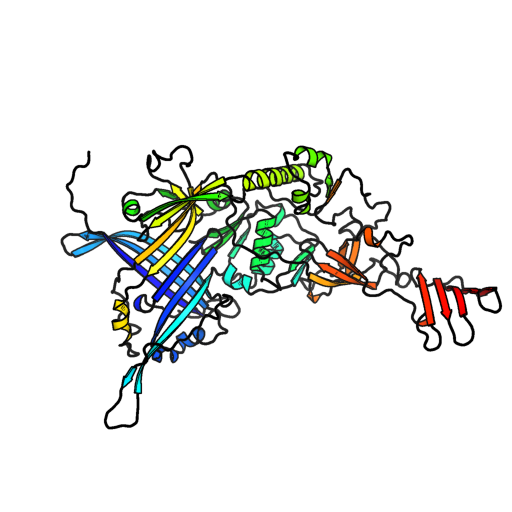7.354 1.00 90.69 350 LEU A N 1
ATOM 2823 C CA . LEU A 1 350 ? 3.533 7.737 -28.424 1.00 90.69 350 LEU A CA 1
ATOM 2824 C C . LEU A 1 350 ? 4.083 6.312 -28.516 1.00 90.69 350 LEU A C 1
ATOM 2826 O O . LEU A 1 350 ? 4.606 5.793 -27.529 1.00 90.69 350 LEU A O 1
ATOM 2830 N N . GLU A 1 351 ? 3.963 5.676 -29.680 1.00 93.00 351 GLU A N 1
ATOM 2831 C CA . GLU A 1 351 ? 4.563 4.366 -29.965 1.00 93.00 351 GLU A CA 1
ATOM 2832 C C . GLU A 1 351 ? 5.764 4.550 -30.890 1.00 93.00 351 GLU A C 1
ATOM 2834 O O . GLU A 1 351 ? 5.628 5.129 -31.966 1.00 93.00 351 GLU A O 1
ATOM 2839 N N . PHE A 1 352 ? 6.923 4.035 -30.488 1.00 87.19 352 PHE A N 1
ATOM 2840 C CA . PHE A 1 352 ? 8.170 4.085 -31.242 1.00 87.19 352 PHE A CA 1
ATOM 2841 C C . PHE A 1 352 ? 8.653 2.667 -31.564 1.00 87.19 352 PHE A C 1
ATOM 2843 O O . PHE A 1 352 ? 8.717 1.810 -30.675 1.00 87.19 352 PHE A O 1
ATOM 2850 N N . GLY A 1 353 ? 9.073 2.438 -32.810 1.00 79.75 353 GLY A N 1
ATOM 2851 C CA . GLY A 1 353 ? 9.643 1.158 -33.242 1.00 79.75 353 GLY A CA 1
ATOM 2852 C C . GLY A 1 353 ? 11.039 0.874 -32.666 1.00 79.75 353 GLY A C 1
ATOM 2853 O O . GLY A 1 353 ? 11.494 -0.267 -32.704 1.00 79.75 353 GLY A O 1
ATOM 2854 N N . ASN A 1 354 ? 11.712 1.899 -32.128 1.00 77.25 354 ASN A N 1
ATOM 2855 C CA . ASN A 1 354 ? 12.998 1.818 -31.426 1.00 77.25 354 ASN A CA 1
ATOM 2856 C C . ASN A 1 354 ? 13.047 2.818 -30.259 1.00 77.25 354 ASN A C 1
ATOM 2858 O O . ASN A 1 354 ? 12.331 3.819 -30.258 1.00 77.25 354 ASN A O 1
ATOM 2862 N N . LEU A 1 355 ? 13.944 2.587 -29.299 1.00 79.19 355 LEU A N 1
ATOM 2863 C CA . LEU A 1 355 ? 14.121 3.417 -28.105 1.00 79.19 355 LEU A CA 1
ATOM 2864 C C . LEU A 1 355 ? 14.577 4.857 -28.462 1.00 79.19 355 LEU A C 1
ATOM 2866 O O . LEU A 1 355 ? 15.590 5.025 -29.159 1.00 79.19 355 LEU A O 1
ATOM 2870 N N . PRO A 1 356 ? 13.861 5.921 -28.037 1.00 81.38 356 PRO A N 1
ATOM 2871 C CA . PRO A 1 356 ? 14.319 7.294 -28.234 1.00 81.38 356 PRO A CA 1
ATOM 2872 C C . PRO A 1 356 ? 15.596 7.603 -27.430 1.00 81.38 356 PRO A C 1
ATOM 2874 O O . PRO A 1 356 ? 15.839 7.020 -26.374 1.00 81.38 356 PRO A O 1
ATOM 2877 N N . THR A 1 357 ? 16.445 8.488 -27.960 1.00 76.75 357 THR A N 1
ATOM 2878 C CA . THR A 1 357 ? 17.812 8.750 -27.449 1.00 76.75 357 THR A CA 1
ATOM 2879 C C . THR A 1 357 ? 18.080 10.203 -27.061 1.00 76.75 357 THR A C 1
ATOM 2881 O O . THR A 1 357 ? 19.166 10.501 -26.565 1.00 76.75 357 THR A O 1
ATOM 2884 N N . GLN A 1 358 ? 17.110 11.101 -27.251 1.00 77.62 358 GLN A N 1
ATOM 2885 C CA . GLN A 1 358 ? 17.168 12.499 -26.807 1.00 77.62 358 GLN A CA 1
ATOM 2886 C C . GLN A 1 358 ? 16.033 12.868 -25.838 1.00 77.62 358 GLN A C 1
ATOM 2888 O O . GLN A 1 358 ? 16.107 13.902 -25.179 1.00 77.62 358 GLN A O 1
ATOM 2893 N N . LEU A 1 359 ? 15.007 12.022 -25.722 1.00 80.19 359 LEU A N 1
ATOM 2894 C CA . LEU A 1 359 ? 13.955 12.151 -24.713 1.00 80.19 359 LEU A CA 1
ATOM 2895 C C . LEU A 1 359 ? 14.403 11.614 -23.337 1.00 80.19 359 LEU A C 1
ATOM 2897 O O . LEU A 1 359 ? 15.180 10.652 -23.285 1.00 80.19 359 LEU A O 1
ATOM 2901 N N . PRO A 1 360 ? 13.884 12.172 -22.224 1.00 78.62 360 PRO A N 1
ATOM 2902 C CA . PRO A 1 360 ? 13.986 11.541 -20.915 1.00 78.62 360 PRO A CA 1
ATOM 2903 C C . PRO A 1 360 ? 13.204 10.219 -20.908 1.00 78.62 360 PRO A C 1
ATOM 2905 O O . PRO A 1 360 ? 12.112 10.122 -21.467 1.00 78.62 360 PRO A O 1
ATOM 2908 N N . LEU A 1 361 ? 13.776 9.191 -20.278 1.00 82.38 361 LEU A N 1
ATOM 2909 C CA . LEU A 1 361 ? 13.234 7.826 -20.255 1.00 82.38 361 LEU A CA 1
ATOM 2910 C C . LEU A 1 361 ? 12.745 7.402 -18.862 1.00 82.38 361 LEU A C 1
ATOM 2912 O O . LEU A 1 361 ? 12.801 6.221 -18.518 1.00 82.38 361 LEU A O 1
ATOM 2916 N N . TYR A 1 362 ? 12.227 8.357 -18.085 1.00 87.25 362 TYR A N 1
ATOM 2917 C CA . TYR A 1 362 ? 11.584 8.108 -16.797 1.00 87.25 362 TYR A CA 1
ATOM 2918 C C . TYR A 1 362 ? 10.201 8.781 -16.715 1.00 87.25 362 TYR A C 1
ATOM 2920 O O . TYR A 1 362 ? 9.979 9.823 -17.335 1.00 87.25 362 TYR A O 1
ATOM 2928 N N . PRO A 1 363 ? 9.256 8.203 -15.955 1.00 88.00 363 PRO A N 1
ATOM 2929 C CA . PRO A 1 363 ? 8.058 8.890 -15.482 1.00 88.00 363 PRO A CA 1
ATOM 2930 C C . PRO A 1 363 ? 8.351 10.175 -14.686 1.00 88.00 363 PRO A C 1
ATOM 2932 O O . PRO A 1 363 ? 9.454 10.389 -14.190 1.00 88.00 363 PRO A O 1
ATOM 2935 N N . VAL A 1 364 ? 7.331 11.024 -14.545 1.00 85.62 364 VAL A N 1
ATOM 2936 C CA . VAL A 1 364 ? 7.336 12.374 -13.939 1.00 85.62 364 VAL A CA 1
ATOM 2937 C C . VAL A 1 364 ? 8.121 13.438 -14.730 1.00 85.62 364 VAL A C 1
ATOM 2939 O O . VAL A 1 364 ? 7.801 14.625 -14.607 1.00 85.62 364 VAL A O 1
ATOM 2942 N N . SER A 1 365 ? 9.065 13.035 -15.590 1.00 88.00 365 SER A N 1
ATOM 2943 C CA . SER A 1 365 ? 9.772 13.900 -16.547 1.00 88.00 365 SER A CA 1
ATOM 2944 C C . SER A 1 365 ? 8.830 14.719 -17.433 1.00 88.00 365 SER A C 1
ATOM 2946 O O . SER A 1 365 ? 7.817 14.209 -17.926 1.00 88.00 365 SER A O 1
ATOM 2948 N N . GLY A 1 366 ? 9.193 15.982 -17.665 1.00 86.69 366 GLY A N 1
ATOM 2949 C CA . GLY A 1 366 ? 8.464 16.887 -18.549 1.00 86.69 366 GLY A CA 1
ATOM 2950 C C . GLY A 1 366 ? 8.746 16.619 -20.028 1.00 86.69 366 GLY A C 1
ATOM 2951 O O . GLY A 1 366 ? 9.844 16.213 -20.424 1.00 86.69 366 GLY A O 1
ATOM 2952 N N . PHE A 1 367 ? 7.736 16.858 -20.853 1.00 87.81 367 PHE A N 1
ATOM 2953 C CA . PHE A 1 367 ? 7.715 16.567 -22.278 1.00 87.81 367 PHE A CA 1
ATOM 2954 C C . PHE A 1 367 ? 7.000 17.691 -23.035 1.00 87.81 367 PHE A C 1
ATOM 2956 O O . PHE A 1 367 ? 5.844 18.004 -22.746 1.00 87.81 367 PHE A O 1
ATOM 2963 N N . SER A 1 368 ? 7.641 18.237 -24.067 1.00 87.81 368 SER A N 1
ATOM 2964 C CA . SER A 1 368 ? 6.989 19.119 -25.041 1.00 87.81 368 SER A CA 1
ATOM 2965 C C . SER A 1 368 ? 7.099 18.592 -26.472 1.00 87.81 368 SER A C 1
ATOM 2967 O O . SER A 1 368 ? 8.029 17.871 -26.847 1.00 87.81 368 SER A O 1
ATOM 2969 N N . PHE A 1 369 ? 6.122 18.959 -27.294 1.00 85.25 369 PHE A N 1
ATOM 2970 C CA . PHE A 1 369 ? 6.188 18.776 -28.741 1.00 85.25 369 PHE A CA 1
ATOM 2971 C C . PHE A 1 369 ? 6.840 20.015 -29.379 1.00 85.25 369 PHE A C 1
ATOM 2973 O O . PHE A 1 369 ? 6.745 21.100 -28.807 1.00 85.25 369 PHE A O 1
ATOM 2980 N N . PRO A 1 370 ? 7.515 19.888 -30.535 1.00 83.12 370 PRO A N 1
ATOM 2981 C CA . PRO A 1 370 ? 8.025 21.047 -31.257 1.00 83.12 370 PRO A CA 1
ATOM 2982 C C . PRO A 1 370 ? 6.871 21.886 -31.823 1.00 83.12 370 PRO A C 1
ATOM 2984 O O . PRO A 1 370 ? 5.811 21.349 -32.161 1.00 83.12 370 PRO A O 1
ATOM 2987 N N . ASP A 1 371 ? 7.100 23.193 -31.963 1.00 78.56 371 ASP A N 1
ATOM 2988 C CA . ASP A 1 371 ? 6.128 24.157 -32.486 1.00 78.56 371 ASP A CA 1
ATOM 2989 C C . ASP A 1 371 ? 5.440 23.649 -33.769 1.00 78.56 371 ASP A C 1
ATOM 2991 O O . ASP A 1 371 ? 6.090 23.204 -34.719 1.00 78.56 371 ASP A O 1
ATOM 2995 N N . GLY A 1 372 ? 4.108 23.709 -33.789 1.00 72.38 372 GLY A N 1
ATOM 2996 C CA . GLY A 1 372 ? 3.278 23.318 -34.932 1.00 72.38 372 GLY A CA 1
ATOM 2997 C C . GLY A 1 372 ? 3.028 21.814 -35.119 1.00 72.38 372 GLY A C 1
ATOM 2998 O O . GLY A 1 372 ? 2.261 21.433 -36.004 1.00 72.38 372 GLY A O 1
ATOM 2999 N N . PHE A 1 373 ? 3.587 20.930 -34.275 1.00 77.06 373 PHE A N 1
ATOM 3000 C CA . PHE A 1 373 ? 3.377 19.470 -34.375 1.00 77.06 373 PHE A CA 1
ATOM 3001 C C . PHE A 1 373 ? 1.890 19.060 -34.395 1.00 77.06 373 PHE A C 1
ATOM 3003 O O . PHE A 1 373 ? 1.520 18.079 -35.040 1.00 77.06 373 PHE A O 1
ATOM 3010 N N . PHE A 1 374 ? 1.031 19.840 -33.730 1.00 73.06 374 PHE A N 1
ATOM 3011 C CA . PHE A 1 374 ? -0.417 19.637 -33.666 1.00 73.06 374 PHE A CA 1
ATOM 3012 C C . PHE A 1 374 ? -1.243 20.748 -34.343 1.00 73.06 374 PHE A C 1
ATOM 3014 O O . PHE A 1 374 ? -2.415 20.894 -34.014 1.00 73.06 374 PHE A O 1
ATOM 3021 N N . ASP A 1 375 ? -0.719 21.488 -35.330 1.00 68.19 375 ASP A N 1
ATOM 3022 C CA . ASP A 1 375 ? -1.454 22.586 -36.011 1.00 68.19 375 ASP A CA 1
ATOM 3023 C C . ASP A 1 375 ? -2.815 22.176 -36.625 1.00 68.19 375 ASP A C 1
ATOM 3025 O O . ASP A 1 375 ? -3.673 23.017 -36.883 1.00 68.19 375 ASP A O 1
ATOM 3029 N N . SER A 1 376 ? -3.045 20.876 -36.844 1.00 57.31 376 SER A N 1
ATOM 3030 C CA . SER A 1 376 ? -4.322 20.309 -37.319 1.00 57.31 376 SER A CA 1
ATOM 3031 C C . SER A 1 376 ? -5.276 19.832 -36.206 1.00 57.31 376 SER A C 1
ATOM 3033 O O . SER A 1 376 ? -6.413 19.472 -36.501 1.00 57.31 376 SER A O 1
ATOM 3035 N N . TYR A 1 377 ? -4.840 19.867 -34.942 1.00 57.59 377 TYR A N 1
ATOM 3036 C CA . TYR A 1 377 ? -5.560 19.407 -33.740 1.00 57.59 377 TYR A CA 1
ATOM 3037 C C . TYR A 1 377 ? -5.531 20.447 -32.591 1.00 57.59 377 TYR A C 1
ATOM 3039 O O . TYR A 1 377 ? -5.951 20.158 -31.472 1.00 57.59 377 TYR A O 1
ATOM 3047 N N . ALA A 1 378 ? -5.031 21.659 -32.854 1.00 53.19 378 ALA A N 1
ATOM 3048 C CA . ALA A 1 378 ? -4.533 22.615 -31.856 1.00 53.19 378 ALA A CA 1
ATOM 3049 C C . ALA A 1 378 ? -5.561 23.193 -30.856 1.00 53.19 378 ALA A C 1
ATOM 3051 O O . ALA A 1 378 ? -5.168 23.880 -29.920 1.00 53.19 378 ALA A O 1
ATOM 3052 N N . ASN A 1 379 ? -6.862 22.936 -31.021 1.00 51.78 379 ASN A N 1
ATOM 3053 C CA . ASN A 1 379 ? -7.899 23.495 -30.142 1.00 51.78 379 ASN A CA 1
ATOM 3054 C C . ASN A 1 379 ? -8.104 22.709 -28.831 1.00 51.78 379 ASN A C 1
ATOM 3056 O O . ASN A 1 379 ? -8.764 23.216 -27.927 1.00 51.78 379 ASN A O 1
ATOM 3060 N N . GLU A 1 380 ? -7.588 21.479 -28.731 1.00 55.59 380 GLU A N 1
ATOM 3061 C CA . GLU A 1 380 ? -7.878 20.549 -27.621 1.00 55.59 380 GLU A CA 1
ATOM 3062 C C . GLU A 1 380 ? -6.621 20.034 -26.893 1.00 55.59 380 GLU A C 1
ATOM 3064 O O . GLU A 1 380 ? -6.718 19.235 -25.962 1.00 55.59 380 GLU A O 1
ATOM 3069 N N . LEU A 1 381 ? -5.434 20.491 -27.302 1.00 62.62 381 LEU A N 1
ATOM 3070 C CA . LEU A 1 381 ? -4.140 20.010 -26.819 1.00 62.62 381 LEU A CA 1
ATOM 3071 C C . LEU A 1 381 ? -3.351 21.152 -26.165 1.00 62.62 381 LEU A C 1
ATOM 3073 O O . LEU A 1 381 ? -3.379 22.285 -26.630 1.00 62.62 381 LEU A O 1
ATOM 3077 N N . ASN A 1 382 ? -2.650 20.849 -25.071 1.00 63.97 382 ASN A N 1
ATOM 3078 C CA . ASN A 1 382 ? -1.804 21.806 -24.351 1.00 63.97 382 ASN A CA 1
ATOM 3079 C C . ASN A 1 382 ? -0.360 21.798 -24.882 1.00 63.97 382 ASN A C 1
ATOM 3081 O O . ASN A 1 382 ? 0.050 20.861 -25.564 1.00 63.97 382 ASN A O 1
ATOM 3085 N N . ASP A 1 383 ? 0.429 22.809 -24.515 1.00 66.12 383 ASP A N 1
ATOM 3086 C CA . ASP A 1 383 ? 1.821 22.960 -24.971 1.00 66.12 383 ASP A CA 1
ATOM 3087 C C . ASP A 1 383 ? 2.826 22.068 -24.209 1.00 66.12 383 ASP A C 1
ATOM 3089 O O . ASP A 1 383 ? 3.921 21.796 -24.702 1.00 66.12 383 ASP A O 1
ATOM 3093 N N . SER A 1 384 ? 2.464 21.609 -23.002 1.00 76.88 384 SER A N 1
ATOM 3094 C CA . SER A 1 384 ? 3.355 20.882 -22.084 1.00 76.88 384 SER A CA 1
ATOM 3095 C C . SER A 1 384 ? 2.669 19.699 -21.387 1.00 76.88 384 SER A C 1
ATOM 3097 O O . SER A 1 384 ? 1.472 19.740 -21.053 1.00 76.88 384 SER A O 1
ATOM 3099 N N . TYR A 1 385 ? 3.448 18.633 -21.199 1.00 83.69 385 TYR A N 1
ATOM 3100 C CA . TYR A 1 385 ? 3.032 17.315 -20.728 1.00 83.69 385 TYR A CA 1
ATOM 3101 C C . TYR A 1 385 ? 4.049 16.725 -19.745 1.00 83.69 385 TYR A C 1
ATOM 3103 O O . TYR A 1 385 ? 5.223 17.083 -19.749 1.00 83.69 385 TYR A O 1
ATOM 3111 N N . ARG A 1 386 ? 3.626 15.712 -18.986 1.00 85.88 386 ARG A N 1
ATOM 3112 C CA . ARG A 1 386 ? 4.508 14.792 -18.254 1.00 85.88 386 ARG A CA 1
ATOM 3113 C C . ARG A 1 386 ? 4.361 13.376 -18.758 1.00 85.88 386 ARG A C 1
ATOM 3115 O O . ARG A 1 386 ? 3.268 12.944 -19.123 1.00 85.88 386 ARG A O 1
ATOM 3122 N N . ILE A 1 387 ? 5.456 12.632 -18.700 1.00 88.12 387 ILE A N 1
ATOM 3123 C CA . ILE A 1 387 ? 5.446 11.185 -18.887 1.00 88.12 387 ILE A CA 1
ATOM 3124 C C . ILE A 1 387 ? 4.879 10.542 -17.612 1.00 88.12 387 ILE A C 1
ATOM 3126 O O . ILE A 1 387 ? 5.463 10.688 -16.543 1.00 88.12 387 ILE A O 1
ATOM 3130 N N . THR A 1 388 ? 3.764 9.814 -17.690 1.00 87.06 388 THR A N 1
ATOM 3131 C CA . THR A 1 388 ? 3.222 9.050 -16.542 1.00 87.06 388 THR A CA 1
ATOM 3132 C C . THR A 1 388 ? 3.639 7.586 -16.574 1.00 87.06 388 THR A C 1
ATOM 3134 O O . THR A 1 388 ? 3.919 6.989 -15.536 1.00 87.06 388 THR A O 1
ATOM 3137 N N . ALA A 1 389 ? 3.733 7.009 -17.773 1.00 91.69 389 ALA A N 1
ATOM 3138 C CA . ALA A 1 389 ? 4.116 5.618 -17.960 1.00 91.69 389 ALA A CA 1
ATOM 3139 C C . ALA A 1 389 ? 5.041 5.431 -19.163 1.00 91.69 389 ALA A C 1
ATOM 3141 O O . ALA A 1 389 ? 4.838 6.043 -20.215 1.00 91.69 389 ALA A O 1
ATOM 3142 N N . ILE A 1 390 ? 6.001 4.517 -19.029 1.00 92.50 390 ILE A N 1
ATOM 3143 C CA . ILE A 1 390 ? 6.853 4.060 -20.130 1.00 92.50 390 ILE A CA 1
ATOM 3144 C C . ILE A 1 390 ? 6.832 2.539 -20.172 1.00 92.50 390 ILE A C 1
ATOM 3146 O O . ILE A 1 390 ? 7.180 1.892 -19.190 1.00 92.50 390 ILE A O 1
ATOM 3150 N N . ALA A 1 391 ? 6.463 1.963 -21.312 1.00 93.88 391 ALA A N 1
ATOM 3151 C CA . ALA A 1 391 ? 6.596 0.532 -21.545 1.00 93.88 391 ALA A CA 1
ATOM 3152 C C . ALA A 1 391 ? 7.705 0.249 -22.566 1.00 93.88 391 ALA A C 1
ATOM 3154 O O . ALA A 1 391 ? 7.759 0.882 -23.624 1.00 93.88 391 ALA A O 1
ATOM 3155 N N . PHE A 1 392 ? 8.559 -0.726 -22.257 1.00 90.25 392 PHE A N 1
ATOM 3156 C CA . PHE A 1 392 ? 9.606 -1.234 -23.143 1.00 90.25 392 PHE A CA 1
ATOM 3157 C C . PHE A 1 392 ? 9.368 -2.724 -23.408 1.00 90.25 392 PHE A C 1
ATOM 3159 O O . PHE A 1 392 ? 9.233 -3.498 -22.459 1.00 90.25 392 PHE A O 1
ATOM 3166 N N . GLU A 1 393 ? 9.383 -3.151 -24.671 1.00 90.31 393 GLU A N 1
ATOM 3167 C CA . GLU A 1 393 ? 9.439 -4.568 -25.046 1.00 90.31 393 GLU A CA 1
ATOM 3168 C C . GLU A 1 393 ? 10.686 -4.855 -25.892 1.00 90.31 393 GLU A C 1
ATOM 3170 O O . GLU A 1 393 ? 10.821 -4.384 -27.023 1.00 90.31 393 GLU A O 1
ATOM 3175 N N . PHE A 1 394 ? 11.569 -5.690 -25.345 1.00 83.50 394 PHE A N 1
ATOM 3176 C CA . PHE A 1 394 ? 12.807 -6.135 -25.972 1.00 83.50 394 PHE A CA 1
ATOM 3177 C C . PHE A 1 394 ? 12.571 -7.466 -26.691 1.00 83.50 394 PHE A C 1
ATOM 3179 O O . PHE A 1 394 ? 12.148 -8.451 -26.073 1.00 83.50 394 PHE A O 1
ATOM 3186 N N . LYS A 1 395 ? 12.888 -7.509 -27.988 1.00 72.19 395 LYS A N 1
ATOM 3187 C CA . LYS A 1 395 ? 12.783 -8.709 -28.833 1.00 72.19 395 LYS A CA 1
ATOM 3188 C C . LYS A 1 395 ? 14.155 -9.086 -29.387 1.00 72.19 395 LYS A C 1
ATOM 3190 O O . LYS A 1 395 ? 14.664 -8.454 -30.313 1.00 72.19 395 LYS A O 1
ATOM 3195 N N . PHE A 1 396 ? 14.741 -10.132 -28.809 1.00 70.56 396 PHE A N 1
ATOM 3196 C CA . PHE A 1 396 ? 16.055 -10.656 -29.184 1.00 70.56 396 PHE A CA 1
ATOM 3197 C C . PHE A 1 396 ? 15.959 -11.509 -30.463 1.00 70.56 396 PHE A C 1
ATOM 3199 O O . PHE A 1 396 ? 14.938 -12.144 -30.737 1.00 70.56 396 PHE A O 1
ATOM 3206 N N . HIS A 1 397 ? 16.998 -11.482 -31.303 1.00 59.22 397 HIS A N 1
ATOM 3207 C CA . HIS A 1 397 ? 16.925 -12.035 -32.662 1.00 59.22 397 HIS A CA 1
ATOM 3208 C C . HIS A 1 397 ? 16.967 -13.575 -32.672 1.00 59.22 397 HIS A C 1
ATOM 3210 O O . HIS A 1 397 ? 17.833 -14.182 -32.046 1.00 59.22 397 HIS A O 1
ATOM 3216 N N . GLN A 1 398 ? 16.085 -14.227 -33.442 1.00 54.22 398 GLN A N 1
ATOM 3217 C CA . GLN A 1 398 ? 15.921 -15.695 -33.409 1.00 54.22 398 GLN A CA 1
ATOM 3218 C C . GLN A 1 398 ? 17.199 -16.496 -33.739 1.00 54.22 398 GLN A C 1
ATOM 3220 O O . GLN A 1 398 ? 17.397 -17.575 -33.183 1.00 54.22 398 GLN A O 1
ATOM 3225 N N . ASN A 1 399 ? 18.101 -15.949 -34.563 1.00 53.81 399 ASN A N 1
ATOM 3226 C CA . ASN A 1 399 ? 19.390 -16.558 -34.929 1.00 53.81 399 ASN A CA 1
ATOM 3227 C C . ASN A 1 399 ? 20.337 -16.778 -33.729 1.00 53.81 399 ASN A C 1
ATOM 3229 O O . ASN A 1 399 ? 21.357 -17.447 -33.861 1.00 53.81 399 ASN A O 1
ATOM 3233 N N . ILE A 1 400 ? 20.026 -16.227 -32.552 1.00 52.88 400 ILE A N 1
ATOM 3234 C CA . ILE A 1 400 ? 20.804 -16.454 -31.329 1.00 52.88 400 ILE A CA 1
ATOM 3235 C C . ILE A 1 400 ? 20.692 -17.918 -30.852 1.00 52.88 400 ILE A C 1
ATOM 3237 O O . ILE A 1 400 ? 21.603 -18.403 -30.180 1.00 52.88 400 ILE A O 1
ATOM 3241 N N . LYS A 1 401 ? 19.644 -18.664 -31.245 1.00 50.97 401 LYS A N 1
ATOM 3242 C CA . LYS A 1 401 ? 19.492 -20.089 -30.891 1.00 50.97 401 LYS A CA 1
ATOM 3243 C C . LYS A 1 401 ? 20.695 -20.947 -31.291 1.00 50.97 401 LYS A C 1
ATOM 3245 O O . LYS A 1 401 ? 21.152 -21.749 -30.479 1.00 50.97 401 LYS A O 1
ATOM 3250 N N . ASP A 1 402 ? 21.262 -20.722 -32.474 1.00 48.75 402 ASP A N 1
ATOM 3251 C CA . ASP A 1 402 ? 22.402 -21.500 -32.981 1.00 48.75 402 ASP A CA 1
ATOM 3252 C C . ASP A 1 402 ? 23.672 -21.324 -32.122 1.00 48.75 402 ASP A C 1
ATOM 3254 O O . ASP A 1 402 ? 24.512 -22.222 -32.051 1.00 48.75 402 ASP A O 1
ATOM 3258 N N . TYR A 1 403 ? 23.791 -20.204 -31.397 1.00 51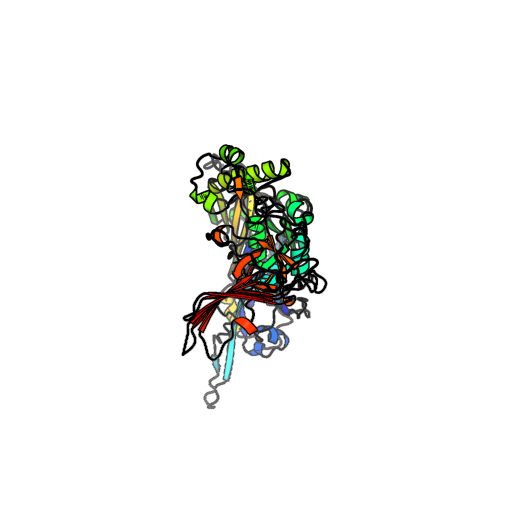.00 403 TYR A N 1
ATOM 3259 C CA . TYR A 1 403 ? 24.895 -19.939 -30.468 1.00 51.00 403 TYR A CA 1
ATOM 3260 C C . TYR A 1 403 ? 24.730 -20.616 -29.097 1.00 51.00 403 TYR A C 1
ATOM 3262 O O . TYR A 1 403 ? 25.706 -20.703 -28.351 1.00 51.00 403 TYR A O 1
ATOM 3270 N N . ARG A 1 404 ? 23.524 -21.083 -28.736 1.00 52.88 404 ARG A N 1
ATOM 3271 C CA . ARG A 1 404 ? 23.247 -21.719 -27.430 1.00 52.88 404 ARG A CA 1
ATOM 3272 C C . ARG A 1 404 ? 23.571 -23.219 -27.414 1.00 52.88 404 ARG A C 1
ATOM 3274 O O . ARG A 1 404 ? 23.869 -23.766 -26.358 1.00 52.88 404 ARG A O 1
ATOM 3281 N N . ALA A 1 405 ? 23.594 -23.870 -28.579 1.00 44.41 405 ALA A N 1
ATOM 3282 C CA . ALA A 1 405 ? 23.832 -25.311 -28.721 1.00 44.41 405 ALA A CA 1
ATOM 3283 C C . ALA A 1 405 ? 25.273 -25.779 -28.388 1.00 44.41 405 ALA A C 1
ATOM 3285 O O . ALA A 1 405 ? 25.543 -26.979 -28.385 1.00 44.41 405 ALA A O 1
ATOM 3286 N N . PHE A 1 406 ? 26.208 -24.856 -28.117 1.00 45.03 406 PHE A N 1
ATOM 3287 C CA . PHE A 1 406 ? 27.649 -25.137 -28.003 1.00 45.03 406 PHE A CA 1
ATOM 3288 C C . PHE A 1 406 ? 28.306 -24.696 -26.676 1.00 45.03 406 PHE A C 1
ATOM 3290 O O . PHE A 1 406 ? 29.536 -24.651 -26.596 1.00 45.03 406 PHE A O 1
ATOM 3297 N N . ASP A 1 407 ? 27.537 -24.391 -25.623 1.00 48.66 407 ASP A N 1
ATOM 3298 C CA . ASP A 1 407 ? 28.103 -24.022 -24.312 1.00 48.66 407 ASP A CA 1
ATOM 3299 C C . ASP A 1 407 ? 28.716 -25.233 -23.571 1.00 48.66 407 ASP A C 1
ATOM 3301 O O . ASP A 1 407 ? 28.104 -25.885 -22.724 1.00 48.66 407 ASP A O 1
ATOM 3305 N N . SER A 1 408 ? 29.990 -25.509 -23.862 1.00 40.69 408 SER A N 1
ATOM 3306 C CA . SER A 1 408 ? 30.888 -26.227 -22.951 1.00 40.69 408 SER A CA 1
ATOM 3307 C C . SER A 1 408 ? 31.237 -25.337 -21.748 1.00 40.69 408 SER A C 1
ATOM 3309 O O . SER A 1 408 ? 31.543 -24.159 -21.941 1.00 40.69 408 SER A O 1
ATOM 3311 N N . HIS A 1 409 ? 31.269 -25.897 -20.531 1.00 40.78 409 HIS A N 1
ATOM 3312 C CA . HIS A 1 409 ? 31.392 -25.164 -19.251 1.00 40.78 409 HIS A CA 1
ATOM 3313 C C . HIS A 1 409 ? 32.486 -24.076 -19.168 1.00 40.78 409 HIS A C 1
ATOM 3315 O O . HIS A 1 409 ? 32.355 -23.138 -18.389 1.00 40.78 409 HIS A O 1
ATOM 3321 N N . SER A 1 410 ? 33.559 -24.163 -19.954 1.00 36.56 410 SER A N 1
ATOM 3322 C CA . SER A 1 410 ? 34.712 -23.256 -19.901 1.00 36.56 410 SER A CA 1
ATOM 3323 C C . SER A 1 410 ? 34.514 -21.868 -20.535 1.00 36.56 410 SER A C 1
ATOM 3325 O O . SER A 1 410 ? 35.471 -21.096 -20.571 1.00 36.56 410 SER A O 1
ATOM 3327 N N . ARG A 1 411 ? 33.330 -21.538 -21.080 1.00 41.06 411 ARG A N 1
ATOM 3328 C CA . ARG A 1 411 ? 33.135 -20.337 -21.927 1.00 41.06 411 ARG A CA 1
ATOM 3329 C C . ARG A 1 411 ? 32.382 -19.157 -21.298 1.00 41.06 411 ARG A C 1
ATOM 3331 O O . ARG A 1 411 ? 32.336 -18.090 -21.906 1.00 41.06 411 ARG A O 1
ATOM 3338 N N . LEU A 1 412 ? 31.855 -19.301 -20.080 1.00 41.81 412 LEU A N 1
ATOM 3339 C CA . LEU A 1 412 ? 31.040 -18.267 -19.416 1.00 41.81 412 LEU A CA 1
ATOM 3340 C C . LEU A 1 412 ? 31.798 -16.992 -18.988 1.00 41.81 412 LEU A C 1
ATOM 3342 O O . LEU A 1 412 ? 31.151 -16.015 -18.634 1.00 41.81 412 LEU A O 1
ATOM 3346 N N . THR A 1 413 ? 33.136 -16.970 -19.025 1.00 36.66 413 THR A N 1
ATOM 3347 C CA . THR A 1 413 ? 33.943 -15.889 -18.420 1.00 36.66 413 THR A CA 1
ATOM 3348 C C . THR A 1 413 ? 34.712 -14.979 -19.385 1.00 36.66 413 THR A C 1
ATOM 3350 O O . THR A 1 413 ? 35.123 -13.908 -18.955 1.00 36.66 413 THR A O 1
ATOM 3353 N N . ASN A 1 414 ? 34.929 -15.351 -20.658 1.00 33.41 414 ASN A N 1
ATOM 3354 C CA . ASN A 1 414 ? 35.936 -14.671 -21.506 1.00 33.41 414 ASN A CA 1
ATOM 3355 C C . ASN A 1 414 ? 35.485 -14.186 -22.903 1.00 33.41 414 ASN A C 1
ATOM 3357 O O . ASN A 1 414 ? 36.247 -13.478 -23.553 1.00 33.41 414 ASN A O 1
ATOM 3361 N N . GLU A 1 415 ? 34.277 -14.505 -23.385 1.00 35.16 415 GLU A N 1
ATOM 3362 C CA . GLU A 1 415 ? 33.805 -14.075 -24.727 1.00 35.16 415 GLU A CA 1
ATOM 3363 C C . GLU A 1 415 ? 32.659 -13.038 -24.693 1.00 35.16 415 GLU A C 1
ATOM 3365 O O . GLU A 1 415 ? 32.034 -12.753 -25.711 1.00 35.16 415 GLU A O 1
ATOM 3370 N N . MET A 1 416 ? 32.374 -12.443 -23.529 1.00 41.53 416 MET A N 1
ATOM 3371 C CA . MET A 1 416 ? 31.202 -11.572 -23.320 1.00 41.53 416 MET A CA 1
ATOM 3372 C C . MET A 1 416 ? 31.382 -10.083 -23.685 1.00 41.53 416 MET A C 1
ATOM 3374 O O . MET A 1 416 ? 30.430 -9.323 -23.541 1.00 41.53 416 MET A O 1
ATOM 3378 N N . VAL A 1 417 ? 32.563 -9.641 -24.134 1.00 38.69 417 VAL A N 1
ATOM 3379 C CA . VAL A 1 417 ? 32.916 -8.202 -24.139 1.00 38.69 417 VAL A CA 1
ATOM 3380 C C . VAL A 1 417 ? 32.431 -7.413 -25.370 1.00 38.69 417 VAL A C 1
ATOM 3382 O O . VAL A 1 417 ? 31.977 -6.285 -25.206 1.00 38.69 417 VAL A O 1
ATOM 3385 N N . ASP A 1 418 ? 32.501 -7.969 -26.589 1.00 39.38 418 ASP A N 1
ATOM 3386 C CA . ASP A 1 418 ? 32.472 -7.148 -27.825 1.00 39.38 418 ASP A CA 1
ATOM 3387 C C . ASP A 1 418 ? 31.304 -7.383 -28.807 1.00 39.38 418 ASP A C 1
ATOM 3389 O O . ASP A 1 418 ? 31.171 -6.650 -29.793 1.00 39.38 418 ASP A O 1
ATOM 3393 N N . GLN A 1 419 ? 30.415 -8.360 -28.584 1.00 43.22 419 GLN A N 1
ATOM 3394 C CA . GLN A 1 419 ? 29.284 -8.582 -29.501 1.00 43.22 419 GLN A CA 1
ATOM 3395 C C . GLN A 1 419 ? 28.124 -7.606 -29.256 1.00 43.22 419 GLN A C 1
ATOM 3397 O O . GLN A 1 419 ? 27.135 -7.925 -28.596 1.00 43.22 419 GLN A O 1
ATOM 3402 N N . LYS A 1 420 ? 28.234 -6.422 -29.870 1.00 49.78 420 LYS A N 1
ATOM 3403 C CA . LYS A 1 420 ? 27.168 -5.413 -29.999 1.00 49.78 420 LYS A CA 1
ATOM 3404 C C . LYS A 1 420 ? 26.011 -5.926 -30.872 1.00 49.78 420 LYS A C 1
ATOM 3406 O O . LYS A 1 420 ? 25.883 -5.548 -32.038 1.00 49.78 420 LYS A O 1
ATOM 3411 N N . MET A 1 421 ? 25.183 -6.818 -30.335 1.00 50.84 421 MET A N 1
ATOM 3412 C CA . MET A 1 421 ? 23.970 -7.265 -31.022 1.00 50.84 421 MET A CA 1
ATOM 3413 C C . MET A 1 421 ? 22.947 -6.117 -31.101 1.00 50.84 421 MET A C 1
ATOM 3415 O O . MET A 1 421 ? 22.743 -5.433 -30.098 1.00 50.84 421 MET A O 1
ATOM 3419 N N . PRO A 1 422 ? 22.286 -5.895 -32.253 1.00 56.00 422 PRO A N 1
ATOM 3420 C CA . PRO A 1 422 ? 21.203 -4.923 -32.344 1.00 56.00 422 PRO A CA 1
ATOM 3421 C C . PRO A 1 422 ? 20.004 -5.415 -31.524 1.00 56.00 422 PRO A C 1
ATOM 3423 O O . PRO A 1 422 ? 19.500 -6.519 -31.753 1.00 56.00 422 PRO A O 1
ATOM 3426 N N . LEU A 1 423 ? 19.550 -4.600 -30.572 1.00 64.88 423 LEU A N 1
ATOM 3427 C CA . LEU A 1 423 ? 18.337 -4.863 -29.803 1.00 64.88 423 LEU A CA 1
ATOM 3428 C C . LEU A 1 423 ? 17.158 -4.158 -30.477 1.00 64.88 423 LEU A C 1
ATOM 3430 O O . LEU A 1 423 ? 17.208 -2.956 -30.712 1.00 64.88 423 LEU A O 1
ATOM 3434 N N . ASN A 1 424 ? 16.083 -4.893 -30.760 1.00 72.50 424 ASN A N 1
ATOM 3435 C CA . ASN A 1 424 ? 14.822 -4.284 -31.176 1.00 72.50 424 ASN A CA 1
ATOM 3436 C C . ASN A 1 424 ? 14.010 -3.975 -29.911 1.00 72.50 424 ASN A C 1
ATOM 3438 O O . ASN A 1 424 ? 13.558 -4.904 -29.233 1.00 72.50 424 ASN A O 1
ATOM 3442 N N . ILE A 1 425 ? 13.855 -2.687 -29.589 1.00 80.62 425 ILE A N 1
ATOM 3443 C CA . ILE A 1 425 ? 13.186 -2.208 -28.370 1.00 80.62 425 ILE A CA 1
ATOM 3444 C C . ILE A 1 425 ? 11.964 -1.372 -28.760 1.00 80.62 425 ILE A C 1
ATOM 3446 O O . ILE A 1 425 ? 12.064 -0.164 -28.989 1.00 80.62 425 ILE A O 1
ATOM 3450 N N . ALA A 1 426 ? 10.796 -2.012 -28.810 1.00 87.12 426 ALA A N 1
ATOM 3451 C CA . ALA A 1 426 ? 9.540 -1.293 -28.988 1.00 87.12 426 ALA A CA 1
ATOM 3452 C C . ALA A 1 426 ? 9.265 -0.465 -27.724 1.00 87.12 426 ALA A C 1
ATOM 3454 O O . ALA A 1 426 ? 9.287 -1.003 -26.614 1.00 87.12 426 ALA A O 1
ATOM 3455 N N . THR A 1 427 ? 9.028 0.837 -27.888 1.00 89.81 427 THR A N 1
ATOM 3456 C CA . THR A 1 427 ? 8.862 1.777 -26.770 1.00 89.81 427 THR A CA 1
ATOM 3457 C C . THR A 1 427 ? 7.512 2.472 -26.853 1.00 89.81 427 THR A C 1
ATOM 3459 O O . THR A 1 427 ? 7.117 2.956 -27.910 1.00 89.81 427 THR A O 1
ATOM 3462 N N . LYS A 1 428 ? 6.808 2.559 -25.726 1.00 94.12 428 LYS A N 1
ATOM 3463 C CA . LYS A 1 428 ? 5.534 3.268 -25.592 1.00 94.12 428 LYS A CA 1
ATOM 3464 C C . LYS A 1 428 ? 5.643 4.289 -24.464 1.00 94.12 428 LYS A C 1
ATOM 3466 O O . LYS A 1 428 ? 5.777 3.898 -23.308 1.00 94.12 428 LYS A O 1
ATOM 3471 N N . LEU A 1 429 ? 5.550 5.576 -24.793 1.00 92.50 429 LEU A N 1
ATOM 3472 C CA . LEU A 1 429 ? 5.403 6.654 -23.810 1.00 92.50 429 LEU A CA 1
ATOM 3473 C C . LEU A 1 429 ? 3.914 6.974 -23.641 1.00 92.50 429 LEU A C 1
ATOM 3475 O O . LEU A 1 429 ? 3.174 7.032 -24.625 1.00 92.50 429 LEU A O 1
ATOM 3479 N N . THR A 1 430 ? 3.481 7.197 -22.405 1.00 91.12 430 THR A N 1
ATOM 3480 C CA . THR A 1 430 ? 2.144 7.711 -22.077 1.00 91.12 430 THR A CA 1
ATOM 3481 C C . THR A 1 430 ? 2.308 9.081 -21.442 1.00 91.12 430 THR A C 1
ATOM 3483 O O . THR A 1 430 ? 3.019 9.219 -20.445 1.00 91.12 430 THR A O 1
ATOM 3486 N N . LEU A 1 431 ? 1.680 10.083 -22.049 1.00 87.12 431 LEU A N 1
ATOM 3487 C CA . LEU A 1 431 ? 1.781 11.486 -21.681 1.00 87.12 431 LEU A CA 1
ATOM 3488 C C . LEU A 1 431 ? 0.448 11.989 -21.128 1.00 87.12 431 LEU A C 1
ATOM 3490 O O . LEU A 1 431 ? -0.609 11.742 -21.713 1.00 87.12 431 LEU A O 1
ATOM 3494 N N . ILE A 1 432 ? 0.524 12.752 -20.045 1.00 82.44 432 ILE A N 1
ATOM 3495 C CA . ILE A 1 432 ? -0.582 13.508 -19.455 1.00 82.44 432 ILE A CA 1
ATOM 3496 C C . ILE A 1 432 ? -0.272 15.000 -19.579 1.00 82.44 432 ILE A C 1
ATOM 3498 O O . ILE A 1 432 ? 0.897 15.377 -19.568 1.00 82.44 432 ILE A O 1
ATOM 3502 N N . SER A 1 433 ? -1.270 15.870 -19.721 1.00 77.00 433 SER A N 1
ATOM 3503 C CA . SER A 1 433 ? -0.995 17.315 -19.742 1.00 77.00 433 SER A CA 1
ATOM 3504 C C . SER A 1 433 ? -0.493 17.802 -18.379 1.00 77.00 433 SER A C 1
ATOM 3506 O O . SER A 1 433 ? -1.037 17.388 -17.362 1.00 77.00 433 SER A O 1
ATOM 3508 N N . ASP A 1 434 ? 0.446 18.755 -18.351 1.00 70.88 434 ASP A N 1
ATOM 3509 C CA . ASP A 1 434 ? 0.901 19.419 -17.111 1.00 70.88 434 ASP A CA 1
ATOM 3510 C C . ASP A 1 434 ? -0.212 20.145 -16.334 1.00 70.88 434 ASP A C 1
ATOM 3512 O O . ASP A 1 434 ? -0.045 20.464 -15.161 1.00 70.88 434 ASP A O 1
ATOM 3516 N N . LYS A 1 435 ? -1.347 20.432 -16.987 1.00 64.25 435 LYS A N 1
ATOM 3517 C CA . LYS A 1 435 ? -2.539 21.012 -16.347 1.00 64.25 435 LYS A CA 1
ATOM 3518 C C . LYS A 1 435 ? -3.458 19.952 -15.728 1.00 64.25 435 LYS A C 1
ATOM 3520 O O . LYS A 1 435 ? -4.367 20.319 -14.989 1.00 64.25 435 LYS A O 1
ATOM 3525 N N . SER A 1 436 ? -3.258 18.670 -16.045 1.00 62.94 436 SER A N 1
ATOM 3526 C CA . SER A 1 436 ? -3.925 17.583 -15.333 1.00 62.94 436 SER A CA 1
ATOM 3527 C C . SER A 1 436 ? -3.289 17.420 -13.963 1.00 62.94 436 SER A C 1
ATOM 3529 O O . SER A 1 436 ? -2.075 17.528 -13.805 1.00 62.94 436 SER A O 1
ATOM 3531 N N . THR A 1 437 ? -4.120 17.147 -12.970 1.00 54.41 437 THR A N 1
ATOM 3532 C CA . THR A 1 437 ? -3.692 16.947 -11.587 1.00 54.41 437 THR A CA 1
ATOM 3533 C C . THR A 1 437 ? -3.642 15.467 -11.192 1.00 54.41 437 THR A C 1
ATOM 3535 O O . THR A 1 437 ? -3.228 15.173 -10.074 1.00 54.41 437 THR A O 1
ATOM 3538 N N . ALA A 1 438 ? -4.024 14.561 -12.104 1.00 56.91 438 ALA A N 1
ATOM 3539 C CA . ALA A 1 438 ? -4.396 13.170 -11.841 1.00 56.91 438 ALA A CA 1
ATOM 3540 C C . ALA A 1 438 ? -3.424 12.337 -10.974 1.00 56.91 438 ALA A C 1
ATOM 3542 O O . ALA A 1 438 ? -2.206 12.347 -11.164 1.00 56.91 438 ALA A O 1
ATOM 3543 N N . ILE A 1 439 ? -4.010 11.535 -10.083 1.00 63.28 439 ILE A N 1
ATOM 3544 C CA . ILE A 1 439 ? -3.390 10.494 -9.265 1.00 63.28 439 ILE A CA 1
ATOM 3545 C C . ILE A 1 439 ? -3.162 9.253 -10.141 1.00 63.28 439 ILE A C 1
ATOM 3547 O O . ILE A 1 439 ? -4.086 8.492 -10.427 1.00 63.28 439 ILE A O 1
ATOM 3551 N N . ASP A 1 440 ? -1.911 9.020 -10.548 1.00 75.31 440 ASP A N 1
ATOM 3552 C CA . ASP A 1 440 ? -1.474 7.715 -11.061 1.00 75.31 440 ASP A CA 1
ATOM 3553 C C . ASP A 1 440 ? -1.018 6.870 -9.857 1.00 75.31 440 ASP A C 1
ATOM 3555 O O . ASP A 1 440 ? 0.056 7.092 -9.295 1.00 75.31 440 ASP A O 1
ATOM 3559 N N . LEU A 1 441 ? -1.877 5.938 -9.439 1.00 81.81 441 LEU A N 1
ATOM 3560 C CA . LEU A 1 441 ? -1.639 4.904 -8.425 1.00 81.81 441 LEU A CA 1
ATOM 3561 C C . LEU A 1 441 ? -2.038 3.533 -9.008 1.00 81.81 441 LEU A C 1
ATOM 3563 O O . LEU A 1 441 ? -2.902 3.464 -9.888 1.00 81.81 441 LEU A O 1
ATOM 3567 N N . PRO A 1 442 ? -1.455 2.421 -8.526 1.00 85.56 442 PRO A N 1
ATOM 3568 C CA . PRO A 1 442 ? -1.860 1.088 -8.951 1.00 85.56 442 PRO A CA 1
ATOM 3569 C C . PRO A 1 442 ? -3.272 0.752 -8.450 1.00 85.56 442 PRO A C 1
ATOM 3571 O O . PRO A 1 442 ? -3.702 1.197 -7.387 1.00 85.56 442 PRO A O 1
ATOM 3574 N N . ALA A 1 443 ? -3.982 -0.105 -9.186 1.00 83.88 443 ALA A N 1
ATOM 3575 C CA . ALA A 1 443 ? -5.259 -0.641 -8.725 1.00 83.88 443 ALA A CA 1
ATOM 3576 C C . ALA A 1 443 ? -5.061 -1.490 -7.454 1.00 83.88 443 ALA A C 1
ATOM 3578 O O . ALA A 1 443 ? -4.234 -2.405 -7.440 1.00 83.88 443 ALA A O 1
ATOM 3579 N N . TYR A 1 444 ? -5.846 -1.205 -6.413 1.00 83.19 444 TYR A N 1
ATOM 3580 C CA . TYR A 1 444 ? -5.780 -1.874 -5.113 1.00 83.19 444 TYR A CA 1
ATOM 3581 C C . TYR A 1 444 ? -7.097 -2.582 -4.766 1.00 83.19 444 TYR A C 1
ATOM 3583 O O . TYR A 1 444 ? -8.142 -2.345 -5.377 1.00 83.19 444 TYR A O 1
ATOM 3591 N N . GLN A 1 445 ? -7.051 -3.467 -3.772 1.00 81.19 445 GLN A N 1
ATOM 3592 C CA . GLN A 1 445 ? -8.229 -4.097 -3.178 1.00 81.19 445 GLN A CA 1
ATOM 3593 C C . GLN A 1 445 ? -8.483 -3.484 -1.797 1.00 81.19 445 GLN A C 1
ATOM 3595 O O . GLN A 1 445 ? -7.622 -3.583 -0.922 1.00 81.19 445 GLN A O 1
ATOM 3600 N N . LYS A 1 446 ? -9.648 -2.843 -1.613 1.00 76.69 446 LYS A N 1
ATOM 3601 C CA . LYS A 1 446 ? -10.015 -2.185 -0.349 1.00 76.69 446 LYS A CA 1
ATOM 3602 C C . LYS A 1 446 ? -10.046 -3.199 0.797 1.00 76.69 446 LYS A C 1
ATOM 3604 O O . LYS A 1 446 ? -10.649 -4.265 0.663 1.00 76.69 446 LYS A O 1
ATOM 3609 N N . THR A 1 447 ? -9.410 -2.860 1.910 1.00 75.69 447 THR A N 1
ATOM 3610 C CA . THR A 1 447 ? -9.379 -3.689 3.115 1.00 75.69 447 THR A CA 1
ATOM 3611 C C . THR A 1 447 ? -10.718 -3.644 3.855 1.00 75.69 447 THR A C 1
ATOM 3613 O O . THR A 1 447 ? -11.413 -2.626 3.886 1.00 75.69 447 THR A O 1
ATOM 3616 N N . THR A 1 448 ? -11.111 -4.771 4.449 1.00 80.31 448 THR A N 1
ATOM 3617 C CA . THR A 1 448 ? -12.263 -4.838 5.357 1.00 80.31 448 THR A CA 1
ATOM 3618 C C . THR A 1 448 ? -11.826 -4.623 6.804 1.00 80.31 448 THR A C 1
ATOM 3620 O O . THR A 1 448 ? -10.661 -4.830 7.157 1.00 80.31 448 THR A O 1
ATOM 3623 N N . ALA A 1 449 ? -12.777 -4.271 7.672 1.00 85.19 449 ALA A N 1
ATOM 3624 C CA . ALA A 1 449 ? -12.547 -4.289 9.112 1.00 85.19 449 ALA A CA 1
ATOM 3625 C C . ALA A 1 449 ? -12.140 -5.699 9.583 1.00 85.19 449 ALA A C 1
ATOM 3627 O O . ALA A 1 449 ? -12.639 -6.702 9.059 1.00 85.19 449 ALA A O 1
ATOM 3628 N N . PHE A 1 450 ? -11.243 -5.788 10.566 1.00 90.62 450 PHE A N 1
ATOM 3629 C CA . PHE A 1 450 ? -10.881 -7.066 11.184 1.00 90.62 450 PHE A CA 1
ATOM 3630 C C . PHE A 1 450 ? -11.727 -7.332 12.429 1.00 90.62 450 PHE A C 1
ATOM 3632 O O . PHE A 1 450 ? -11.880 -6.457 13.272 1.00 90.62 450 PHE A O 1
ATOM 3639 N N . LYS A 1 451 ? -12.242 -8.553 12.584 1.00 92.38 451 LYS A N 1
ATOM 3640 C CA . LYS A 1 451 ? -13.104 -8.908 13.714 1.00 92.38 451 LYS A CA 1
ATOM 3641 C C . LYS A 1 451 ? -12.303 -9.516 14.870 1.00 92.38 451 LYS A C 1
ATOM 3643 O O . LYS A 1 451 ? -11.757 -10.609 14.735 1.00 92.38 451 LYS A O 1
ATOM 3648 N N . ALA A 1 452 ? -12.285 -8.833 16.012 1.00 93.62 452 ALA A N 1
ATOM 3649 C CA . ALA A 1 452 ? -11.577 -9.234 17.227 1.00 93.62 452 ALA A CA 1
ATOM 3650 C C . ALA A 1 452 ? -12.539 -9.451 18.410 1.00 93.62 452 ALA A C 1
ATOM 3652 O O . ALA A 1 452 ? -13.652 -8.925 18.433 1.00 93.62 452 ALA A O 1
ATOM 3653 N N . GLN A 1 453 ? -12.101 -10.220 19.408 1.00 94.06 453 GLN A N 1
ATOM 3654 C CA . GLN A 1 453 ? -12.747 -10.255 20.725 1.00 94.06 453 GLN A CA 1
ATOM 3655 C C . GLN A 1 453 ? -12.107 -9.195 21.622 1.00 94.06 453 GLN A C 1
ATOM 3657 O O . GLN A 1 453 ? -10.894 -8.998 21.551 1.00 94.06 453 GLN A O 1
ATOM 3662 N N . ALA A 1 454 ? -12.911 -8.535 22.451 1.00 93.50 454 ALA A N 1
ATOM 3663 C CA . ALA A 1 454 ? -12.460 -7.519 23.397 1.00 93.50 454 ALA A CA 1
ATOM 3664 C C . ALA A 1 454 ? -13.272 -7.573 24.701 1.00 93.50 454 ALA A C 1
ATOM 3666 O O . ALA A 1 454 ? -14.377 -8.124 24.735 1.00 93.50 454 ALA A O 1
ATOM 3667 N N . CYS A 1 455 ? -12.740 -6.977 25.768 1.00 92.31 455 CYS A N 1
ATOM 3668 C CA . CYS A 1 455 ? -13.405 -6.878 27.069 1.00 92.31 455 CYS A CA 1
ATOM 3669 C C . CYS A 1 455 ? -13.840 -5.431 27.334 1.00 92.31 455 CYS A C 1
ATOM 3671 O O . CYS A 1 455 ? -13.005 -4.541 27.278 1.00 92.31 455 CYS A O 1
ATOM 3673 N N . VAL A 1 456 ? -15.111 -5.159 27.637 1.00 90.56 456 VAL A N 1
ATOM 3674 C CA . VAL A 1 456 ? -15.540 -3.818 28.085 1.00 90.56 456 VAL A CA 1
ATOM 3675 C C . VAL A 1 456 ? -14.999 -3.563 29.488 1.00 90.56 456 VAL A C 1
ATOM 3677 O O . VAL A 1 456 ? -15.254 -4.358 30.394 1.00 90.56 456 VAL A O 1
ATOM 3680 N N . ILE A 1 457 ? -14.294 -2.448 29.671 1.00 89.06 457 ILE A N 1
ATOM 3681 C CA . ILE A 1 457 ? -13.603 -2.097 30.916 1.00 89.06 457 ILE A CA 1
ATOM 3682 C C . ILE A 1 457 ? -14.083 -0.760 31.486 1.00 89.06 457 ILE A C 1
ATOM 3684 O O . ILE A 1 457 ? -14.524 0.137 30.765 1.00 89.06 457 ILE A O 1
ATOM 3688 N N . LYS A 1 458 ? -13.987 -0.636 32.811 1.00 85.50 458 LYS A N 1
ATOM 3689 C CA . LYS A 1 458 ? -14.188 0.607 33.559 1.00 85.50 458 LYS A CA 1
ATOM 3690 C C . LYS A 1 458 ? -12.854 1.067 34.154 1.00 85.50 458 LYS A C 1
ATOM 3692 O O . LYS A 1 458 ? -12.261 0.347 34.954 1.00 85.50 458 LYS A O 1
ATOM 3697 N N . ASP A 1 459 ? -12.441 2.288 33.821 1.00 70.31 459 ASP A N 1
ATOM 3698 C CA . ASP A 1 459 ? -11.395 2.999 34.565 1.00 70.31 459 ASP A CA 1
ATOM 3699 C C . ASP A 1 459 ? -11.794 3.188 36.037 1.00 70.31 459 ASP A C 1
ATOM 3701 O O . ASP A 1 459 ? -12.959 3.454 36.346 1.00 70.31 459 ASP A O 1
ATOM 3705 N N . ASP A 1 460 ? -10.816 3.050 36.935 1.00 66.38 460 ASP A N 1
ATOM 3706 C CA . ASP A 1 460 ? -10.968 3.135 38.394 1.00 66.38 460 ASP A CA 1
ATOM 3707 C C . ASP A 1 460 ? -12.047 2.196 38.984 1.00 66.38 460 ASP A C 1
ATOM 3709 O O . ASP A 1 460 ? -12.750 2.531 39.941 1.00 66.38 460 ASP A O 1
ATOM 3713 N N . ALA A 1 461 ? -12.184 0.984 38.432 1.00 60.97 461 ALA A N 1
ATOM 3714 C CA . ALA A 1 461 ? -13.030 -0.061 39.010 1.00 60.97 461 ALA A CA 1
ATOM 3715 C C . ALA A 1 461 ? -12.493 -0.549 40.374 1.00 60.97 461 ALA A C 1
ATOM 3717 O O . ALA A 1 461 ? -11.435 -1.177 40.454 1.00 60.97 461 ALA A O 1
ATOM 3718 N N . SER A 1 462 ? -13.247 -0.304 41.452 1.00 63.94 462 SER A N 1
ATOM 3719 C CA . SER A 1 462 ? -12.993 -0.912 42.765 1.00 63.94 462 SER A CA 1
ATOM 3720 C C . SER A 1 462 ? -13.509 -2.358 42.831 1.00 63.94 462 SER A C 1
ATOM 3722 O O . SER A 1 462 ? -14.234 -2.827 41.950 1.00 63.94 462 SER A O 1
ATOM 3724 N N . THR A 1 463 ? -13.193 -3.062 43.923 1.00 63.22 463 THR A N 1
ATOM 3725 C CA . THR A 1 463 ? -13.762 -4.386 44.248 1.00 63.22 463 THR A CA 1
ATOM 3726 C C . THR A 1 463 ? -15.284 -4.406 44.331 1.00 63.22 463 THR A C 1
ATOM 3728 O O . THR A 1 463 ? -15.888 -5.469 44.212 1.00 63.22 463 THR A O 1
ATOM 3731 N N . ASP A 1 464 ? -15.899 -3.244 44.520 1.00 65.88 464 ASP A N 1
ATOM 3732 C CA . ASP A 1 464 ? -17.316 -3.105 44.845 1.00 65.88 464 ASP A CA 1
ATOM 3733 C C . ASP A 1 464 ? -18.146 -2.791 43.582 1.00 65.88 464 ASP A C 1
ATOM 3735 O O . ASP A 1 464 ? -19.375 -2.725 43.636 1.00 65.88 464 ASP A O 1
ATOM 3739 N N . ASP A 1 465 ? -17.459 -2.627 42.442 1.00 75.19 465 ASP A N 1
ATOM 3740 C CA . ASP A 1 465 ? -17.958 -2.096 41.170 1.00 75.19 465 ASP A CA 1
ATOM 3741 C C . ASP A 1 465 ? -17.730 -3.065 39.982 1.00 75.19 465 ASP A C 1
ATOM 3743 O O . ASP A 1 465 ? -17.673 -2.666 38.814 1.00 75.19 465 ASP A O 1
ATOM 3747 N N . ILE A 1 466 ? -17.613 -4.367 40.276 1.00 79.75 466 ILE A N 1
ATOM 3748 C CA . ILE A 1 466 ? -17.233 -5.461 39.352 1.00 79.75 466 ILE A CA 1
ATOM 3749 C C . ILE A 1 466 ? -18.011 -5.431 38.024 1.00 79.75 466 ILE A C 1
ATOM 3751 O O . ILE A 1 466 ? -17.429 -5.654 36.959 1.00 79.75 466 ILE A O 1
ATOM 3755 N N . TYR A 1 467 ? -19.310 -5.135 38.085 1.00 82.44 467 TYR A N 1
ATOM 3756 C CA . TYR A 1 467 ? -20.237 -5.071 36.952 1.00 82.44 467 TYR A CA 1
ATOM 3757 C C . TYR A 1 467 ? -20.825 -3.663 36.750 1.00 82.44 467 TYR A C 1
ATOM 3759 O O . TYR A 1 467 ? -21.893 -3.509 36.151 1.00 82.44 467 TYR A O 1
ATOM 3767 N N . ALA A 1 468 ? -20.155 -2.621 37.246 1.00 82.88 468 ALA A N 1
ATOM 3768 C CA . ALA A 1 468 ? -20.546 -1.239 36.993 1.00 82.88 468 ALA A CA 1
ATOM 3769 C C . ALA A 1 468 ? -20.519 -0.902 35.490 1.00 82.88 468 ALA A C 1
ATOM 3771 O O . ALA A 1 468 ? -19.882 -1.574 34.681 1.00 82.88 468 ALA A O 1
ATOM 3772 N N . THR A 1 469 ? -21.227 0.158 35.107 1.00 81.69 469 THR A N 1
ATOM 3773 C CA . THR A 1 469 ? -21.213 0.710 33.745 1.00 81.69 469 THR A CA 1
ATOM 3774 C C . THR A 1 469 ? -20.494 2.051 33.758 1.00 81.69 469 THR A C 1
ATOM 3776 O O . THR A 1 469 ? -20.795 2.886 34.608 1.00 81.69 469 THR A O 1
ATOM 3779 N N . SER A 1 470 ? -19.621 2.270 32.777 1.00 83.44 470 SER A N 1
ATOM 3780 C CA . SER A 1 470 ? -19.102 3.592 32.422 1.00 83.44 470 SER A CA 1
ATOM 3781 C C . SER A 1 470 ? -19.368 3.859 30.944 1.00 83.44 470 SER A C 1
ATOM 3783 O O . SER A 1 470 ? -19.358 2.937 30.130 1.00 83.44 470 SER A O 1
ATOM 3785 N N . LEU A 1 471 ? -19.603 5.124 30.616 1.00 83.56 471 LEU A N 1
ATOM 3786 C CA . LEU A 1 471 ? -19.676 5.662 29.260 1.00 83.56 471 LEU A CA 1
ATOM 3787 C C . LEU A 1 471 ? -18.725 6.854 29.201 1.00 83.56 471 LEU A C 1
ATOM 3789 O O . LEU A 1 471 ? -18.573 7.559 30.201 1.00 83.56 471 LEU A O 1
ATOM 3793 N N . TYR A 1 472 ? -18.098 7.079 28.053 1.00 82.25 472 TYR A N 1
ATOM 3794 C CA . TYR A 1 472 ? -16.989 8.021 27.917 1.00 82.25 472 TYR A CA 1
ATOM 3795 C C . TYR A 1 472 ? -17.185 8.982 26.741 1.00 82.25 472 TYR A C 1
ATOM 3797 O O . TYR A 1 472 ? -17.919 8.681 25.799 1.00 82.25 472 TYR A O 1
ATOM 3805 N N . GLN A 1 473 ? -16.559 10.159 26.811 1.00 76.25 473 GLN A N 1
ATOM 3806 C CA . GLN A 1 473 ? -16.529 11.135 25.718 1.00 76.25 473 GLN A CA 1
ATOM 3807 C C . GLN A 1 473 ? -15.388 10.778 24.751 1.00 76.25 473 GLN A C 1
ATOM 3809 O O . GLN A 1 473 ? -14.220 11.088 25.017 1.00 76.25 473 GLN A O 1
ATOM 3814 N N . GLY A 1 474 ? -15.724 10.083 23.659 1.00 71.75 474 GLY A N 1
ATOM 3815 C CA . GLY A 1 474 ? -14.811 9.763 22.563 1.00 71.75 474 GLY A CA 1
ATOM 3816 C C . GLY A 1 474 ? -13.573 9.000 23.020 1.00 71.75 474 GLY A C 1
ATOM 3817 O O . GLY A 1 474 ? -13.696 7.979 23.699 1.00 71.75 474 GLY A O 1
ATOM 3818 N N . ALA A 1 475 ? -12.391 9.511 22.662 1.00 68.38 475 ALA A N 1
ATOM 3819 C CA . ALA A 1 475 ? -11.092 8.972 23.077 1.00 68.38 475 ALA A CA 1
ATOM 3820 C C . ALA A 1 475 ? -10.806 9.133 24.581 1.00 68.38 475 ALA A C 1
ATOM 3822 O O . ALA A 1 475 ? -9.945 8.451 25.138 1.00 68.38 475 ALA A O 1
ATOM 3823 N N . THR A 1 476 ? -11.468 10.086 25.239 1.00 70.25 476 THR A N 1
ATOM 3824 C CA . THR A 1 476 ? -11.070 10.544 26.571 1.00 70.25 476 THR A CA 1
ATOM 3825 C C . THR A 1 476 ? -11.556 9.603 27.672 1.00 70.25 476 THR A C 1
ATOM 3827 O O . THR A 1 476 ? -12.515 8.851 27.509 1.00 70.25 476 THR A O 1
ATOM 3830 N N . LYS A 1 477 ? -10.926 9.695 28.848 1.00 72.00 477 LYS A N 1
ATOM 3831 C CA . LYS A 1 477 ? -11.406 9.060 30.088 1.00 72.00 477 LYS A CA 1
ATOM 3832 C C . LYS A 1 477 ? -12.477 9.900 30.811 1.00 72.00 477 LYS A C 1
ATOM 3834 O O . LYS A 1 477 ? -12.840 9.602 31.946 1.00 72.00 477 LYS A O 1
ATOM 3839 N N . THR A 1 478 ? -12.993 10.954 30.172 1.00 78.44 478 THR A N 1
ATOM 3840 C CA . THR A 1 478 ? -14.056 11.807 30.723 1.00 78.44 478 THR A CA 1
ATOM 3841 C C . THR A 1 478 ? -15.384 11.065 30.663 1.00 78.44 478 THR A C 1
ATOM 3843 O O . THR A 1 478 ? -15.789 10.614 29.592 1.00 78.44 478 THR A O 1
ATOM 3846 N N . ALA A 1 479 ? -16.073 10.945 31.797 1.00 78.62 479 ALA A N 1
ATOM 3847 C CA . ALA A 1 479 ? -17.378 10.296 31.852 1.00 78.62 479 ALA A CA 1
ATOM 3848 C C . ALA A 1 479 ? -18.426 11.062 31.019 1.00 78.62 479 ALA A C 1
ATOM 3850 O O . ALA A 1 479 ? -18.535 12.285 31.111 1.00 78.62 479 ALA A O 1
ATOM 3851 N N . SER A 1 480 ? -19.215 10.324 30.240 1.00 75.06 480 SER A N 1
ATOM 3852 C CA . SER A 1 480 ? -20.338 10.822 29.441 1.00 75.06 480 SER A CA 1
ATOM 3853 C C . SER A 1 480 ? -21.662 10.225 29.926 1.00 75.06 480 SER A C 1
ATOM 3855 O O . SER A 1 480 ? -21.689 9.267 30.702 1.00 75.06 480 SER A O 1
ATOM 3857 N N . ASP A 1 481 ? -22.775 10.774 29.447 1.00 71.31 481 ASP A N 1
ATOM 3858 C CA . ASP A 1 481 ? -24.115 10.257 29.699 1.00 71.31 481 ASP A CA 1
ATOM 3859 C C . ASP A 1 481 ? -25.005 10.359 28.448 1.00 71.31 481 ASP A C 1
ATOM 3861 O O . ASP A 1 481 ? -24.706 11.071 27.490 1.00 71.31 481 ASP A O 1
ATOM 3865 N N . ILE A 1 482 ? -26.127 9.637 28.456 1.00 68.75 482 ILE A N 1
ATOM 3866 C CA . ILE A 1 482 ? -27.030 9.506 27.299 1.00 68.75 482 ILE A CA 1
ATOM 3867 C C . ILE A 1 482 ? -27.688 10.850 26.921 1.00 68.75 482 ILE A C 1
ATOM 3869 O O . ILE A 1 482 ? -28.089 11.032 25.777 1.00 68.75 482 ILE A O 1
ATOM 3873 N N . SER A 1 483 ? -27.793 11.812 27.847 1.00 62.88 483 SER A N 1
ATOM 3874 C CA . SER A 1 483 ? -28.319 13.156 27.556 1.00 62.88 483 SER A CA 1
ATOM 3875 C C . SER A 1 483 ? -27.278 14.096 26.937 1.00 62.88 483 SER A C 1
ATOM 3877 O O . SER A 1 483 ? -27.656 15.083 26.310 1.00 62.88 483 SER A O 1
ATOM 3879 N N . GLN A 1 484 ? -25.986 13.767 27.061 1.00 58.19 484 GLN A N 1
ATOM 3880 C CA . GLN A 1 484 ? -24.897 14.407 26.318 1.00 58.19 484 GLN A CA 1
ATOM 3881 C C . GLN A 1 484 ? -24.716 13.827 24.913 1.00 58.19 484 GLN A C 1
ATOM 3883 O O . GLN A 1 484 ? -24.078 14.477 24.086 1.00 58.19 484 GLN A O 1
ATOM 3888 N N . GLN A 1 485 ? -25.259 12.635 24.619 1.00 57.16 485 GLN A N 1
ATOM 3889 C CA . GLN A 1 485 ? -25.271 12.114 23.252 1.00 57.16 485 GLN A CA 1
ATOM 3890 C C . GLN A 1 485 ? -25.937 13.169 22.351 1.00 57.16 485 GLN A C 1
ATOM 3892 O O . GLN A 1 485 ? -27.113 13.478 22.566 1.00 57.16 485 GLN A O 1
ATOM 3897 N N . PRO A 1 486 ? -25.237 13.717 21.336 1.00 52.94 486 PRO A N 1
ATOM 3898 C CA . PRO A 1 486 ? -25.868 14.646 20.416 1.00 52.94 486 PRO A CA 1
ATOM 3899 C C . PRO A 1 486 ? -27.036 13.917 19.763 1.00 52.94 486 PRO A C 1
ATOM 3901 O O . PRO A 1 486 ? -26.858 12.802 19.261 1.00 52.94 486 PRO A O 1
ATOM 3904 N N . SER A 1 487 ? -28.221 14.524 19.807 1.00 47.00 487 SER A N 1
ATOM 3905 C CA . SER A 1 487 ? -29.425 13.960 19.204 1.00 47.00 487 SER A CA 1
ATOM 3906 C C . SER A 1 487 ? -29.203 13.645 17.722 1.00 47.00 487 SER A C 1
ATOM 3908 O O . SER A 1 487 ? -28.269 14.157 17.095 1.00 47.00 487 SER A O 1
ATOM 3910 N N . ASP A 1 488 ? -30.112 12.868 17.128 1.00 46.47 488 ASP A N 1
ATOM 3911 C CA . ASP A 1 488 ? -30.247 12.748 15.669 1.00 46.47 488 ASP A CA 1
ATOM 3912 C C . ASP A 1 488 ? -30.774 14.070 15.066 1.00 46.47 488 ASP A C 1
ATOM 3914 O O . ASP A 1 488 ? -31.775 14.114 14.346 1.00 46.47 488 ASP A O 1
ATOM 3918 N N . ASP A 1 489 ? -30.136 15.188 15.428 1.00 42.62 489 ASP A N 1
ATOM 3919 C CA . ASP A 1 489 ? -30.500 16.509 14.969 1.00 42.62 489 ASP A CA 1
ATOM 3920 C C . ASP A 1 489 ? -30.261 16.581 13.466 1.00 42.62 489 ASP A C 1
ATOM 3922 O O . ASP A 1 489 ? -29.161 16.389 12.937 1.00 42.62 489 ASP A O 1
ATOM 3926 N N . THR A 1 490 ? -31.350 16.870 12.767 1.00 44.81 490 THR A N 1
ATOM 3927 C CA . THR A 1 490 ? -31.412 16.933 11.311 1.00 44.81 490 THR A CA 1
ATOM 3928 C C . THR A 1 490 ? -30.461 17.970 10.712 1.00 44.81 490 THR A C 1
ATOM 3930 O O . THR A 1 490 ? -30.239 17.931 9.502 1.00 44.81 490 THR A O 1
ATOM 3933 N N . SER A 1 491 ? -29.872 18.832 11.542 1.00 39.22 491 SER A N 1
ATOM 3934 C CA . SER A 1 491 ? -28.813 19.780 11.219 1.00 39.22 491 SER A CA 1
ATOM 3935 C C . SER A 1 491 ? -27.472 19.147 10.807 1.00 39.22 491 SER A C 1
ATOM 3937 O O . SER A 1 491 ? -26.756 19.811 10.058 1.00 39.22 491 SER A O 1
ATOM 3939 N N . TYR A 1 492 ? -27.120 17.913 11.217 1.00 40.53 492 TYR A N 1
ATOM 3940 C CA . TYR A 1 492 ? -25.745 17.357 11.110 1.00 40.53 492 TYR A CA 1
ATOM 3941 C C . TYR A 1 492 ? -25.637 15.957 10.415 1.00 40.53 492 TYR A C 1
ATOM 3943 O O . TYR A 1 492 ? -26.644 15.292 10.167 1.00 40.53 492 TYR A O 1
ATOM 3951 N N . HIS A 1 493 ? -24.422 15.518 10.042 1.00 39.84 493 HIS A N 1
ATOM 3952 C CA . HIS A 1 493 ? -24.052 14.303 9.261 1.00 39.84 493 HIS A CA 1
ATOM 3953 C C . HIS A 1 493 ? -22.717 13.694 9.780 1.00 39.84 493 HIS A C 1
ATOM 3955 O O . HIS A 1 493 ? -22.019 14.400 10.497 1.00 39.84 493 HIS A O 1
ATOM 3961 N N . ARG A 1 494 ? -22.337 12.424 9.503 1.00 44.09 494 ARG A N 1
ATOM 3962 C CA . ARG A 1 494 ? -21.075 11.808 10.022 1.00 44.09 494 ARG A CA 1
ATOM 3963 C C . ARG A 1 494 ? -20.393 10.817 9.046 1.00 44.09 494 ARG A C 1
ATOM 3965 O O . ARG A 1 494 ? -21.108 10.030 8.430 1.00 44.09 494 ARG A O 1
ATOM 3972 N N . PHE A 1 495 ? -19.045 10.800 9.006 1.00 42.19 495 PHE A N 1
ATOM 3973 C CA . PHE A 1 495 ? -18.197 9.821 8.266 1.00 42.19 495 PHE A CA 1
ATOM 3974 C C . PHE A 1 495 ? -17.964 8.596 9.143 1.00 42.19 495 PHE A C 1
ATOM 3976 O O . PHE A 1 495 ? -18.420 7.486 8.872 1.00 42.19 495 PHE A O 1
ATOM 3983 N N . THR A 1 496 ? -17.199 8.832 10.203 1.00 47.25 496 THR A N 1
ATOM 3984 C CA . THR A 1 496 ? -16.932 7.910 11.283 1.00 47.25 496 THR A CA 1
ATOM 3985 C C . THR A 1 496 ? -18.115 7.961 12.239 1.00 47.25 496 THR A C 1
ATOM 3987 O O . THR A 1 496 ? -18.669 9.032 12.499 1.00 47.25 496 THR A O 1
ATOM 3990 N N . PRO A 1 497 ? -18.486 6.837 12.860 1.00 50.56 497 PRO A N 1
ATOM 3991 C CA . PRO A 1 497 ? -19.368 6.858 14.013 1.00 50.56 497 PRO A CA 1
ATOM 3992 C C . PRO A 1 497 ? -18.557 7.158 15.295 1.00 50.56 497 PRO A C 1
ATOM 3994 O O . PRO A 1 497 ? -18.920 6.717 16.376 1.00 50.56 497 PRO A O 1
ATOM 3997 N N . TYR A 1 498 ? -17.436 7.873 15.169 1.00 52.59 498 TYR A N 1
ATOM 3998 C CA . TYR A 1 498 ? -16.474 8.202 16.219 1.00 52.59 498 TYR A CA 1
ATOM 3999 C C . TYR A 1 498 ? -16.136 9.689 16.124 1.00 52.59 498 TYR A C 1
ATOM 4001 O O . TYR A 1 498 ? -15.959 10.202 15.019 1.00 52.59 498 TYR A O 1
ATOM 4009 N N . SER A 1 499 ? -16.062 10.347 17.277 1.00 57.56 499 SER A N 1
ATOM 4010 C CA . SER A 1 499 ? -15.615 11.727 17.481 1.00 57.56 499 SER A CA 1
ATOM 4011 C C . SER A 1 499 ? -15.326 11.923 18.971 1.00 57.56 499 SER A C 1
ATOM 4013 O O . SER A 1 499 ? -15.880 11.185 19.787 1.00 57.56 499 SER A O 1
ATOM 4015 N N . ASP A 1 500 ? -14.562 12.947 19.350 1.00 59.47 500 ASP A N 1
ATOM 4016 C CA . ASP A 1 500 ? -14.279 13.242 20.768 1.00 59.47 500 ASP A CA 1
ATOM 4017 C C . ASP A 1 500 ? -15.555 13.481 21.605 1.00 59.47 500 ASP A C 1
ATOM 4019 O O . ASP A 1 500 ? -15.642 13.047 22.749 1.00 59.47 500 ASP A O 1
ATOM 4023 N N . ASP A 1 501 ? -16.599 14.057 20.999 1.00 59.19 501 ASP A N 1
ATOM 4024 C CA . ASP A 1 501 ? -17.911 14.269 21.632 1.00 59.19 501 ASP A CA 1
ATOM 4025 C C . ASP A 1 501 ? -18.855 13.040 21.575 1.00 59.19 501 ASP A C 1
ATOM 4027 O O . ASP A 1 501 ? -20.013 13.127 21.991 1.00 59.19 501 ASP A O 1
ATOM 4031 N N . GLN A 1 502 ? -18.434 11.895 21.012 1.00 68.69 502 GLN A N 1
ATOM 4032 C CA . GLN A 1 502 ? -19.315 10.729 20.847 1.00 68.69 502 GLN A CA 1
ATOM 4033 C C . GLN A 1 502 ? -19.165 9.725 21.992 1.00 68.69 502 GLN A C 1
ATOM 4035 O O . GLN A 1 502 ? -18.079 9.232 22.277 1.00 68.69 502 GLN A O 1
ATOM 4040 N N . MET A 1 503 ? -20.305 9.370 22.589 1.00 74.12 503 MET A N 1
ATOM 4041 C CA . MET A 1 503 ? -20.434 8.332 23.607 1.00 74.12 503 MET A CA 1
ATOM 4042 C C . MET A 1 503 ? -19.751 7.017 23.181 1.00 74.12 503 MET A C 1
ATOM 4044 O O . MET A 1 503 ? -20.147 6.389 22.193 1.00 74.12 503 MET A O 1
ATOM 4048 N N . SER A 1 504 ? -18.751 6.598 23.957 1.00 83.00 504 SER A N 1
ATOM 4049 C CA . SER A 1 504 ? -17.949 5.387 23.758 1.00 83.00 504 SER A CA 1
ATOM 4050 C C . SER A 1 504 ? -17.971 4.474 24.994 1.00 83.00 504 SER A C 1
ATOM 4052 O O . SER A 1 504 ? -18.258 4.907 26.115 1.00 83.00 504 SER A O 1
ATOM 4054 N N . TYR A 1 505 ? -17.652 3.195 24.791 1.00 87.44 505 TYR A N 1
ATOM 4055 C CA . TYR A 1 505 ? -17.151 2.311 25.848 1.00 87.44 505 TYR A CA 1
ATOM 4056 C C . TYR A 1 505 ? -15.631 2.227 25.728 1.00 87.44 505 TYR A C 1
ATOM 4058 O O . TYR A 1 505 ? -15.116 2.175 24.613 1.00 87.44 505 TYR A O 1
ATOM 4066 N N . HIS A 1 506 ? -14.908 2.138 26.843 1.00 90.31 506 HIS A N 1
ATOM 4067 C CA . HIS A 1 506 ? -13.508 1.709 26.798 1.00 90.31 506 HIS A CA 1
ATOM 4068 C C . HIS A 1 506 ? -13.461 0.176 26.759 1.00 90.31 506 HIS A C 1
ATOM 4070 O O . HIS A 1 506 ? -14.230 -0.503 27.448 1.00 90.31 506 HIS A O 1
ATOM 4076 N N . ILE A 1 507 ? -12.595 -0.368 25.908 1.00 91.38 507 ILE A N 1
ATOM 4077 C CA . ILE A 1 507 ? -12.423 -1.805 25.693 1.00 91.38 507 ILE A CA 1
ATOM 4078 C C . ILE A 1 507 ? -10.951 -2.203 25.773 1.00 91.38 507 ILE A C 1
ATOM 4080 O O . ILE A 1 507 ? -10.075 -1.476 25.321 1.00 91.38 507 ILE A O 1
ATOM 4084 N N . GLU A 1 508 ? -10.696 -3.396 26.288 1.00 93.06 508 GLU A N 1
ATOM 4085 C CA . GLU A 1 508 ? -9.391 -4.039 26.310 1.00 93.06 508 GLU A CA 1
ATOM 4086 C C . GLU A 1 508 ? -9.231 -4.947 25.078 1.00 93.06 508 GLU A C 1
ATOM 4088 O O . GLU A 1 508 ? -10.002 -5.898 24.896 1.00 93.06 508 GLU A O 1
ATOM 4093 N N . LEU A 1 509 ? -8.239 -4.662 24.226 1.00 93.62 509 LEU A N 1
ATOM 4094 C CA . LEU A 1 509 ? -7.853 -5.520 23.100 1.00 93.62 509 LEU A CA 1
ATOM 4095 C C . LEU A 1 509 ? -6.780 -6.557 23.505 1.00 93.62 509 LEU A C 1
ATOM 4097 O O . LEU A 1 509 ? -5.960 -6.300 24.388 1.00 93.62 509 LEU A O 1
ATOM 4101 N N . PRO A 1 510 ? -6.702 -7.718 22.824 1.00 92.12 510 PRO A N 1
ATOM 4102 C CA . PRO A 1 510 ? -5.603 -8.663 23.006 1.00 92.12 510 PRO A CA 1
ATOM 4103 C C . PRO A 1 510 ? -4.248 -8.031 22.651 1.00 92.12 510 PRO A C 1
ATOM 4105 O O . PRO A 1 510 ? -4.053 -7.582 21.521 1.00 92.12 510 PRO A O 1
ATOM 4108 N N . SER A 1 511 ? -3.287 -8.065 23.581 1.00 91.12 511 SER A N 1
ATOM 4109 C CA . SER A 1 511 ? -1.972 -7.410 23.441 1.00 91.12 511 SER A CA 1
ATOM 4110 C C . SER A 1 511 ? -1.183 -7.822 22.193 1.00 91.12 511 SER A C 1
ATOM 4112 O O . SER A 1 511 ? -0.460 -7.010 21.629 1.00 91.12 511 SER A O 1
ATOM 4114 N N . LEU A 1 512 ? -1.387 -9.042 21.680 1.00 91.31 512 LEU A N 1
ATOM 4115 C CA . LEU A 1 512 ? -0.797 -9.523 20.422 1.00 91.31 512 LEU A CA 1
ATOM 4116 C C . LEU A 1 512 ? -1.082 -8.599 19.214 1.00 91.31 512 LEU A C 1
ATOM 4118 O O . LEU A 1 512 ? -0.282 -8.548 18.272 1.00 91.31 512 LEU A O 1
ATOM 4122 N N . LEU A 1 513 ? -2.205 -7.870 19.240 1.00 93.38 513 LEU A N 1
ATOM 4123 C CA . LEU A 1 513 ? -2.595 -6.911 18.204 1.00 93.38 513 LEU A CA 1
ATOM 4124 C C . LEU A 1 513 ? -1.862 -5.565 18.310 1.00 93.38 513 LEU A C 1
ATOM 4126 O O . LEU A 1 513 ? -1.841 -4.841 17.321 1.00 93.38 513 LEU A O 1
ATOM 4130 N N . LEU A 1 514 ? -1.259 -5.214 19.449 1.00 92.88 514 LEU A N 1
ATOM 4131 C CA . LEU A 1 514 ? -0.559 -3.935 19.634 1.00 92.88 514 LEU A CA 1
ATOM 4132 C C . LEU A 1 514 ? 0.743 -3.888 18.838 1.00 92.88 514 LEU A C 1
ATOM 4134 O O . LEU A 1 514 ? 1.430 -4.902 18.722 1.00 92.88 514 LEU A O 1
ATOM 4138 N N . ALA A 1 515 ? 1.092 -2.726 18.289 1.00 90.31 515 ALA A N 1
ATOM 4139 C CA . ALA A 1 515 ? 2.370 -2.506 17.616 1.00 90.31 515 ALA A CA 1
ATOM 4140 C C . ALA A 1 515 ? 3.556 -2.664 18.580 1.00 90.31 515 ALA A C 1
ATOM 4142 O O . ALA A 1 515 ? 4.463 -3.443 18.287 1.00 90.31 515 ALA A O 1
ATOM 4143 N N . ASP A 1 516 ? 3.482 -1.995 19.734 1.00 85.69 516 ASP A N 1
ATOM 4144 C CA . ASP A 1 516 ? 4.523 -1.961 20.761 1.00 85.69 516 ASP A CA 1
ATOM 4145 C C . ASP A 1 516 ? 4.042 -2.628 22.059 1.00 85.69 516 ASP A C 1
ATOM 4147 O O . ASP A 1 516 ? 2.939 -2.345 22.534 1.00 85.69 516 ASP A O 1
ATOM 4151 N N . ASP A 1 517 ? 4.891 -3.459 22.672 1.00 78.81 517 ASP A N 1
ATOM 4152 C CA . ASP A 1 517 ? 4.574 -4.215 23.899 1.00 78.81 517 ASP A CA 1
ATOM 4153 C C . ASP A 1 517 ? 4.352 -3.323 25.146 1.00 78.81 517 ASP A C 1
ATOM 4155 O O . ASP A 1 517 ? 3.836 -3.797 26.157 1.00 78.81 517 ASP A O 1
ATOM 4159 N N . GLU A 1 518 ? 4.726 -2.037 25.086 1.00 80.12 518 GLU A N 1
ATOM 4160 C CA . GLU A 1 518 ? 4.522 -1.039 26.155 1.00 80.12 518 GLU A CA 1
ATOM 4161 C C . GLU A 1 518 ? 3.272 -0.150 25.949 1.00 80.12 518 GLU A C 1
ATOM 4163 O O . GLU A 1 518 ? 2.981 0.703 26.790 1.00 80.12 518 GLU A O 1
ATOM 4168 N N . SER A 1 519 ? 2.518 -0.323 24.853 1.00 83.75 519 SER A N 1
ATOM 4169 C CA . SER A 1 519 ? 1.280 0.439 24.607 1.00 83.75 519 SER A CA 1
ATOM 4170 C C . SER A 1 519 ? 0.138 0.035 25.547 1.00 83.75 519 SER A C 1
ATOM 4172 O O . SER A 1 519 ? 0.062 -1.102 26.016 1.00 83.75 519 SER A O 1
ATOM 4174 N N . SER A 1 520 ? -0.813 0.949 25.775 1.00 85.75 520 SER A N 1
ATOM 4175 C CA . SER A 1 520 ? -2.070 0.595 26.439 1.00 85.75 520 SER A CA 1
ATOM 4176 C C . SER A 1 520 ? -2.894 -0.316 25.528 1.00 85.75 520 SER A C 1
ATOM 4178 O O . SER A 1 520 ? -3.004 -0.095 24.323 1.00 85.75 520 SER A O 1
ATOM 4180 N N . ASN A 1 521 ? -3.511 -1.339 26.116 1.00 87.81 521 ASN A N 1
ATOM 4181 C CA . ASN A 1 521 ? -4.492 -2.175 25.434 1.00 87.81 521 ASN A CA 1
ATOM 4182 C C . ASN A 1 521 ? -5.937 -1.665 25.584 1.00 87.81 521 ASN A C 1
ATOM 4184 O O . ASN A 1 521 ? -6.839 -2.259 24.993 1.00 87.81 521 ASN A O 1
ATOM 4188 N N . SER A 1 522 ? -6.153 -0.576 26.333 1.00 89.88 522 SER A N 1
ATOM 4189 C CA . SER A 1 522 ? -7.429 0.142 26.402 1.00 89.88 522 SER A CA 1
ATOM 4190 C C . SER A 1 522 ? -7.611 1.076 25.203 1.00 89.88 522 SER A C 1
ATOM 4192 O O . SER A 1 522 ? -6.745 1.911 24.935 1.00 89.88 522 SER A O 1
ATOM 4194 N N . PHE A 1 523 ? -8.760 0.968 24.533 1.00 88.69 523 PHE A N 1
ATOM 4195 C CA . PHE A 1 523 ? -9.183 1.828 23.426 1.00 88.69 523 PHE A CA 1
ATOM 4196 C C . PHE A 1 523 ? -10.655 2.220 23.560 1.00 88.69 523 PHE A C 1
ATOM 4198 O O . PHE A 1 523 ? -11.472 1.453 24.067 1.00 88.69 523 PHE A O 1
ATOM 4205 N N . ALA A 1 524 ? -11.023 3.385 23.030 1.00 86.88 524 ALA A N 1
ATOM 4206 C CA . ALA A 1 524 ? -12.418 3.786 22.913 1.00 86.88 524 ALA A CA 1
ATOM 4207 C C . ALA A 1 524 ? -13.099 3.092 21.719 1.00 86.88 524 ALA A C 1
ATOM 4209 O O . ALA A 1 524 ? -12.657 3.209 20.575 1.00 86.88 524 ALA A O 1
ATOM 4210 N N . ALA A 1 525 ? -14.209 2.403 21.981 1.00 86.94 525 ALA A N 1
ATOM 4211 C CA . ALA A 1 525 ? -15.055 1.770 20.979 1.00 86.94 525 ALA A CA 1
ATOM 4212 C C . ALA A 1 525 ? -16.453 2.394 20.940 1.00 86.94 525 ALA A C 1
ATOM 4214 O O . ALA A 1 525 ? -17.067 2.722 21.959 1.00 86.94 525 ALA A O 1
ATOM 4215 N N . VAL A 1 526 ? -16.958 2.543 19.722 1.00 76.25 526 VAL A N 1
ATOM 4216 C CA . VAL A 1 526 ? -18.207 3.231 19.406 1.00 76.25 526 VAL A CA 1
ATOM 4217 C C . VAL A 1 526 ? -19.429 2.455 19.889 1.00 76.25 526 VAL A C 1
ATOM 4219 O O . VAL A 1 526 ? -19.560 1.253 19.640 1.00 76.25 526 VAL A O 1
ATOM 4222 N N . VAL A 1 527 ? -20.385 3.178 20.483 1.00 70.12 527 VAL A N 1
ATOM 4223 C CA . VAL A 1 527 ? -21.724 2.659 20.786 1.00 70.12 527 VAL A CA 1
ATOM 4224 C C . VAL A 1 527 ? -22.684 2.935 19.626 1.00 70.12 527 VAL A C 1
ATOM 4226 O O . VAL A 1 527 ? -22.870 4.083 19.223 1.00 70.12 527 VAL A O 1
ATOM 4229 N N . LYS A 1 528 ? -23.354 1.895 19.110 1.00 64.25 528 LYS A N 1
ATOM 4230 C CA . LYS A 1 528 ? -24.458 2.055 18.147 1.00 64.25 528 LYS A CA 1
ATOM 4231 C C . LYS A 1 528 ? -25.751 2.469 18.869 1.00 64.25 528 LYS A C 1
ATOM 4233 O O . LYS A 1 528 ? -26.222 1.702 19.713 1.00 64.25 528 LYS A O 1
ATOM 4238 N N . PRO A 1 529 ? -26.407 3.588 18.496 1.00 52.62 529 PRO A N 1
ATOM 4239 C CA . PRO A 1 529 ? -27.677 3.993 19.110 1.00 52.62 529 PRO A CA 1
ATOM 4240 C C . PRO A 1 529 ? -28.775 2.927 18.970 1.00 52.62 529 PRO A C 1
ATOM 4242 O O . PRO A 1 529 ? -29.479 2.611 19.927 1.00 52.62 529 PRO A O 1
ATOM 4245 N N . ASN A 1 530 ? -28.863 2.282 17.801 1.00 47.59 530 ASN A N 1
ATOM 4246 C CA . ASN A 1 530 ? -29.912 1.301 17.498 1.00 47.59 530 ASN A CA 1
ATOM 4247 C C . ASN A 1 530 ? -29.845 0.007 18.334 1.00 47.59 530 ASN A C 1
ATOM 4249 O O . ASN A 1 530 ? -30.848 -0.696 18.416 1.00 47.59 530 ASN A O 1
ATOM 4253 N N . SER A 1 531 ? -28.718 -0.308 18.986 1.00 45.56 531 SER A N 1
ATOM 4254 C CA . SER A 1 531 ? -28.643 -1.419 19.955 1.00 45.56 531 SER A CA 1
ATOM 4255 C C . SER A 1 531 ? -29.180 -1.067 21.349 1.00 45.56 531 SER A C 1
ATOM 4257 O O . SER A 1 531 ? -29.383 -1.970 22.155 1.00 45.56 531 SER A O 1
ATOM 4259 N N . LEU A 1 532 ? -29.428 0.215 21.641 1.00 46.44 532 LEU A N 1
ATOM 4260 C CA . LEU A 1 532 ? -29.899 0.684 22.951 1.00 46.44 532 LEU A CA 1
ATOM 4261 C C . LEU A 1 532 ? -31.415 0.930 23.005 1.00 46.44 532 LEU A C 1
ATOM 4263 O O . LEU A 1 532 ? -31.994 0.945 24.088 1.00 46.44 532 LEU A O 1
ATOM 4267 N N . LEU A 1 533 ? -32.069 1.107 21.852 1.00 44.38 533 LEU A N 1
ATOM 4268 C CA . LEU A 1 533 ? -33.461 1.570 21.736 1.00 44.38 533 LEU A CA 1
ATOM 4269 C C . LEU A 1 533 ? -34.511 0.442 21.781 1.00 44.38 533 LEU A C 1
ATOM 4271 O O . LEU A 1 533 ? -35.509 0.454 21.059 1.00 44.38 533 LEU A O 1
ATOM 4275 N N . SER A 1 534 ? -34.314 -0.519 22.684 1.00 50.91 534 SER A N 1
ATOM 4276 C CA . SER A 1 534 ? -35.428 -1.313 23.217 1.00 50.91 534 SER A CA 1
ATOM 4277 C C . SER A 1 534 ? -36.149 -0.504 24.312 1.00 50.91 534 SER A C 1
ATOM 4279 O O . SER A 1 534 ? -35.598 0.461 24.837 1.00 50.91 534 SER A O 1
ATOM 4281 N N . GLN A 1 535 ? -37.365 -0.892 24.716 1.00 54.59 535 GLN A N 1
ATOM 4282 C CA . GLN A 1 535 ? -38.047 -0.238 25.852 1.00 54.59 535 GLN A CA 1
ATOM 4283 C C . GLN A 1 535 ? -37.338 -0.453 27.208 1.00 54.59 535 GLN A C 1
ATOM 4285 O O . GLN A 1 535 ? -37.701 0.186 28.193 1.00 54.59 535 GLN A O 1
ATOM 4290 N N . ALA A 1 536 ? -36.327 -1.324 27.261 1.00 62.69 536 ALA A N 1
ATOM 4291 C CA . ALA A 1 536 ? -35.403 -1.468 28.377 1.00 62.69 536 ALA A CA 1
ATOM 4292 C C . ALA A 1 536 ? -33.964 -1.138 27.939 1.00 62.69 536 ALA A C 1
ATOM 4294 O O . ALA A 1 536 ? -33.458 -1.690 26.959 1.00 62.69 536 ALA A O 1
ATOM 4295 N N . TYR A 1 537 ? -33.303 -0.268 28.702 1.00 67.81 537 TYR A N 1
ATOM 4296 C CA . TYR A 1 537 ? -31.895 0.079 28.525 1.00 67.81 537 TYR A CA 1
ATOM 4297 C C . TYR A 1 537 ? -31.006 -0.918 29.281 1.00 67.81 537 TYR A C 1
ATOM 4299 O O . TYR A 1 537 ? -31.027 -0.972 30.512 1.00 67.81 537 TYR A O 1
ATOM 4307 N N . PHE A 1 538 ? -30.219 -1.700 28.541 1.00 75.31 538 PHE A N 1
ATOM 4308 C CA . PHE A 1 538 ? -29.241 -2.643 29.086 1.00 75.31 538 PHE A CA 1
ATOM 4309 C C . PHE A 1 538 ? -27.837 -2.281 28.580 1.00 75.31 538 PHE A C 1
ATOM 4311 O O . PHE A 1 538 ? -27.453 -2.725 27.497 1.00 75.31 538 PHE A O 1
ATOM 4318 N N . PRO A 1 539 ? -27.069 -1.465 29.324 1.00 79.56 539 PRO A N 1
ATOM 4319 C CA . PRO A 1 539 ? -25.709 -1.130 28.935 1.00 79.56 539 PRO A CA 1
ATOM 4320 C C . PRO A 1 539 ? -24.772 -2.334 29.054 1.00 79.56 539 PRO A C 1
ATOM 4322 O O . PRO A 1 539 ? -24.979 -3.235 29.875 1.00 79.56 539 PRO A O 1
ATOM 4325 N N . LEU A 1 540 ? -23.689 -2.295 28.280 1.00 84.75 540 LEU A N 1
ATOM 4326 C CA . LEU A 1 540 ? -22.547 -3.174 28.491 1.00 84.75 540 LEU A CA 1
ATOM 4327 C C . LEU A 1 540 ? -21.871 -2.796 29.816 1.00 84.75 540 LEU A C 1
ATOM 4329 O O . LEU A 1 540 ? -21.635 -1.621 30.098 1.00 84.75 540 LEU A O 1
ATOM 4333 N N . ARG A 1 541 ? -21.598 -3.806 30.643 1.00 86.00 541 ARG A N 1
ATOM 4334 C CA . ARG A 1 541 ? -20.989 -3.653 31.971 1.00 86.00 541 ARG A CA 1
ATOM 4335 C C . ARG A 1 541 ? -19.480 -3.876 31.890 1.00 86.00 541 ARG A C 1
ATOM 4337 O O . ARG A 1 541 ? -19.001 -4.510 30.950 1.00 86.00 541 ARG A O 1
ATOM 4344 N N . ASN A 1 542 ? -18.752 -3.453 32.913 1.00 87.88 542 ASN A N 1
ATOM 4345 C CA . ASN A 1 542 ? -17.372 -3.868 33.140 1.00 87.88 542 ASN A CA 1
ATOM 4346 C C . ASN A 1 542 ? -17.233 -5.408 33.049 1.00 87.88 542 ASN A C 1
ATOM 4348 O O . ASN A 1 542 ? -18.170 -6.155 33.352 1.00 87.88 542 ASN A O 1
ATOM 4352 N N . ASN A 1 543 ? -16.081 -5.882 32.580 1.00 86.38 543 ASN A N 1
ATOM 4353 C CA . ASN A 1 543 ? -15.777 -7.280 32.256 1.00 86.38 543 ASN A CA 1
ATOM 4354 C C . ASN A 1 543 ? -16.636 -7.924 31.136 1.00 86.38 543 ASN A C 1
ATOM 4356 O O . ASN A 1 543 ? -16.587 -9.144 30.958 1.00 86.38 543 ASN A O 1
ATOM 4360 N N . THR A 1 544 ? -17.478 -7.178 30.403 1.00 87.44 544 THR A N 1
ATOM 4361 C CA . THR A 1 544 ? -18.354 -7.773 29.365 1.00 87.44 544 THR A CA 1
ATOM 4362 C C . THR A 1 544 ? -17.555 -8.127 28.115 1.00 87.44 544 THR A C 1
ATOM 4364 O O . THR A 1 544 ? -17.030 -7.244 27.444 1.00 87.44 544 THR A O 1
ATOM 4367 N N . GLN A 1 545 ? -17.521 -9.409 27.750 1.00 90.75 545 GLN A N 1
ATOM 4368 C CA . GLN A 1 545 ? -16.921 -9.849 26.490 1.00 90.75 545 GLN A CA 1
ATOM 4369 C C . GLN A 1 545 ? -17.772 -9.404 25.291 1.00 90.75 545 GLN A C 1
ATOM 4371 O O . GLN A 1 545 ? -19.000 -9.567 25.281 1.00 90.75 545 GLN A O 1
ATOM 4376 N N . VAL A 1 546 ? -17.115 -8.877 24.260 1.00 89.69 546 VAL A N 1
ATOM 4377 C CA . VAL A 1 546 ? -17.730 -8.350 23.034 1.00 89.69 546 VAL A CA 1
ATOM 4378 C C . VAL A 1 546 ? -16.971 -8.793 21.781 1.00 89.69 546 VAL A C 1
ATOM 4380 O O . VAL A 1 546 ? -15.761 -9.011 21.804 1.00 89.69 546 VAL A O 1
ATOM 4383 N N . TRP A 1 547 ? -17.695 -8.893 20.668 1.00 90.94 547 TRP A N 1
ATOM 4384 C CA . TRP A 1 547 ? -17.113 -8.817 19.332 1.00 90.94 547 TRP A CA 1
ATOM 4385 C C . TRP A 1 547 ? -16.976 -7.352 18.930 1.00 90.94 547 TRP A C 1
ATOM 4387 O O . TRP A 1 547 ? -17.936 -6.582 19.042 1.00 90.94 547 TRP A O 1
ATOM 4397 N N . VAL A 1 548 ? -15.807 -7.001 18.408 1.00 91.19 548 VAL A N 1
ATOM 4398 C CA . VAL A 1 548 ? -15.512 -5.672 17.879 1.00 91.19 548 VAL A CA 1
ATOM 4399 C C . VAL A 1 548 ? -14.949 -5.774 16.472 1.00 91.19 548 VAL A C 1
ATOM 4401 O O . VAL A 1 548 ? -14.200 -6.700 16.150 1.00 91.19 548 VAL A O 1
ATOM 4404 N N . ASP A 1 549 ? -15.326 -4.818 15.637 1.00 89.31 549 ASP A N 1
ATOM 4405 C CA . ASP A 1 549 ? -14.874 -4.708 14.260 1.00 89.31 549 ASP A CA 1
ATOM 4406 C C . ASP A 1 549 ? -13.869 -3.539 14.220 1.00 89.31 549 ASP A C 1
ATOM 4408 O O . ASP A 1 549 ? -14.184 -2.400 14.571 1.00 89.31 549 ASP A O 1
ATOM 4412 N N . LEU A 1 550 ? -12.613 -3.862 13.902 1.00 89.38 550 LEU A N 1
ATOM 4413 C CA . LEU A 1 550 ? -11.463 -2.958 13.875 1.00 89.38 550 LEU A CA 1
ATOM 4414 C C . LEU A 1 550 ? -11.356 -2.322 12.484 1.00 89.38 550 LEU A C 1
ATOM 4416 O O . LEU A 1 550 ? -10.946 -2.989 11.528 1.00 89.38 550 LEU A O 1
ATOM 4420 N N . HIS A 1 551 ? -11.739 -1.051 12.362 1.00 85.62 551 HIS A N 1
ATOM 4421 C CA . HIS A 1 551 ? -11.555 -0.249 11.148 1.00 85.62 551 HIS A CA 1
ATOM 4422 C C . HIS A 1 551 ? -10.198 0.476 11.204 1.00 85.62 551 HIS A C 1
ATOM 4424 O O . HIS A 1 551 ? -9.480 0.365 12.191 1.00 85.62 551 HIS A O 1
ATOM 4430 N N . ARG A 1 552 ? -9.810 1.228 10.161 1.00 84.25 552 ARG A N 1
ATOM 4431 C CA . ARG A 1 552 ? -8.504 1.920 10.148 1.00 84.25 552 ARG A CA 1
ATOM 4432 C C . ARG A 1 552 ? -8.344 2.925 11.294 1.00 84.25 552 ARG A C 1
ATOM 4434 O O . ARG A 1 552 ? -7.283 2.956 11.895 1.00 84.25 552 ARG A O 1
ATOM 4441 N N . GLU A 1 553 ? -9.371 3.728 11.575 1.00 81.25 553 GLU A N 1
ATOM 4442 C CA . GLU A 1 553 ? -9.306 4.891 12.487 1.00 81.25 553 GLU A CA 1
ATOM 4443 C C . GLU A 1 553 ? -10.370 4.861 13.605 1.00 81.25 553 GLU A C 1
ATOM 4445 O O . GLU A 1 553 ? -10.475 5.801 14.384 1.00 81.25 553 GLU A O 1
ATOM 4450 N N . TYR A 1 554 ? -11.159 3.786 13.720 1.00 81.06 554 TYR A N 1
ATOM 4451 C CA . TYR A 1 554 ? -12.101 3.592 14.830 1.00 81.06 554 TYR A CA 1
ATOM 4452 C C . TYR A 1 554 ? -12.367 2.110 15.119 1.00 81.06 554 TYR A C 1
ATOM 4454 O O . TYR A 1 554 ? -12.146 1.243 14.269 1.00 81.06 554 TYR A O 1
ATOM 4462 N N . ILE A 1 555 ? -12.901 1.833 16.311 1.00 85.44 555 ILE A N 1
ATOM 4463 C CA . ILE A 1 555 ? -13.390 0.510 16.709 1.00 85.44 555 ILE A CA 1
ATOM 4464 C C . ILE A 1 555 ? -14.904 0.559 16.891 1.00 85.44 555 ILE A C 1
ATOM 4466 O O . ILE A 1 555 ? -15.431 1.469 17.532 1.00 85.44 555 ILE A O 1
ATOM 4470 N N . GLU A 1 556 ? -15.607 -0.443 16.375 1.00 85.25 556 GLU A N 1
ATOM 4471 C CA . GLU A 1 556 ? -17.058 -0.562 16.485 1.00 85.25 556 GLU A CA 1
ATOM 4472 C C . GLU A 1 556 ? -17.455 -1.834 17.249 1.00 85.25 556 GLU A C 1
ATOM 4474 O O . GLU A 1 556 ? -17.009 -2.929 16.909 1.00 85.25 556 GLU A O 1
ATOM 4479 N N . ILE A 1 557 ? -18.320 -1.726 18.267 1.00 85.19 557 ILE A N 1
ATOM 4480 C CA . ILE A 1 557 ? -18.865 -2.920 18.934 1.00 85.19 557 ILE A CA 1
ATOM 4481 C C . ILE A 1 557 ? -19.951 -3.534 18.047 1.00 85.19 557 ILE A C 1
ATOM 4483 O O . ILE A 1 557 ? -20.994 -2.925 17.800 1.00 85.19 557 ILE A O 1
ATOM 4487 N N . SER A 1 558 ? -19.717 -4.761 17.579 1.00 83.81 558 SER A N 1
ATOM 4488 C CA . SER A 1 558 ? -20.597 -5.442 16.624 1.00 83.81 558 SER A CA 1
ATOM 4489 C C . SER A 1 558 ? -21.504 -6.500 17.260 1.00 83.81 558 SER A C 1
ATOM 4491 O O . SER A 1 558 ? -22.574 -6.768 16.713 1.00 83.81 558 SER A O 1
ATOM 4493 N N . ALA A 1 559 ? -21.142 -7.062 18.422 1.00 81.94 559 ALA A N 1
ATOM 4494 C CA . ALA A 1 559 ? -22.044 -7.860 19.265 1.00 81.94 559 ALA A CA 1
ATOM 4495 C C . ALA A 1 559 ? -21.533 -8.002 20.712 1.00 81.94 559 ALA A C 1
ATOM 4497 O O . ALA A 1 559 ? -20.332 -7.960 20.961 1.00 81.94 559 ALA A O 1
ATOM 4498 N N . SER A 1 560 ? -22.430 -8.279 21.664 1.00 82.12 560 SER A N 1
ATOM 4499 C CA . SER A 1 560 ? -22.044 -8.855 22.962 1.00 82.12 560 SER A CA 1
ATOM 4500 C C . SER A 1 560 ? -21.833 -10.367 22.815 1.00 82.12 560 SER A C 1
ATOM 4502 O O . SER A 1 560 ? -22.607 -11.035 22.129 1.00 82.12 560 SER A O 1
ATOM 4504 N N . LEU A 1 561 ? -20.776 -10.901 23.433 1.00 78.31 561 LEU A N 1
ATOM 4505 C CA . LEU A 1 561 ? -20.455 -12.335 23.446 1.00 78.31 561 LEU A CA 1
ATOM 4506 C C . LEU A 1 561 ? -21.038 -13.059 24.662 1.00 78.31 561 LEU A C 1
ATOM 4508 O O . LEU A 1 561 ? -21.338 -14.249 24.585 1.00 78.31 561 LEU A O 1
ATOM 4512 N N . MET A 1 562 ? -21.161 -12.357 25.787 1.00 71.25 562 MET A N 1
ATOM 4513 C CA . MET A 1 562 ? -21.566 -12.933 27.063 1.00 71.25 562 MET A CA 1
ATOM 4514 C C . MET A 1 562 ? -22.326 -11.900 27.889 1.00 71.25 562 MET A C 1
ATOM 4516 O O . MET A 1 562 ? -21.895 -10.756 28.016 1.00 71.25 562 MET A O 1
ATOM 4520 N N . HIS A 1 563 ? -23.433 -12.318 28.497 1.00 68.75 563 HIS A N 1
ATOM 4521 C CA . HIS A 1 563 ? -24.113 -11.538 29.524 1.00 68.75 563 HIS A CA 1
ATOM 4522 C C . HIS A 1 563 ? -23.681 -12.041 30.902 1.00 68.75 563 HIS A C 1
ATOM 4524 O O . HIS A 1 563 ? -23.655 -13.249 31.141 1.00 68.75 563 HIS A O 1
ATOM 4530 N N . HIS A 1 564 ? -23.357 -11.122 31.813 1.00 72.75 564 HIS A N 1
ATOM 4531 C CA . HIS A 1 564 ? -23.025 -11.469 33.195 1.00 72.75 564 HIS A CA 1
ATOM 4532 C C . HIS A 1 564 ? -24.273 -11.941 33.931 1.00 72.75 564 HIS A C 1
ATOM 4534 O O . HIS A 1 564 ? -25.161 -11.143 34.231 1.00 72.75 564 HIS A O 1
ATOM 4540 N N . VAL A 1 565 ? -24.328 -13.237 34.222 1.00 72.81 565 VAL A N 1
ATOM 4541 C CA . VAL A 1 565 ? -25.430 -13.898 34.927 1.00 72.81 565 VAL A CA 1
ATOM 4542 C C . VAL A 1 565 ? -24.877 -14.526 36.202 1.00 72.81 565 VAL A C 1
ATOM 4544 O O . VAL A 1 565 ? -23.847 -15.195 36.160 1.00 72.81 565 VAL A O 1
ATOM 4547 N N . ASN A 1 566 ? -25.552 -14.324 37.336 1.00 76.62 566 ASN A N 1
ATOM 4548 C CA . ASN A 1 566 ? -25.135 -14.928 38.603 1.00 76.62 566 ASN A CA 1
ATOM 4549 C C . ASN A 1 566 ? -25.358 -16.456 38.558 1.00 76.62 566 ASN A C 1
ATOM 4551 O O . ASN A 1 566 ? -26.501 -16.925 38.568 1.00 76.62 566 ASN A O 1
ATOM 4555 N N . SER A 1 567 ? -24.269 -17.231 38.500 1.00 77.88 567 SER A N 1
ATOM 4556 C CA . SER A 1 567 ? -24.298 -18.698 38.419 1.00 77.88 567 SER A CA 1
ATOM 4557 C C . SER A 1 567 ? -25.134 -19.328 39.524 1.00 77.88 567 SER A C 1
ATOM 4559 O O . SER A 1 567 ? -25.939 -20.215 39.258 1.00 77.88 567 SER A O 1
ATOM 4561 N N . ASP A 1 568 ? -25.007 -18.820 40.742 1.00 79.50 568 ASP A N 1
ATOM 4562 C CA . ASP A 1 568 ? -25.548 -19.438 41.953 1.00 79.50 568 ASP A CA 1
ATOM 4563 C C . ASP A 1 568 ? -27.075 -19.261 42.047 1.00 79.50 568 ASP A C 1
ATOM 4565 O O . ASP A 1 568 ? -27.749 -19.931 42.829 1.00 79.50 568 ASP A O 1
ATOM 4569 N N . ILE A 1 569 ? -27.621 -18.366 41.217 1.00 78.56 569 ILE A N 1
ATOM 4570 C CA . ILE A 1 569 ? -29.043 -18.028 41.125 1.00 78.56 569 ILE A CA 1
ATOM 4571 C C . ILE A 1 569 ? -29.702 -18.647 39.878 1.00 78.56 569 ILE A C 1
ATOM 4573 O O . ILE A 1 569 ? -30.888 -18.988 39.913 1.00 78.56 569 ILE A O 1
ATOM 4577 N N . PHE A 1 570 ? -28.956 -18.785 38.775 1.00 83.06 570 PHE A N 1
ATOM 4578 C CA . PHE A 1 570 ? -29.497 -19.175 37.465 1.00 83.06 570 PHE A CA 1
ATOM 4579 C C . PHE A 1 570 ? -29.048 -20.558 36.960 1.00 83.06 570 PHE A C 1
ATOM 4581 O O . PHE A 1 570 ? -29.748 -21.150 36.137 1.00 83.06 570 PHE A O 1
ATOM 4588 N N . ALA A 1 571 ? -27.936 -21.117 37.447 1.00 81.81 571 ALA A N 1
ATOM 4589 C CA . ALA A 1 571 ? -27.462 -22.445 37.049 1.00 81.81 571 ALA A CA 1
ATOM 4590 C C . ALA A 1 571 ? -28.091 -23.549 37.922 1.00 81.81 571 ALA A C 1
ATOM 4592 O O . ALA A 1 571 ? -27.488 -24.039 38.875 1.00 81.81 571 ALA A O 1
ATOM 4593 N N . SER A 1 572 ? -29.309 -23.976 37.576 1.00 80.44 572 SER A N 1
ATOM 4594 C CA . SER A 1 572 ? -29.980 -25.111 38.227 1.00 80.44 572 SER A CA 1
ATOM 4595 C C . SER A 1 572 ? -29.933 -26.383 37.376 1.00 80.44 572 SER A C 1
ATOM 4597 O O . SER A 1 572 ? -30.132 -26.352 36.165 1.00 80.44 572 SER A O 1
ATOM 4599 N N . GLN A 1 573 ? -29.716 -27.528 38.031 1.00 81.81 573 GLN A N 1
ATOM 4600 C CA . GLN A 1 573 ? -29.843 -28.864 37.428 1.00 81.81 573 GLN A CA 1
ATOM 4601 C C . GLN A 1 573 ? -31.255 -29.464 37.585 1.00 81.81 573 GLN A C 1
ATOM 4603 O O . GLN A 1 573 ? -31.522 -30.548 37.072 1.00 81.81 573 GLN A O 1
ATOM 4608 N N . THR A 1 574 ? -32.145 -28.807 38.339 1.00 82.69 574 THR A N 1
ATOM 4609 C CA . THR A 1 574 ? -33.427 -29.386 38.802 1.00 82.69 574 THR A CA 1
ATOM 4610 C C . THR A 1 574 ? -34.659 -28.537 38.479 1.00 82.69 574 THR A C 1
ATOM 4612 O O . THR A 1 574 ? -35.784 -29.026 38.599 1.00 82.69 574 THR A O 1
ATOM 4615 N N . ALA A 1 575 ? -34.457 -27.295 38.039 1.00 84.56 575 ALA A N 1
ATOM 4616 C CA . ALA A 1 575 ? -35.498 -26.360 37.636 1.00 84.56 575 ALA A CA 1
ATOM 4617 C C . ALA A 1 575 ? -35.028 -25.536 36.429 1.00 84.56 575 ALA A C 1
ATOM 4619 O O . ALA A 1 575 ? -33.839 -25.253 36.290 1.00 84.56 575 ALA A O 1
ATOM 4620 N N . GLN A 1 576 ? -35.957 -25.115 35.572 1.00 88.50 576 GLN A N 1
ATOM 4621 C CA . GLN A 1 576 ? -35.663 -24.134 34.529 1.00 88.50 576 GLN A CA 1
ATOM 4622 C C . GLN A 1 576 ? -35.727 -22.732 35.145 1.00 88.50 576 GLN A C 1
ATOM 4624 O O . GLN A 1 576 ? -36.804 -22.291 35.545 1.00 88.50 576 GLN A O 1
ATOM 4629 N N . VAL A 1 577 ? -34.594 -22.028 35.210 1.00 90.06 577 VAL A N 1
ATOM 4630 C CA . VAL A 1 577 ? -34.530 -20.633 35.679 1.00 90.06 577 VAL A CA 1
ATOM 4631 C C . VAL A 1 577 ? -34.393 -19.692 34.482 1.00 90.06 577 VAL A C 1
ATOM 4633 O O . VAL A 1 577 ? -33.605 -19.936 33.572 1.00 90.06 577 VAL A O 1
ATOM 4636 N N . THR A 1 578 ? -35.159 -18.605 34.482 1.00 88.56 578 THR A N 1
ATOM 4637 C CA . THR A 1 578 ? -35.097 -17.526 33.481 1.00 88.56 578 THR A CA 1
ATOM 4638 C C . THR A 1 578 ? -35.230 -16.179 34.185 1.00 88.56 578 THR A C 1
ATOM 4640 O O . THR A 1 578 ? -35.925 -16.092 35.193 1.00 88.56 578 THR A O 1
ATOM 4643 N N . GLY A 1 579 ? -34.566 -15.121 33.716 1.00 86.81 579 GLY A N 1
ATOM 4644 C CA . GLY A 1 579 ? -34.619 -13.825 34.398 1.00 86.81 579 GLY A CA 1
ATOM 4645 C C . GLY A 1 579 ? -33.457 -12.895 34.076 1.00 86.81 579 GLY A C 1
ATOM 4646 O O . GLY A 1 579 ? -32.779 -13.066 33.066 1.00 86.81 579 GLY A O 1
ATOM 4647 N N . ILE A 1 580 ? -33.276 -11.888 34.932 1.00 86.88 580 ILE A N 1
ATOM 4648 C CA . ILE A 1 580 ? -32.354 -10.763 34.751 1.00 86.88 580 ILE A CA 1
ATOM 4649 C C . ILE A 1 580 ? -31.786 -10.347 36.118 1.00 86.88 580 ILE A C 1
ATOM 4651 O O . ILE A 1 580 ? -32.537 -10.217 37.087 1.00 86.88 580 ILE A O 1
ATOM 4655 N N . ASN A 1 581 ? -30.479 -10.088 36.184 1.00 87.19 581 ASN A N 1
ATOM 4656 C CA . ASN A 1 581 ? -29.780 -9.501 37.333 1.00 87.19 581 ASN A CA 1
ATOM 4657 C C . ASN A 1 581 ? -29.203 -8.114 37.000 1.00 87.19 581 ASN A C 1
ATOM 4659 O O . ASN A 1 581 ? -28.794 -7.839 35.866 1.00 87.19 581 ASN A O 1
ATOM 4663 N N . TRP A 1 582 ? -29.139 -7.237 37.997 1.00 85.38 582 TRP A N 1
ATOM 4664 C CA . TRP A 1 582 ? -28.676 -5.851 37.878 1.00 85.38 582 TRP A CA 1
ATOM 4665 C C . TRP A 1 582 ? -28.079 -5.337 39.191 1.00 85.38 582 TRP A C 1
ATOM 4667 O O . TRP A 1 582 ? -28.168 -5.999 40.226 1.00 85.38 582 TRP A O 1
ATOM 4677 N N . GLY A 1 583 ? -27.475 -4.150 39.113 1.00 83.44 583 GLY A N 1
ATOM 4678 C CA . GLY A 1 583 ? -26.605 -3.609 40.152 1.00 83.44 583 GLY A CA 1
ATOM 4679 C C . GLY A 1 583 ? -25.122 -3.876 39.868 1.00 83.44 583 GLY A C 1
ATOM 4680 O O . GLY A 1 583 ? -24.799 -4.676 38.982 1.00 83.44 583 GLY A O 1
ATOM 4681 N N . SER A 1 584 ? -24.221 -3.172 40.557 1.00 82.81 584 SER A N 1
ATOM 4682 C CA . SER A 1 584 ? -22.770 -3.236 40.293 1.00 82.81 584 SER A CA 1
ATOM 4683 C C . SER A 1 584 ? -22.121 -4.541 40.772 1.00 82.81 584 SER A C 1
ATOM 4685 O O . SER A 1 584 ? -21.035 -4.888 40.310 1.00 82.81 584 SER A O 1
ATOM 4687 N N . GLN A 1 585 ? -22.813 -5.303 41.621 1.00 84.50 585 GLN A N 1
ATOM 4688 C CA . GLN A 1 585 ? -22.393 -6.596 42.170 1.00 84.50 585 GLN A CA 1
ATOM 4689 C C . GLN A 1 585 ? -23.348 -7.734 41.756 1.00 84.50 585 GLN A C 1
ATOM 4691 O O . GLN A 1 585 ? -23.229 -8.857 42.242 1.00 84.50 585 GLN A O 1
ATOM 4696 N N . ASN A 1 586 ? -24.293 -7.465 40.840 1.00 86.19 586 ASN A N 1
ATOM 4697 C CA . ASN A 1 586 ? -25.459 -8.317 40.550 1.00 86.19 586 ASN A CA 1
ATOM 4698 C C . ASN A 1 586 ? -26.351 -8.567 41.785 1.00 86.19 586 ASN A C 1
ATOM 4700 O O . ASN A 1 586 ? -27.006 -9.606 41.892 1.00 86.19 586 ASN A O 1
ATOM 4704 N N . GLU A 1 587 ? -26.383 -7.604 42.707 1.00 87.25 587 GLU A N 1
ATOM 4705 C CA . GLU A 1 587 ? -27.033 -7.687 44.013 1.00 87.25 587 GLU A CA 1
ATOM 4706 C C . GLU A 1 587 ? -28.564 -7.741 43.958 1.00 87.25 587 GLU A C 1
ATOM 4708 O O . GLU A 1 587 ? -29.188 -8.083 44.962 1.00 87.25 587 GLU A O 1
ATOM 4713 N N . ALA A 1 588 ? -29.195 -7.411 42.826 1.00 89.69 588 ALA A N 1
ATOM 4714 C CA . ALA A 1 588 ? -30.644 -7.479 42.663 1.00 89.69 588 ALA A CA 1
ATOM 4715 C C . ALA A 1 588 ? -31.061 -8.253 41.403 1.00 89.69 588 ALA A C 1
ATOM 4717 O O . ALA A 1 588 ? -30.352 -8.298 40.397 1.00 89.69 588 ALA A O 1
ATOM 4718 N N . THR A 1 589 ? -32.198 -8.947 41.477 1.00 91.56 589 THR A N 1
ATOM 4719 C CA . THR A 1 589 ? -32.608 -9.951 40.482 1.00 91.56 589 THR A CA 1
ATOM 4720 C C . THR A 1 589 ? -34.129 -10.043 40.354 1.00 91.56 589 THR A C 1
ATOM 4722 O O . THR A 1 589 ? -34.836 -10.036 41.362 1.00 91.56 589 THR A O 1
ATOM 4725 N N . ILE A 1 590 ? -34.634 -10.234 39.130 1.00 91.75 590 ILE A N 1
ATOM 4726 C CA . ILE A 1 590 ? -35.951 -10.843 38.886 1.00 91.75 590 ILE A CA 1
ATOM 4727 C C . ILE A 1 590 ? -35.750 -12.162 38.150 1.00 91.75 590 ILE A C 1
ATOM 4729 O O . ILE A 1 590 ? -35.101 -12.196 37.105 1.00 91.75 590 ILE A O 1
ATOM 4733 N N . ARG A 1 591 ? -36.321 -13.248 38.677 1.00 92.69 591 ARG A N 1
ATOM 4734 C CA . ARG A 1 591 ? -36.214 -14.589 38.085 1.00 92.69 591 ARG A CA 1
ATOM 4735 C C . ARG A 1 591 ? -37.508 -15.385 38.223 1.00 92.69 591 ARG A C 1
ATOM 4737 O O . ARG A 1 591 ? -38.135 -15.384 39.279 1.00 92.69 591 ARG A O 1
ATOM 4744 N N . TYR A 1 592 ? -37.884 -16.077 37.157 1.00 93.19 592 TYR A N 1
ATOM 4745 C CA . TYR A 1 592 ? -38.944 -17.074 37.132 1.00 93.19 592 TYR A CA 1
ATOM 4746 C C . TYR A 1 592 ? -38.310 -18.467 37.080 1.00 93.19 592 TYR A C 1
ATOM 4748 O O . TYR A 1 592 ? -37.508 -18.766 36.191 1.00 93.19 592 TYR A O 1
ATOM 4756 N N . GLU A 1 593 ? -38.649 -19.293 38.064 1.00 93.44 593 GLU A N 1
ATOM 4757 C CA . GLU A 1 593 ? -38.132 -20.644 38.257 1.00 93.44 593 GLU A CA 1
ATOM 4758 C C . GLU A 1 593 ? -39.272 -21.657 38.113 1.00 93.44 593 GLU A C 1
ATOM 4760 O O . GLU A 1 593 ? -40.282 -21.572 38.815 1.00 93.44 593 GLU A O 1
ATOM 4765 N N . VAL A 1 594 ? -39.105 -22.629 37.215 1.00 91.62 594 VAL A N 1
ATOM 4766 C CA . VAL A 1 594 ? -40.054 -23.725 36.983 1.00 91.62 594 VAL A CA 1
ATOM 4767 C C . VAL A 1 594 ? -39.422 -25.031 37.453 1.00 91.62 594 VAL A C 1
ATOM 4769 O O . VAL A 1 594 ? -38.562 -25.599 36.776 1.00 91.62 594 VAL A O 1
ATOM 4772 N N . GLY A 1 595 ? -39.841 -25.494 38.631 1.00 88.25 595 GLY A N 1
ATOM 4773 C CA . GLY A 1 595 ? -39.456 -26.787 39.187 1.00 88.25 595 GLY A CA 1
ATOM 4774 C C . GLY A 1 595 ? -40.464 -27.887 38.845 1.00 88.25 595 GLY A C 1
ATOM 4775 O O . GLY A 1 595 ? -41.509 -27.657 38.243 1.00 88.25 595 GLY A O 1
ATOM 4776 N N . SER A 1 596 ? -40.187 -29.113 39.290 1.00 85.25 596 SER A N 1
ATOM 4777 C CA . SER A 1 596 ? -41.049 -30.279 39.031 1.00 85.25 596 SER A CA 1
ATOM 4778 C C . SER A 1 596 ? -42.332 -30.345 39.879 1.00 85.25 596 SER A C 1
ATOM 4780 O O . SER A 1 596 ? -43.116 -31.278 39.708 1.00 85.25 596 SER A O 1
ATOM 4782 N N . GLN A 1 597 ? -42.536 -29.410 40.817 1.00 85.19 597 GLN A N 1
ATOM 4783 C CA . GLN A 1 597 ? -43.625 -29.417 41.816 1.00 85.19 597 GLN A CA 1
ATOM 4784 C C . GLN A 1 597 ? -44.262 -28.034 42.069 1.00 85.19 597 GLN A C 1
ATOM 4786 O O . GLN A 1 597 ? -45.203 -27.924 42.863 1.00 85.19 597 GLN A O 1
ATOM 4791 N N . ASP A 1 598 ? -43.723 -26.972 41.469 1.00 88.88 598 ASP A N 1
ATOM 4792 C CA . ASP A 1 598 ? -44.162 -25.582 41.631 1.00 88.88 598 ASP A CA 1
ATOM 4793 C C . ASP A 1 598 ? -43.490 -24.698 40.564 1.00 88.88 598 ASP A C 1
ATOM 4795 O O . ASP A 1 598 ? -42.464 -25.084 39.997 1.00 88.88 598 ASP A O 1
ATOM 4799 N N . SER A 1 599 ? -44.020 -23.496 40.342 1.00 92.06 599 SER A N 1
ATOM 4800 C CA . SER A 1 599 ? -43.314 -22.439 39.612 1.00 92.06 599 SER A CA 1
ATOM 4801 C C . SER A 1 599 ? -43.403 -21.131 40.384 1.00 92.06 599 SER A C 1
ATOM 4803 O O . SER A 1 599 ? -44.502 -20.740 40.785 1.00 92.06 599 SER A O 1
ATOM 4805 N N . ALA A 1 600 ? -42.277 -20.447 40.559 1.00 93.31 600 ALA A N 1
ATOM 4806 C CA . ALA A 1 600 ? -42.193 -19.260 41.395 1.00 93.31 600 ALA A CA 1
ATOM 4807 C C . ALA A 1 600 ? -41.538 -18.081 40.664 1.00 93.31 600 ALA A C 1
ATOM 4809 O O . ALA A 1 600 ? -40.505 -18.232 40.011 1.00 93.31 600 ALA A O 1
ATOM 4810 N N . LEU A 1 601 ? -42.133 -16.895 40.806 1.00 95.12 601 LEU A N 1
ATOM 4811 C CA . LEU A 1 601 ? -41.503 -15.624 40.458 1.00 95.12 601 LEU A CA 1
ATOM 4812 C C . LEU A 1 601 ? -40.852 -15.044 41.714 1.00 95.12 601 LEU A C 1
ATOM 4814 O O . LEU A 1 601 ? -41.515 -14.887 42.740 1.00 95.12 601 LEU A O 1
ATOM 4818 N N . TYR A 1 602 ? -39.578 -14.687 41.612 1.00 93.62 602 TYR A N 1
ATOM 4819 C CA . TYR A 1 602 ? -38.816 -14.036 42.667 1.00 93.62 602 TYR A CA 1
ATOM 4820 C C . TYR A 1 602 ? -38.380 -12.637 42.225 1.00 93.62 602 TYR A C 1
ATOM 4822 O O . TYR A 1 602 ? -37.938 -12.446 41.090 1.00 93.62 602 TYR A O 1
ATOM 4830 N N . ILE A 1 603 ? -38.461 -11.683 43.151 1.00 94.12 603 ILE A N 1
ATOM 4831 C CA . ILE A 1 603 ? -37.792 -10.380 43.087 1.00 94.12 603 ILE A CA 1
ATOM 4832 C C . ILE A 1 603 ? -36.905 -10.297 44.330 1.00 94.12 603 ILE A C 1
ATOM 4834 O O . ILE A 1 603 ? -37.411 -10.312 45.454 1.00 94.12 603 ILE A O 1
ATOM 4838 N N . GLU A 1 604 ? -35.590 -10.267 44.140 1.00 92.75 604 GLU A N 1
ATOM 4839 C CA . GLU A 1 604 ? -34.599 -10.379 45.215 1.00 92.75 604 GLU A CA 1
ATOM 4840 C C . GLU A 1 604 ? -33.620 -9.195 45.195 1.00 92.75 604 GLU A C 1
ATOM 4842 O O . GLU A 1 604 ? -33.261 -8.697 44.129 1.00 92.75 604 GLU A O 1
ATOM 4847 N N . GLN A 1 605 ? -33.181 -8.761 46.378 1.00 91.12 605 GLN A N 1
ATOM 4848 C CA . GLN A 1 605 ? -32.024 -7.888 46.594 1.00 91.12 605 GLN A CA 1
ATOM 4849 C C . GLN A 1 605 ? -31.193 -8.453 47.755 1.00 91.12 605 GLN A C 1
ATOM 4851 O O . GLN A 1 605 ? -31.758 -8.867 48.765 1.00 91.12 605 GLN A O 1
ATOM 4856 N N . ASN A 1 606 ? -29.869 -8.464 47.628 1.00 88.25 606 ASN A N 1
ATOM 4857 C CA . ASN A 1 606 ? -28.931 -8.985 48.619 1.00 88.25 606 ASN A CA 1
ATOM 4858 C C . ASN A 1 606 ? -27.644 -8.146 48.609 1.00 88.25 606 ASN A C 1
ATOM 4860 O O . ASN A 1 606 ? -26.781 -8.363 47.762 1.00 88.25 606 ASN A O 1
ATOM 4864 N N . ASN A 1 607 ? -27.527 -7.200 49.539 1.00 86.00 607 ASN A N 1
ATOM 4865 C CA . ASN A 1 607 ? -26.366 -6.316 49.691 1.00 86.00 607 ASN A CA 1
ATOM 4866 C C . ASN A 1 607 ? -26.089 -6.039 51.182 1.00 86.00 607 ASN A C 1
ATOM 4868 O O . ASN A 1 607 ? -26.748 -6.614 52.046 1.00 86.00 607 ASN A O 1
ATOM 4872 N N . ASP A 1 608 ? -25.178 -5.113 51.489 1.00 83.94 608 ASP A N 1
ATOM 4873 C CA . ASP A 1 608 ? -24.798 -4.726 52.863 1.00 83.94 608 ASP A CA 1
ATOM 4874 C C . ASP A 1 608 ? -25.957 -4.187 53.735 1.00 83.94 608 ASP A C 1
ATOM 4876 O O . ASP A 1 608 ? -25.788 -3.976 54.933 1.00 83.94 608 ASP A O 1
ATOM 4880 N N . SER A 1 609 ? -27.143 -3.956 53.152 1.00 83.38 609 SER A N 1
ATOM 4881 C CA . SER A 1 609 ? -28.383 -3.598 53.865 1.00 83.38 609 SER A CA 1
ATOM 4882 C C . SER A 1 609 ? -29.345 -4.784 54.055 1.00 83.38 609 SER A C 1
ATOM 4884 O O . SER A 1 609 ? -30.560 -4.586 54.157 1.00 83.38 609 SER A O 1
ATOM 4886 N N . GLY A 1 610 ? -28.809 -6.006 54.043 1.00 85.19 610 GLY A N 1
ATOM 4887 C CA . GLY A 1 610 ? -29.541 -7.253 54.250 1.00 85.19 610 GLY A CA 1
ATOM 4888 C C . GLY A 1 610 ? -30.151 -7.854 52.976 1.00 85.19 610 GLY A C 1
ATOM 4889 O O . GLY A 1 610 ? -30.099 -7.284 51.876 1.00 85.19 610 GLY A O 1
ATOM 4890 N N . LYS A 1 611 ? -30.773 -9.031 53.128 1.00 90.81 611 LYS A N 1
ATOM 4891 C CA . LYS A 1 611 ? -31.481 -9.738 52.049 1.00 90.81 611 LYS A CA 1
ATOM 4892 C C . LYS A 1 611 ? -32.986 -9.466 52.080 1.00 90.81 611 LYS A C 1
ATOM 4894 O O . LYS A 1 611 ? -33.666 -9.658 53.085 1.00 90.81 611 LYS A O 1
ATOM 4899 N N . LYS A 1 612 ? -33.529 -9.089 50.924 1.00 93.00 612 LYS A N 1
ATOM 4900 C CA . LYS A 1 612 ? -34.935 -8.737 50.700 1.00 93.00 612 LYS A CA 1
ATOM 4901 C C . LYS A 1 612 ? -35.469 -9.616 49.571 1.00 93.00 612 LYS A C 1
ATOM 4903 O O . LYS A 1 612 ? -34.868 -9.674 48.500 1.00 93.00 612 LYS A O 1
ATOM 4908 N N . THR A 1 613 ? -36.590 -10.298 49.792 1.00 93.12 613 THR A N 1
ATOM 4909 C CA . THR A 1 613 ? -37.189 -11.209 48.802 1.00 93.12 613 THR A CA 1
ATOM 4910 C C . THR A 1 613 ? -38.704 -11.048 48.773 1.00 93.12 613 THR A C 1
ATOM 4912 O O . THR A 1 613 ? -39.372 -11.250 49.787 1.00 93.12 613 THR A O 1
ATOM 4915 N N . LEU A 1 614 ? -39.251 -10.769 47.592 1.00 95.19 614 LEU A N 1
ATOM 4916 C CA . LEU A 1 614 ? -40.641 -11.054 47.248 1.00 95.19 614 LEU A CA 1
ATOM 4917 C C . LEU A 1 614 ? -40.675 -12.355 46.436 1.00 95.19 614 LEU A C 1
ATOM 4919 O O . LEU A 1 614 ? -39.939 -12.497 45.463 1.00 95.19 614 LEU A O 1
ATOM 4923 N N . GLN A 1 615 ? -41.538 -13.286 46.822 1.00 95.44 615 GLN A N 1
ATOM 4924 C CA . GLN A 1 615 ? -41.786 -14.544 46.120 1.00 95.44 615 GLN A CA 1
ATOM 4925 C C . GLN A 1 615 ? -43.286 -14.675 45.836 1.00 95.44 615 GLN A C 1
ATOM 4927 O O . GLN A 1 615 ? -44.106 -14.427 46.721 1.00 95.44 615 GLN A O 1
ATOM 4932 N N . ILE A 1 616 ? -43.636 -15.091 44.621 1.00 95.56 616 ILE A N 1
ATOM 4933 C CA . ILE A 1 616 ? -44.997 -15.457 44.215 1.00 95.56 616 ILE A CA 1
ATOM 4934 C C . ILE A 1 616 ? -44.960 -16.905 43.727 1.00 95.56 616 ILE A C 1
ATOM 4936 O O . ILE A 1 616 ? -44.215 -17.201 42.794 1.00 95.56 616 ILE A O 1
ATOM 4940 N N . ASN A 1 617 ? -45.736 -17.798 44.336 1.00 93.62 617 ASN A N 1
ATOM 4941 C CA . ASN A 1 617 ? -45.840 -19.210 43.949 1.00 93.62 617 ASN A CA 1
ATOM 4942 C C . ASN A 1 617 ? -47.277 -19.734 44.158 1.00 93.62 617 ASN A C 1
ATOM 4944 O O . ASN A 1 617 ? -48.190 -18.954 44.440 1.00 93.62 617 ASN A O 1
ATOM 4948 N N . LYS A 1 618 ? -47.499 -21.053 44.049 1.00 92.00 618 LYS A N 1
ATOM 4949 C CA . LYS A 1 618 ? -48.817 -21.677 44.301 1.00 92.00 618 LYS A CA 1
ATOM 4950 C C . LYS A 1 618 ? -49.413 -21.394 45.691 1.00 92.00 618 LYS A C 1
ATOM 4952 O O . LYS A 1 618 ? -50.632 -21.442 45.835 1.00 92.00 618 LYS A O 1
ATOM 4957 N N . ASP A 1 619 ? -48.577 -21.099 46.688 1.00 90.00 619 ASP A N 1
ATOM 4958 C CA . ASP A 1 619 ? -48.995 -20.822 48.069 1.00 90.00 619 ASP A CA 1
ATOM 4959 C C . ASP A 1 619 ? -49.331 -19.330 48.298 1.00 90.00 619 ASP A C 1
ATOM 4961 O O . ASP A 1 619 ? -49.799 -18.950 49.373 1.00 90.00 619 ASP A O 1
ATOM 4965 N N . GLY A 1 620 ? -49.140 -18.478 47.280 1.00 91.12 620 GLY A N 1
ATOM 4966 C CA . GLY A 1 620 ? -49.504 -17.062 47.279 1.00 91.12 620 GLY A CA 1
ATOM 4967 C C . GLY A 1 620 ? -48.298 -16.123 47.209 1.00 91.12 620 GLY A C 1
ATOM 4968 O O . GLY A 1 620 ? -47.350 -16.358 46.463 1.00 91.12 620 GLY A O 1
ATOM 4969 N N . PHE A 1 621 ? -48.364 -15.023 47.963 1.00 93.94 621 PHE A N 1
ATOM 4970 C CA . PHE A 1 621 ? -47.334 -13.981 48.013 1.00 93.94 621 PHE A CA 1
ATOM 4971 C C . PHE A 1 621 ? -46.585 -14.045 49.347 1.00 93.94 621 PHE A C 1
ATOM 4973 O O . PHE A 1 621 ? -47.197 -13.968 50.411 1.00 93.94 621 PHE A O 1
ATOM 4980 N N . THR A 1 622 ? -45.258 -14.128 49.292 1.00 93.31 622 THR A N 1
ATOM 4981 C CA . THR A 1 622 ? -44.369 -14.124 50.461 1.00 93.31 622 THR A CA 1
ATOM 4982 C C . THR A 1 622 ? -43.402 -12.949 50.372 1.00 93.31 622 THR A C 1
ATOM 4984 O O . THR A 1 622 ? -42.676 -12.824 49.390 1.00 93.31 622 THR A O 1
ATOM 4987 N N . LEU A 1 623 ? -43.349 -12.122 51.418 1.00 92.25 623 LEU A N 1
ATOM 4988 C CA . LEU A 1 623 ? -42.336 -11.080 51.594 1.00 92.25 623 LEU A CA 1
ATOM 4989 C C . LEU A 1 623 ? -41.396 -11.480 52.739 1.00 92.25 623 LEU A C 1
ATOM 4991 O O . LEU A 1 623 ? -41.861 -11.869 53.811 1.00 92.25 623 LEU A O 1
ATOM 4995 N N . LYS A 1 624 ? -40.086 -11.382 52.516 1.00 90.56 624 LYS A N 1
ATOM 4996 C CA . LYS A 1 624 ? -39.034 -11.638 53.508 1.00 90.56 624 LYS A CA 1
ATOM 4997 C C . LYS A 1 624 ? -38.053 -10.471 53.534 1.00 90.56 624 LYS A C 1
ATOM 4999 O O . LYS A 1 624 ? -37.649 -9.973 52.483 1.00 90.56 624 LYS A O 1
ATOM 5004 N N . LEU A 1 625 ? -37.676 -10.081 54.744 1.00 87.75 625 LEU A N 1
ATOM 5005 C CA . LEU A 1 625 ? -36.595 -9.155 55.054 1.00 87.75 625 LEU A CA 1
ATOM 5006 C C . LEU A 1 625 ? -35.694 -9.871 56.063 1.00 87.75 625 LEU A C 1
ATOM 5008 O O . LEU A 1 625 ? -36.206 -10.469 57.012 1.00 87.75 625 LEU A O 1
ATOM 5012 N N . THR A 1 626 ? -34.391 -9.829 55.828 1.00 81.88 626 THR A N 1
ATOM 5013 C CA . THR A 1 626 ? -33.361 -10.438 56.668 1.00 81.88 626 THR A CA 1
ATOM 5014 C C . THR A 1 626 ? -32.243 -9.419 56.809 1.00 81.88 626 THR A C 1
ATOM 5016 O O . THR A 1 626 ? -31.700 -9.002 55.785 1.00 81.88 626 THR A O 1
ATOM 5019 N N . ASP A 1 627 ? -31.933 -9.023 58.041 1.00 71.31 627 ASP A N 1
ATOM 5020 C CA . ASP A 1 627 ? -30.782 -8.169 58.359 1.00 71.31 627 ASP A CA 1
ATOM 5021 C C . ASP A 1 627 ? -29.462 -8.957 58.223 1.00 71.31 627 ASP A C 1
ATOM 5023 O O . ASP A 1 627 ? -29.451 -10.149 58.623 1.00 71.31 627 ASP A O 1
#

Foldseek 3Di:
DDDDDDDDQPWAKFKDKWKFKFWADQLRDTDDPGDIDFPLFWFKWKKKFFQFWIKIKTKGKAWPVCCPPPSCVQLVPPPIKIKMWMKMKIFTWGQDPPRDTDTDFIDIFIAIKIFACPPPPNFQPFDFPPFDWDDDPVDPDIDRLTTMTMGMTIIIQPCCRPQQVAADKAKEAQDAQVRVVCLVCVSRCVRAAEAEDVVLCNRNPVGFRMFIDGRNPGGRQLSVLLVCVVQCWAWGQDRVVRYIYIDQALVVVVVVDPFAAFECDPVQVVQWPDKDKDWDLFFDGPARGADAFAKFFVVLVVVLPPPDDVVVCVVFPGGDDPDVVNVVSVSSRVNRRVVRSPDTFIKIKTKGQADDRRGDPHWSHKYAYPPPPVVVPPPRDDGIKTFRMKMKMKHADPVSVVVNSDDDPPPSPPPSDDPSGRIRIIMMTIIGGPPDRGHDDDDHDDDFFDKFKKFFAQPPDDPQQQFPDFKAQFFDNHTDDPVLAPPVPPRMIHRDLGDSSAIWTWIFGDCVNHSDNPDGRIGTEHDDPVVQPDPDGDDGTGRWMFMWTHDRRHIYTPGTPDDDDDCVQQVDPFWHKDWDFDDSVSQWIWIWIGGPPKIKTWTWGDDPLFIWIWIQIPVGIDTDTGD

Sequence (627 aa):
MLDNTNTLQRKVYYDALSIVVKPLNDRFETQGDGVVIAPKYIDQLVFNLKTYGFEGKISFTLSSKNSMNEDLSFLLNNRGMFALEFILQVRDHIQLSDANTLPMQSNTIKLMAVFDPLSKNPGTLLSLSEIKFNQFQDQQQCEVYEANQVFNFTFSDPLAAIAKKIKTIKVFQDSTHKDVITSMSAAFSNLVKLEIDDALTQFTQDKQPYICVNSIEFGLYNSLIEWLYDYQLQLYFNYDKQEYFISSQVETYAGQYEVSNGTLSTPDTHKLDKVLLLNTQQALGKCNIANISYPLPKSQLSSIDRGLTDDVFSRVAPSYYQIPNQYQQYVNYVEKKEQNEDSSAYLIQLEFGNLPTQLPLYPVSGFSFPDGFFDSYANELNDSYRITAIAFEFKFHQNIKDYRAFDSHSRLTNEMVDQKMPLNIATKLTLISDKSTAIDLPAYQKTTAFKAQACVIKDDASTDDIYATSLYQGATKTASDISQQPSDDTSYHRFTPYSDDQMSYHIELPSLLLADDESSNSFAAVVKPNSLLSQAYFPLRNNTQVWVDLHREYIEISASLMHHVNSDIFASQTAQVTGINWGSQNEATIRYEVGSQDSALYIEQNNDSGKKTLQINKDGFTLKLTD